Protein AF-0000000085160816 (afdb_homodimer)

Organism: Gracilinema caldarium (strain ATCC 51460 / DSM 7334 / H1) (NCBI:txid744872)

Nearest PDB structures (foldseek):
  4o9k-assembly1_B  TM=8.574E-01  e=1.311E-08  Methylococcus capsulatus str. Bath
  2p9m-assembly2_C  TM=8.321E-01  e=3.358E-07  Methanocaldococcus jannaschii DSM 2661
  7l7g-assembly1_I  TM=6.497E-01  e=2.839E-09  Homo sapiens
  2p9m-assembly1_A  TM=8.189E-01  e=1.074E-06  Methanocaldococcus jannaschii DSM 2661
  4eal-assembly1_C  TM=8.443E-01  e=8.278E-05  Rattus norvegicus

Solvent-accessible surface area (backbone atoms only — not comparable to full-atom values): 38459 Å² total; per-residue (Å²): 115,42,76,64,55,59,86,51,38,51,42,54,43,79,38,33,39,48,56,50,50,53,39,32,58,73,32,94,73,48,47,31,39,24,20,48,98,85,52,28,66,52,24,32,36,39,58,66,38,52,38,51,40,42,27,66,50,50,54,57,81,35,57,39,68,84,50,47,43,68,74,54,73,68,41,46,60,94,68,67,42,71,69,58,50,46,51,50,26,63,75,68,65,44,57,64,36,44,25,19,47,98,81,34,34,72,61,28,33,39,41,43,77,72,71,44,67,80,74,71,69,63,69,69,53,66,75,40,95,42,46,36,37,32,44,49,36,60,69,42,74,80,47,58,67,60,28,76,78,41,47,54,44,63,42,70,49,87,93,37,28,44,40,54,54,40,49,50,57,45,41,60,37,48,38,42,43,35,36,36,28,23,38,54,66,30,64,57,56,50,54,52,62,72,69,49,91,71,94,57,47,78,44,80,40,78,45,93,64,89,24,47,72,38,33,56,59,62,71,50,66,84,81,58,67,55,60,32,34,39,30,43,39,44,42,37,69,71,67,63,59,68,59,51,50,49,50,35,58,75,66,61,39,50,29,31,37,40,20,26,41,39,78,45,68,42,93,37,30,36,49,42,58,45,61,73,13,36,53,76,46,74,41,71,46,45,72,47,75,46,35,27,50,59,55,38,34,39,32,32,43,78,61,47,73,73,56,64,82,97,36,76,32,37,57,69,52,52,52,51,53,38,49,75,69,71,43,46,40,28,47,46,65,38,54,47,79,32,51,45,53,50,64,36,66,72,46,34,48,51,49,40,52,55,47,51,65,72,92,115,43,76,64,54,59,85,52,38,50,43,53,42,80,38,32,39,48,58,52,51,52,38,33,57,72,32,93,73,48,47,31,39,25,20,49,98,87,53,28,66,51,25,32,37,40,59,67,38,52,38,52,39,42,28,64,50,50,54,57,81,34,58,37,68,85,51,48,43,68,74,55,75,68,42,43,60,93,68,67,42,71,68,58,50,45,51,49,26,64,76,70,67,44,58,65,39,44,25,19,47,99,81,34,36,74,59,29,32,40,44,42,77,72,71,45,68,81,73,73,69,62,69,69,54,67,75,40,94,41,44,35,36,32,44,48,37,61,69,42,76,81,47,58,66,62,29,75,76,42,46,54,45,62,43,71,49,87,93,38,29,45,40,55,55,39,48,51,58,44,41,61,38,46,38,42,43,36,35,37,28,22,38,53,66,29,64,56,55,50,53,51,61,70,69,49,92,72,94,57,47,77,43,81,41,79,43,94,63,89,24,47,71,38,32,56,57,61,71,52,66,82,81,58,70,55,58,32,34,38,31,44,41,44,42,38,67,70,66,63,60,69,58,51,51,48,50,34,59,74,67,62,40,48,30,30,36,40,21,27,43,40,79,47,68,42,94,36,32,36,49,42,58,45,62,72,12,36,52,76,46,71,41,72,45,45,72,48,75,48,34,26,51,58,54,36,33,39,32,33,43,78,60,50,72,72,55,63,81,97,37,75,31,37,56,70,53,52,51,50,53,39,51,75,70,70,42,46,41,29,47,47,67,39,54,48,78,32,52,43,54,49,64,38,66,72,46,34,50,50,51,40,52,55,47,50,65,73,92

Sequence (718 aa):
MHSLNEKVIIIKESARIKDALKLIDSNSEGLLFVVDNKNKLIGALSDGDIRRALISGKSLVDTIDDIYNKNPFYIFNDEYNEEYVKEVMVKNRYEVVPIINSSFFIEAYVTWDDLLSTDEYKKQWKKLNIPVVIMAGGKGTRMAPFTNVLPKPLIPIGNKTILELIIQEFLKHNILLYYFTINYKGEMIRAYFEGIEKNYEIKYLKEDDFYGTAGSLKLLPSELKGPIIVSNCDIMVKADYADVIKFHTETNASLTILSSIQHHTIPYGVIKYKEGGIVTEIEEKPEYSMCVNTGVYVVNAECLSLIPDKKVFHMTDLIEVLMKNGKKVVAYPINENEFIDIGQWDEYRKVVQKISVDFMHSLNEKVIIIKESARIKDALKLIDSNSEGLLFVVDNKNKLIGALSDGDIRRALISGKSLVDTIDDIYNKNPFYIFNDEYNEEYVKEVMVKNRYEVVPIINSSFFIEAYVTWDDLLSTDEYKKQWKKLNIPVVIMAGGKGTRMAPFTNVLPKPLIPIGNKTILELIIQEFLKHNILLYYFTINYKGEMIRAYFEGIEKNYEIKYLKEDDFYGTAGSLKLLPSELKGPIIVSNCDIMVKADYADVIKFHTETNASLTILSSIQHHTIPYGVIKYKEGGIVTEIEEKPEYSMCVNTGVYVVNAECLSLIPDKKVFHMTDLIEVLMKNGKKVVAYPINENEFIDIGQWDEYRKVVQKISVDF

Foldseek 3Di:
DDFDPCQQAEDEQFAFLLVVLVSLLPHPQQKHFYAYPVQATQFMAGQVLSLVCVQVPDDRRHTCNPRTGRDDAEAEPVRDDLVVVLVVCLVVVPQKHFYAHPVRHTGGMDGNVNRPDPPPRLPPADADAAEEEEEQADQLVLPPPVSVVDRQQQPDQVHGGLQVVQVVLVCSNPHAHYEYEHEVVRVVVVVVVVPDDDRHDYHYQYDPDQQEQLQSLLSDDPPDFFKHKYAYSQKHFNDDVVVVSVVCVVVVAQKEFAKEKDKDWDQAWDFDADPPRHTDDTDGGDMDIDIGGQRMMIHGSVLSVVRDHPHRDYPVNSVVVCVVVVGHYYYRYDYPSRMARCSDPVSVVVSSVVVVVVD/DDFDPCQQAEDEQFAFLLVVLVSLLPHPQQKHFYAYPVQATQFMAGQVLSLVCVQVPDDRRHTCNPRTGRDDAEAEPVRDDLVVVLVVCLVVVPQKHFYAHPVRHTGGMDGNVNRPDPPPRLPPQDADAAEEEEEQADQLVLPPPVSVVDRQQQPDQVHGGLQVVQVVLVCSNPHAHYEYEHEVVVVVVVVVVVPDDDRHDYDYQYDPDQQEQLQSLLSDDPPDFFKHKYAYSQKHFNDDVVVVSVVCVVVVAQKEFAKEKDKDWDQAWDFDADPPRHTDDTDGGDMDIDIGGQRMMIHGSV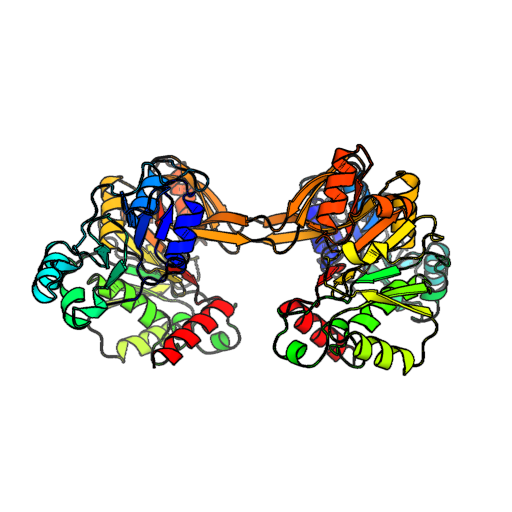LSVVRDHPHRDYPVNSVVVCVVVVGHYYYRYDYPSRMARCSDPVSVVVSSVVVVVVD

InterPro domains:
  IPR000644 CBS domain [PF00571] (5-55)
  IPR000644 CBS domain [PS51371] (1-60)
  IPR000644 CBS domain [SM00116] (7-55)
  IPR005835 Nucleotidyl transferase domain [PF00483] (133-355)
  IPR029044 Nucleotide-diphospho-sugar transferases [G3DSA:3.90.550.10] (131-357)
  IPR029044 Nucleotide-diphospho-sugar transferases [SSF53448] (49-352)
  IPR046342 CBS domain superfamily [G3DSA:3.10.580.10] (2-123)
  IPR046342 CBS domain superfamily [SSF54631] (6-57)
  IPR050486 Mannose-1-phosphate guanyltransferase [PTHR22572] (132-353)

pLDDT: mean 87.22, std 11.18, range [35.91, 98.62]

Secondary structure (DSSP, 8-state):
-EE--HHHHEEETT-BHHHHHHHHHHSSSSEEEEE-TT-BEEEEEEHHHHHHHHHTT--TTSBSTTTSBSS---EEGGG--HHHHHHHHHHHT-SEEEEE-TT-BEEEEEEHHHHS-HHHHGGG-------EEEEE----GGGTTHHHHS-GGG-EETTEEHHHHHHHHHHTTT--EEEEEE-TTHHHHHHHHHHS--SSEEEEEE-SS---TTGGGGGS-TT--SEEEEEETTEEE---HHHHHHHHHHTT-SEEEEEEEEEEE-SS-EEEEEGGGEEEEEESS-EEEEEEEEEEEEEEGGGGGGSPTTS---HHHHHHHHHHTT--EEEEEE-GGGEEETTSHHHHHHHHHHHHHH-/-EE--HHHHEEETT-BHHHHHHHHHHSSSSEEEEE-TT-BEEEEEEHHHHHHHHHTT--TTSBSTTTSBSS---EEGGG--HHHHHHHHHHHT-SEEEEE-TT-BEEEEEEHHHHS-HHHHGGGS------EEEEE----GGGTTHHHHS-GGG-EETTEEHHHHHHHHHHTTT--EEEEEE-TTHHHHHHHHHHS--SSEEEEEE-SS---TTGGGGGS-TT--SEEEEEETTEEE---HHHHHHHHHHTT-SEEEEEEEEEEE-SS-EEEEEGGGEEEEEESS-EEEEEEEEEEEEEEGGGGGGSPTTS---HHHHHHHHHHTT--EEEEEE-GGGEEETTSHHHHHHHHHHHHHH-

Structure (mmCIF, N/CA/C/O backbone):
data_AF-0000000085160816-model_v1
#
loop_
_entity.id
_entity.type
_entity.pdbx_description
1 polymer 'CBS domain containing protein'
#
loop_
_atom_site.group_PDB
_atom_site.id
_atom_site.type_symbol
_atom_site.label_atom_id
_atom_site.label_alt_id
_atom_site.label_comp_id
_atom_site.label_asym_id
_atom_site.label_entity_id
_atom_site.label_seq_id
_atom_site.pdbx_PDB_ins_code
_atom_site.Cartn_x
_atom_site.Cartn_y
_atom_site.Cartn_z
_atom_site.occupancy
_atom_site.B_iso_or_equiv
_atom_site.auth_seq_id
_atom_site.auth_comp_id
_atom_site.auth_asym_id
_atom_site.auth_atom_id
_atom_site.pdbx_PDB_model_num
ATOM 1 N N . MET A 1 1 ? 21.281 -16.719 -28 1 64.38 1 MET A N 1
ATOM 2 C CA . MET A 1 1 ? 22.25 -16.5 -26.922 1 64.38 1 MET A CA 1
ATOM 3 C C . MET A 1 1 ? 22.156 -15.07 -26.391 1 64.38 1 MET A C 1
ATOM 5 O O . MET A 1 1 ? 22.047 -14.117 -27.172 1 64.38 1 MET A O 1
ATOM 9 N N . HIS A 1 2 ? 21.875 -14.984 -25.094 1 71.81 2 HIS A N 1
ATOM 10 C CA . HIS A 1 2 ? 21.688 -13.656 -24.516 1 71.81 2 HIS A CA 1
ATOM 11 C C . HIS A 1 2 ? 22.938 -13.188 -23.797 1 71.81 2 HIS A C 1
ATOM 13 O O . HIS A 1 2 ? 23.609 -13.984 -23.141 1 71.81 2 HIS A O 1
ATOM 19 N N . SER A 1 3 ? 23.234 -11.883 -24.172 1 70.88 3 SER A N 1
ATOM 20 C CA . SER A 1 3 ? 24.297 -11.273 -23.375 1 70.88 3 SER A CA 1
ATOM 21 C C . SER A 1 3 ? 23.891 -11.141 -21.906 1 70.88 3 SER A C 1
ATOM 23 O O . SER A 1 3 ? 22.703 -11 -21.609 1 70.88 3 SER A O 1
ATOM 25 N N . LEU A 1 4 ? 24.938 -11.438 -21.125 1 64.94 4 LEU A N 1
ATOM 26 C CA . LEU A 1 4 ? 24.688 -11.461 -19.688 1 64.94 4 LEU A CA 1
ATOM 27 C C . LEU A 1 4 ? 24.328 -10.07 -19.172 1 64.94 4 LEU A C 1
ATOM 29 O O . LEU A 1 4 ? 25.109 -9.125 -19.344 1 64.94 4 LEU A O 1
ATOM 33 N N . ASN A 1 5 ? 23.062 -9.844 -19.094 1 61.03 5 ASN A N 1
ATOM 34 C CA . ASN A 1 5 ? 22.734 -8.695 -18.25 1 61.03 5 ASN A CA 1
ATOM 35 C C . ASN A 1 5 ? 22.781 -9.047 -16.766 1 61.03 5 ASN A C 1
ATOM 37 O O . ASN A 1 5 ? 21.812 -9.586 -16.234 1 61.03 5 ASN A O 1
ATOM 41 N N . GLU A 1 6 ? 23.969 -8.883 -16.156 1 61.81 6 GLU A N 1
ATOM 42 C CA . GLU A 1 6 ? 24.312 -9.328 -14.812 1 61.81 6 GLU A CA 1
ATOM 43 C C . GLU A 1 6 ? 23.25 -8.922 -13.805 1 61.81 6 GLU A C 1
ATOM 45 O O . GLU A 1 6 ? 22.953 -9.672 -12.867 1 61.81 6 GLU A O 1
ATOM 50 N N . LYS A 1 7 ? 22.594 -7.938 -14.07 1 62.25 7 LYS A N 1
ATOM 51 C CA . LYS A 1 7 ? 21.734 -7.359 -13.039 1 62.25 7 LYS A CA 1
ATOM 52 C C . LYS A 1 7 ? 20.375 -8.055 -13.016 1 62.25 7 LYS A C 1
ATOM 54 O O . LYS A 1 7 ? 19.609 -7.895 -12.055 1 62.25 7 LYS A O 1
ATOM 59 N N . VAL A 1 8 ? 20.297 -8.891 -13.922 1 72.62 8 VAL A N 1
ATOM 60 C CA . VAL A 1 8 ? 18.922 -9.383 -14.031 1 72.62 8 VAL A CA 1
ATOM 61 C C . VAL A 1 8 ? 18.891 -10.883 -13.75 1 72.62 8 VAL A C 1
ATOM 63 O O . VAL A 1 8 ? 17.875 -11.406 -13.289 1 72.62 8 VAL A O 1
ATOM 66 N N . ILE A 1 9 ? 20.016 -11.562 -13.852 1 86.81 9 ILE A N 1
ATOM 67 C CA . ILE A 1 9 ? 19.859 -13.016 -13.781 1 86.81 9 ILE A CA 1
ATOM 68 C C . ILE A 1 9 ? 20.922 -13.602 -12.859 1 86.81 9 ILE A C 1
ATOM 70 O O . ILE A 1 9 ? 21 -14.82 -12.68 1 86.81 9 ILE A O 1
ATOM 74 N N . ILE A 1 10 ? 21.75 -12.75 -12.227 1 92.69 10 ILE A N 1
ATOM 75 C CA . ILE A 1 10 ? 22.812 -13.203 -11.328 1 92.69 10 ILE A CA 1
ATOM 76 C C . ILE A 1 10 ? 22.531 -12.719 -9.906 1 92.69 10 ILE A C 1
ATOM 78 O O . ILE A 1 10 ? 22.031 -11.602 -9.711 1 92.69 10 ILE A O 1
ATOM 82 N N . ILE A 1 11 ? 22.859 -13.578 -8.914 1 94.31 11 ILE A N 1
ATOM 83 C CA . ILE A 1 11 ? 22.672 -13.203 -7.52 1 94.31 11 ILE A CA 1
ATOM 84 C C . ILE A 1 11 ? 23.797 -13.789 -6.668 1 94.31 11 ILE A C 1
ATOM 86 O O . ILE A 1 11 ? 24.281 -14.891 -6.949 1 94.31 11 ILE A O 1
ATOM 90 N N . LYS A 1 12 ? 24.203 -13.047 -5.664 1 95.69 12 LYS A N 1
ATOM 91 C CA . LYS A 1 12 ? 25.234 -13.523 -4.746 1 95.69 12 LYS A CA 1
ATOM 92 C C . LYS A 1 12 ? 24.672 -14.523 -3.744 1 95.69 12 LYS A C 1
ATOM 94 O O . LYS A 1 12 ? 23.5 -14.406 -3.342 1 95.69 12 LYS A O 1
ATOM 99 N N . GLU A 1 13 ? 25.453 -15.438 -3.289 1 94.06 13 GLU A N 1
ATOM 100 C CA . GLU A 1 13 ? 25 -16.484 -2.373 1 94.06 13 GLU A CA 1
ATOM 101 C C . GLU A 1 13 ? 24.578 -15.898 -1.029 1 94.06 13 GLU A C 1
ATOM 103 O O . GLU A 1 13 ? 23.781 -16.5 -0.301 1 94.06 13 GLU A O 1
ATOM 108 N N . SER A 1 14 ? 25.047 -14.719 -0.735 1 94 14 SER A N 1
ATOM 109 C CA . SER A 1 14 ? 24.766 -14.102 0.554 1 94 14 SER A CA 1
ATOM 110 C C . SER A 1 14 ? 23.469 -13.289 0.505 1 94 14 SER A C 1
ATOM 112 O O . SER A 1 14 ? 23.047 -12.742 1.521 1 94 14 SER A O 1
ATOM 114 N N . ALA A 1 15 ? 22.859 -13.258 -0.661 1 94.62 15 ALA A N 1
ATOM 115 C CA . ALA A 1 15 ? 21.656 -12.445 -0.808 1 94.62 15 ALA A CA 1
ATOM 116 C C . ALA A 1 15 ? 20.5 -13.023 0.009 1 94.62 15 ALA A C 1
ATOM 118 O O . ALA A 1 15 ? 20.5 -14.219 0.324 1 94.62 15 ALA A O 1
ATOM 119 N N . ARG A 1 16 ? 19.547 -12.227 0.376 1 93.12 16 ARG A N 1
ATOM 120 C CA . ARG A 1 16 ? 18.344 -12.656 1.089 1 93.12 16 ARG A CA 1
ATOM 121 C C . ARG A 1 16 ? 17.312 -13.242 0.128 1 93.12 16 ARG A C 1
ATOM 123 O O . ARG A 1 16 ? 17.312 -12.914 -1.061 1 93.12 16 ARG A O 1
ATOM 130 N N . ILE A 1 17 ? 16.438 -14.086 0.66 1 93.44 17 ILE A N 1
ATOM 131 C CA . ILE A 1 17 ? 15.391 -14.742 -0.115 1 93.44 17 ILE A CA 1
ATOM 132 C C . ILE A 1 17 ? 14.484 -13.688 -0.762 1 93.44 17 ILE A C 1
ATOM 134 O O . ILE A 1 17 ? 14.141 -13.797 -1.941 1 93.44 17 ILE A O 1
ATOM 138 N N . LYS A 1 18 ? 14.164 -12.664 -0.023 1 90.81 18 LYS A N 1
ATOM 139 C CA . LYS A 1 18 ? 13.305 -11.602 -0.546 1 90.81 18 LYS A CA 1
ATOM 140 C C . LYS A 1 18 ? 13.922 -10.953 -1.777 1 90.81 18 LYS A C 1
ATOM 142 O O . LYS A 1 18 ? 13.219 -10.648 -2.746 1 90.81 18 LYS A O 1
ATOM 147 N N . ASP A 1 19 ? 15.188 -10.734 -1.782 1 91.5 19 ASP A N 1
ATOM 148 C CA . ASP A 1 19 ? 15.875 -10.109 -2.906 1 91.5 19 ASP A CA 1
ATOM 149 C C . ASP A 1 19 ? 15.875 -11.031 -4.125 1 91.5 19 ASP A C 1
ATOM 151 O O . ASP A 1 19 ? 15.711 -10.57 -5.258 1 91.5 19 ASP A O 1
ATOM 155 N N . ALA A 1 20 ? 16.047 -12.266 -3.838 1 92.12 20 ALA A N 1
ATOM 156 C CA . ALA A 1 20 ? 16 -13.25 -4.914 1 92.12 20 ALA A CA 1
ATOM 157 C C . ALA A 1 20 ? 14.625 -13.281 -5.57 1 92.12 20 ALA A C 1
ATOM 159 O O . ALA A 1 20 ? 14.508 -13.328 -6.797 1 92.12 20 ALA A O 1
ATOM 160 N N . LEU A 1 21 ? 13.625 -13.258 -4.734 1 89.5 21 LEU A N 1
ATOM 161 C CA . LEU A 1 21 ? 12.25 -13.266 -5.223 1 89.5 21 LEU A CA 1
ATOM 162 C C . LEU A 1 21 ? 11.992 -12.07 -6.125 1 89.5 21 LEU A C 1
ATOM 164 O O . LEU A 1 21 ? 11.406 -12.211 -7.199 1 89.5 21 LEU A O 1
ATOM 168 N N . LYS A 1 22 ? 12.43 -10.938 -5.707 1 88.06 22 LYS A N 1
ATOM 169 C CA . LYS A 1 22 ? 12.227 -9.719 -6.477 1 88.06 22 LYS A CA 1
ATOM 170 C C . LYS A 1 22 ? 12.945 -9.789 -7.82 1 88.06 22 LYS 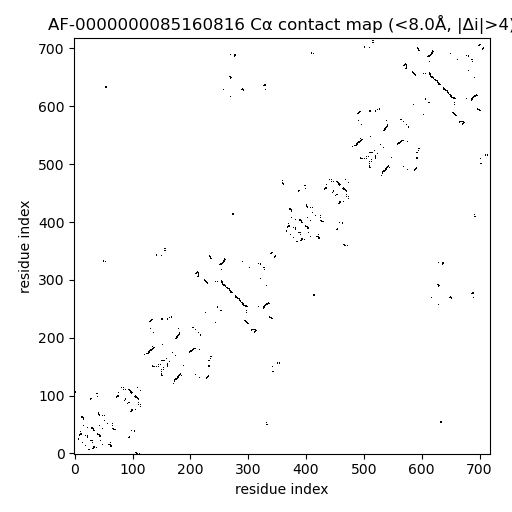A C 1
ATOM 172 O O . LYS A 1 22 ? 12.406 -9.359 -8.844 1 88.06 22 LYS A O 1
ATOM 177 N N . LEU A 1 23 ? 14.102 -10.32 -7.758 1 87.88 23 LEU A N 1
ATOM 178 C CA . LEU A 1 23 ? 14.891 -10.445 -8.984 1 87.88 23 LEU A CA 1
ATOM 179 C C . LEU A 1 23 ? 14.227 -11.43 -9.953 1 87.88 23 LEU A C 1
ATOM 181 O O . LEU A 1 23 ? 14.172 -11.172 -11.156 1 87.88 23 LEU A O 1
ATOM 185 N N . ILE A 1 24 ? 13.742 -12.508 -9.438 1 87 24 ILE A N 1
ATOM 186 C CA . ILE A 1 24 ? 13.062 -13.5 -10.258 1 87 24 ILE A CA 1
ATOM 187 C C . ILE A 1 24 ? 11.805 -12.883 -10.867 1 87 24 ILE A C 1
ATOM 189 O O . ILE A 1 24 ? 11.492 -13.125 -12.039 1 87 24 ILE A O 1
ATOM 193 N N . ASP A 1 25 ? 11.156 -12.117 -10.094 1 82.06 25 ASP A N 1
ATOM 194 C CA . ASP A 1 25 ? 9.938 -11.453 -10.562 1 82.06 25 ASP A CA 1
ATOM 195 C C . ASP A 1 25 ? 10.242 -10.492 -11.703 1 82.06 25 ASP A C 1
ATOM 197 O O . ASP A 1 25 ? 9.414 -10.289 -12.594 1 82.06 25 ASP A O 1
ATOM 201 N N . SER A 1 26 ? 11.359 -9.93 -11.609 1 78.31 26 SER A N 1
ATOM 202 C CA . SER A 1 26 ? 11.711 -8.898 -12.578 1 78.31 26 SER A CA 1
ATOM 203 C C . SER A 1 26 ? 12.25 -9.516 -13.867 1 78.31 26 SER A C 1
ATOM 205 O O . SER A 1 26 ? 12.242 -8.875 -14.922 1 78.31 26 SER A O 1
ATOM 207 N N . ASN A 1 27 ? 12.633 -10.734 -13.688 1 74.5 27 ASN A N 1
ATOM 208 C CA . ASN A 1 27 ? 13.18 -11.344 -14.891 1 74.5 27 ASN A CA 1
ATOM 209 C C . ASN A 1 27 ? 12.188 -12.297 -15.547 1 74.5 27 ASN A C 1
ATOM 211 O O . ASN A 1 27 ? 11.172 -12.656 -14.938 1 74.5 27 ASN A O 1
ATOM 215 N N . SER A 1 28 ? 12.227 -12.57 -16.766 1 65.81 28 SER A N 1
ATOM 216 C CA . SER A 1 28 ? 11.289 -13.406 -17.5 1 65.81 28 SER A CA 1
ATOM 217 C C . SER A 1 28 ? 11.695 -14.875 -17.453 1 65.81 28 SER A C 1
ATOM 219 O O . SER A 1 28 ? 10.945 -15.75 -17.891 1 65.81 28 SER A O 1
ATOM 221 N N . GLU A 1 29 ? 12.758 -15.234 -16.734 1 70 29 GLU A N 1
ATOM 222 C CA . GLU A 1 29 ? 13.312 -16.578 -16.875 1 70 29 GLU A CA 1
ATOM 223 C C . GLU A 1 29 ? 12.961 -17.453 -15.68 1 70 29 GLU A C 1
ATOM 225 O O . GLU A 1 29 ? 13.094 -18.672 -15.742 1 70 29 GLU A O 1
ATOM 230 N N . GLY A 1 30 ? 12.555 -16.875 -14.562 1 77.44 30 GLY A N 1
ATOM 231 C CA . GLY A 1 30 ? 12.148 -17.625 -13.383 1 77.44 30 GLY A CA 1
ATOM 232 C C . GLY A 1 30 ? 13.305 -18.297 -12.664 1 77.44 30 GLY A C 1
ATOM 233 O O . GLY A 1 30 ? 13.102 -19.188 -11.852 1 77.44 30 GLY A O 1
ATOM 234 N N . LEU A 1 31 ? 14.531 -17.969 -13.133 1 88.12 31 LEU A N 1
ATOM 235 C CA . LEU A 1 31 ? 15.711 -18.594 -12.555 1 88.12 31 LEU A CA 1
ATOM 236 C C . LEU A 1 31 ? 16.844 -17.578 -12.391 1 88.12 31 LEU A C 1
ATOM 238 O O . LEU A 1 31 ? 16.922 -16.609 -13.156 1 88.12 31 LEU A O 1
ATOM 242 N N . LEU A 1 32 ? 17.688 -17.781 -11.32 1 92.5 32 LEU A N 1
ATOM 243 C CA . LEU A 1 32 ? 18.859 -16.969 -11.094 1 92.5 32 LEU A CA 1
ATOM 244 C C . LEU A 1 32 ? 20.125 -17.828 -11.023 1 92.5 32 LEU A C 1
ATOM 246 O O . LEU A 1 32 ? 20.094 -18.922 -10.461 1 92.5 32 LEU A O 1
ATOM 250 N N . PHE A 1 33 ? 21.203 -17.281 -11.625 1 94.62 33 PHE A N 1
ATOM 251 C CA . PHE A 1 33 ? 22.516 -17.906 -11.43 1 94.62 33 PHE A CA 1
ATOM 252 C C . PHE A 1 33 ? 23.172 -17.375 -10.156 1 94.62 33 PHE A C 1
ATOM 254 O O . PHE A 1 33 ? 23.266 -16.172 -9.953 1 94.62 33 PHE A O 1
ATOM 261 N N . VAL A 1 34 ? 23.562 -18.297 -9.312 1 96.12 34 VAL A N 1
ATOM 262 C CA . VAL A 1 34 ? 24.203 -17.922 -8.055 1 96.12 34 VAL A CA 1
ATOM 263 C C . VAL A 1 34 ? 25.719 -17.875 -8.227 1 96.12 34 VAL A C 1
ATOM 265 O O . VAL A 1 34 ? 26.312 -18.812 -8.75 1 96.12 34 VAL A O 1
ATOM 268 N N . VAL A 1 35 ? 26.344 -16.766 -7.816 1 95.81 35 VAL A N 1
ATOM 269 C CA . VAL A 1 35 ? 27.797 -16.609 -7.93 1 95.81 35 VAL A CA 1
ATOM 270 C C . VAL A 1 35 ? 28.391 -16.359 -6.551 1 95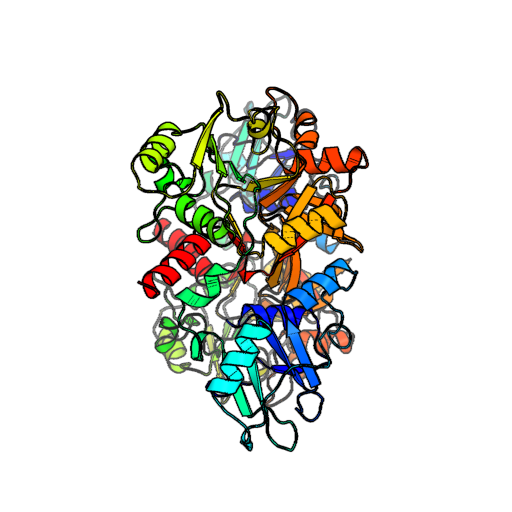.81 35 VAL A C 1
ATOM 272 O O . VAL A 1 35 ? 27.703 -15.898 -5.637 1 95.81 35 VAL A O 1
ATOM 275 N N . ASP A 1 36 ? 29.656 -16.703 -6.414 1 94.75 36 ASP A N 1
ATOM 276 C CA . ASP A 1 36 ? 30.359 -16.453 -5.156 1 94.75 36 ASP A CA 1
ATOM 277 C C . ASP A 1 36 ? 30.938 -15.047 -5.121 1 94.75 36 ASP A C 1
ATOM 279 O O . ASP A 1 36 ? 30.594 -14.195 -5.945 1 94.75 36 ASP A O 1
ATOM 283 N N . ASN A 1 37 ? 31.734 -14.773 -4.117 1 93.38 37 ASN A N 1
ATOM 284 C CA . ASN A 1 37 ? 32.312 -13.445 -3.924 1 93.38 37 ASN A CA 1
ATOM 285 C C . ASN A 1 37 ? 33.25 -13.062 -5.062 1 93.38 37 ASN A C 1
ATOM 287 O O . ASN A 1 37 ? 33.5 -11.883 -5.297 1 93.38 37 ASN A O 1
ATOM 291 N N . LYS A 1 38 ? 33.75 -14.062 -5.789 1 94.44 38 LYS A N 1
ATOM 292 C CA . LYS A 1 38 ? 34.656 -13.82 -6.918 1 94.44 38 LYS A CA 1
ATOM 293 C C . LYS A 1 38 ? 33.875 -13.797 -8.234 1 94.44 38 LYS A C 1
ATOM 295 O O . LYS A 1 38 ? 34.5 -13.812 -9.312 1 94.44 38 LYS A O 1
ATOM 300 N N . ASN A 1 39 ? 32.531 -13.961 -8.203 1 93.44 39 ASN A N 1
ATOM 301 C CA . ASN A 1 39 ? 31.641 -13.898 -9.352 1 93.44 39 ASN A CA 1
ATOM 302 C C . ASN A 1 39 ? 31.719 -15.172 -10.195 1 93.44 39 ASN A C 1
ATOM 304 O O . ASN A 1 39 ? 31.453 -15.141 -11.398 1 93.44 39 ASN A O 1
ATOM 308 N N . LYS A 1 40 ? 32.125 -16.219 -9.562 1 95.38 40 LYS A N 1
ATOM 309 C CA . LYS A 1 40 ? 32.125 -17.516 -10.227 1 95.38 40 LYS A CA 1
ATOM 310 C C . LYS A 1 40 ? 30.781 -18.234 -10.023 1 95.38 40 LYS A C 1
ATOM 312 O O . LYS A 1 40 ? 30.188 -18.156 -8.945 1 95.38 40 LYS A O 1
ATOM 317 N N . LEU A 1 41 ? 30.391 -18.969 -11.062 1 96.12 41 LEU A N 1
ATOM 318 C CA . LEU A 1 41 ? 29.141 -19.719 -10.969 1 96.12 41 LEU A CA 1
ATOM 319 C C . LEU A 1 41 ? 29.234 -20.828 -9.93 1 96.12 41 LEU A C 1
ATOM 321 O O . LEU A 1 41 ? 30.141 -21.672 -10 1 96.12 41 LEU A O 1
ATOM 325 N N . ILE A 1 42 ? 28.266 -20.844 -8.938 1 95.88 42 ILE A N 1
ATOM 326 C CA . ILE A 1 42 ? 28.312 -21.875 -7.914 1 95.88 42 ILE A CA 1
ATOM 327 C C . ILE A 1 42 ? 26.953 -22.547 -7.797 1 95.88 42 ILE A C 1
ATOM 329 O O . ILE A 1 42 ? 26.797 -23.531 -7.07 1 95.88 42 ILE A O 1
ATOM 333 N N . GLY A 1 43 ? 25.953 -22.031 -8.484 1 95.25 43 GLY A N 1
ATOM 334 C CA . GLY A 1 43 ? 24.641 -22.672 -8.367 1 95.25 43 GLY A CA 1
ATOM 335 C C . GLY A 1 43 ? 23.562 -21.984 -9.195 1 95.25 43 GLY A C 1
ATOM 336 O O . GLY A 1 43 ? 23.875 -21.109 -10.008 1 95.25 43 GLY A O 1
ATOM 337 N N . ALA A 1 44 ? 22.359 -22.469 -9.078 1 94.38 44 ALA A N 1
ATOM 338 C CA . ALA A 1 44 ? 21.156 -21.906 -9.688 1 94.38 44 ALA A CA 1
ATOM 339 C C . ALA A 1 44 ? 19.969 -21.938 -8.727 1 94.38 44 ALA A C 1
ATOM 341 O O . ALA A 1 44 ? 19.812 -22.891 -7.957 1 94.38 44 ALA A O 1
ATOM 342 N N . LEU A 1 45 ? 19.234 -20.906 -8.711 1 94 45 LEU A N 1
ATOM 343 C CA . LEU A 1 45 ? 18.109 -20.75 -7.801 1 94 45 LEU A CA 1
ATOM 344 C C . LEU A 1 45 ? 16.812 -20.484 -8.578 1 94 45 LEU A C 1
ATOM 346 O O . LEU A 1 45 ? 16.734 -19.531 -9.359 1 94 45 LEU A O 1
ATOM 350 N N . SER A 1 46 ? 15.828 -21.375 -8.438 1 89.94 46 SER A N 1
ATOM 351 C CA . SER A 1 46 ? 14.547 -21.234 -9.125 1 89.94 46 SER A CA 1
ATOM 352 C C . SER A 1 46 ? 13.453 -20.797 -8.156 1 89.94 46 SER A C 1
ATOM 354 O O . SER A 1 46 ? 13.672 -20.75 -6.941 1 89.94 46 SER A O 1
ATOM 356 N N . ASP A 1 47 ? 12.344 -20.484 -8.734 1 88.44 47 ASP A N 1
ATOM 357 C CA . ASP A 1 47 ? 11.164 -20.172 -7.934 1 88.44 47 ASP A CA 1
ATOM 358 C C . ASP A 1 47 ? 10.766 -21.344 -7.047 1 88.44 47 ASP A C 1
ATOM 360 O O . ASP A 1 47 ? 10.352 -21.156 -5.902 1 88.44 47 ASP A O 1
ATOM 364 N N . GLY A 1 48 ? 10.875 -22.484 -7.609 1 88.56 48 GLY A N 1
ATOM 365 C CA . GLY A 1 48 ? 10.562 -23.688 -6.852 1 88.56 48 GLY A CA 1
ATOM 366 C C . GLY A 1 48 ? 11.422 -23.859 -5.617 1 88.56 48 GLY A C 1
ATOM 367 O O . GLY A 1 48 ? 10.938 -24.266 -4.562 1 88.56 48 GLY A O 1
ATOM 368 N N . ASP A 1 49 ? 12.703 -23.516 -5.758 1 92.5 49 ASP A N 1
ATOM 369 C CA . ASP A 1 49 ? 13.617 -23.578 -4.621 1 92.5 49 ASP A CA 1
ATOM 370 C C . ASP A 1 49 ? 13.172 -22.641 -3.5 1 92.5 49 ASP A C 1
ATOM 372 O O . ASP A 1 49 ? 13.148 -23.031 -2.332 1 92.5 49 ASP A O 1
ATOM 376 N N . ILE A 1 50 ? 12.836 -21.484 -3.883 1 92.88 50 ILE A N 1
ATOM 377 C CA . ILE A 1 50 ? 12.43 -20.484 -2.91 1 92.88 50 ILE A CA 1
ATOM 378 C C . ILE A 1 50 ? 11.133 -20.906 -2.23 1 92.88 50 ILE A C 1
ATOM 380 O O . ILE A 1 50 ? 11.016 -20.844 -1.004 1 92.88 50 ILE A O 1
ATOM 384 N N . ARG A 1 51 ? 10.203 -21.328 -3.021 1 92.06 51 ARG A N 1
ATOM 385 C CA . ARG A 1 51 ? 8.922 -21.766 -2.482 1 92.06 51 ARG A CA 1
ATOM 386 C C . ARG A 1 51 ? 9.109 -22.891 -1.469 1 92.06 51 ARG A C 1
ATOM 388 O O . ARG A 1 51 ? 8.547 -22.844 -0.373 1 92.06 51 ARG A O 1
ATOM 395 N N . ARG A 1 52 ? 9.891 -23.828 -1.821 1 92.5 52 ARG A N 1
ATOM 396 C CA . ARG A 1 52 ? 10.141 -24.969 -0.929 1 92.5 52 ARG A CA 1
ATOM 397 C C . ARG A 1 52 ? 10.812 -24.5 0.362 1 92.5 52 ARG A C 1
ATOM 399 O O . ARG A 1 52 ? 10.5 -25.016 1.441 1 92.5 52 ARG A O 1
ATOM 406 N N . ALA A 1 53 ? 11.695 -23.578 0.219 1 93.88 53 ALA A N 1
ATOM 407 C CA . ALA A 1 53 ? 12.367 -23.031 1.396 1 93.88 53 ALA A CA 1
ATOM 408 C C . ALA A 1 53 ? 11.375 -22.344 2.328 1 93.88 53 ALA A C 1
ATOM 410 O O . ALA A 1 53 ? 11.422 -22.547 3.545 1 93.88 53 ALA A O 1
ATOM 411 N N . LEU A 1 54 ? 10.492 -21.625 1.765 1 92.56 54 LEU A N 1
ATOM 412 C CA . LEU A 1 54 ? 9.492 -20.906 2.559 1 92.56 54 LEU A CA 1
ATOM 413 C C . LEU A 1 54 ? 8.555 -21.891 3.26 1 92.56 54 LEU A C 1
ATOM 415 O O . LEU A 1 54 ? 8.242 -21.719 4.441 1 92.56 54 LEU A O 1
ATOM 419 N N . ILE A 1 55 ? 8.148 -22.859 2.543 1 92.31 55 ILE A N 1
ATOM 420 C CA . ILE A 1 55 ? 7.266 -23.875 3.092 1 92.31 55 ILE A CA 1
ATOM 421 C C . ILE A 1 55 ? 7.977 -24.609 4.23 1 92.31 55 ILE A C 1
ATOM 423 O O . ILE A 1 55 ? 7.348 -24.984 5.223 1 92.31 55 ILE A O 1
ATOM 427 N N . SER A 1 56 ? 9.297 -24.719 4.066 1 92.12 56 SER A N 1
ATOM 428 C CA . SER A 1 56 ? 10.078 -25.438 5.066 1 92.12 56 SER A CA 1
ATOM 429 C C . SER A 1 56 ? 10.375 -24.562 6.277 1 92.12 56 SER A C 1
ATOM 431 O O . SER A 1 56 ? 11.039 -25 7.219 1 92.12 56 SER A O 1
ATOM 433 N N . GLY A 1 57 ? 9.977 -23.344 6.238 1 88.25 57 GLY A N 1
ATOM 434 C CA . GLY A 1 57 ? 10.047 -22.547 7.453 1 88.25 57 GLY A CA 1
ATOM 435 C C . GLY A 1 57 ? 11.016 -21.391 7.348 1 88.25 57 GLY A C 1
ATOM 436 O O . GLY A 1 57 ? 11.172 -20.625 8.297 1 88.25 57 GLY A O 1
ATOM 437 N N . LYS A 1 58 ? 11.672 -21.281 6.254 1 91 58 LYS A N 1
ATOM 438 C CA . LYS A 1 58 ? 12.562 -20.141 6.078 1 91 58 LYS A CA 1
ATOM 439 C C . LYS A 1 58 ? 11.773 -18.844 5.934 1 91 58 LYS A C 1
ATOM 441 O O . LYS A 1 58 ? 10.609 -18.859 5.512 1 91 58 LYS A O 1
ATOM 446 N N . SER A 1 59 ? 12.453 -17.781 6.398 1 89.06 59 SER A N 1
ATOM 447 C CA . SER A 1 59 ? 11.844 -16.469 6.281 1 89.06 59 SER A CA 1
ATOM 448 C C . SER A 1 59 ? 12.406 -15.695 5.086 1 89.06 59 SER A C 1
ATOM 450 O O . SER A 1 59 ? 13.445 -16.062 4.539 1 89.06 59 SER A O 1
ATOM 452 N N . LEU A 1 60 ? 11.695 -14.641 4.723 1 89.69 60 LEU A N 1
ATOM 453 C CA . LEU A 1 60 ? 12.094 -13.812 3.592 1 89.69 60 LEU A CA 1
ATOM 454 C C . LEU A 1 60 ? 13.406 -13.086 3.889 1 89.69 60 LEU A C 1
ATOM 456 O O . LEU A 1 60 ? 14.086 -12.633 2.969 1 89.69 60 LEU A O 1
ATOM 460 N N . VAL A 1 61 ? 13.742 -12.961 5.195 1 89.06 61 VAL A N 1
ATOM 461 C CA . VAL A 1 61 ? 14.945 -12.227 5.574 1 89.06 61 VAL A CA 1
ATOM 462 C C . VAL A 1 61 ? 16.141 -13.188 5.652 1 89.06 61 VAL A C 1
ATOM 464 O O . VAL A 1 61 ? 17.281 -12.75 5.797 1 89.06 61 VAL A O 1
ATOM 467 N N . ASP A 1 62 ? 15.867 -14.484 5.52 1 92.94 62 ASP A N 1
ATOM 468 C CA . ASP A 1 62 ? 16.953 -15.461 5.496 1 92.94 62 ASP A CA 1
ATOM 469 C C . ASP A 1 62 ? 17.734 -15.375 4.188 1 92.94 62 ASP A C 1
ATOM 471 O O . ASP A 1 62 ? 17.266 -14.805 3.207 1 92.94 62 ASP A O 1
ATOM 475 N N . THR A 1 63 ? 18.922 -15.906 4.172 1 95.12 63 THR A N 1
ATOM 476 C CA . THR A 1 63 ? 19.781 -15.891 2.99 1 95.12 63 THR A CA 1
ATOM 477 C C . THR A 1 63 ? 19.516 -17.109 2.113 1 95.12 63 THR A C 1
ATOM 479 O O . THR A 1 63 ? 18.859 -18.062 2.543 1 95.12 63 THR A O 1
ATOM 482 N N . ILE A 1 64 ? 20.047 -17.125 0.854 1 96.19 64 ILE A N 1
ATOM 483 C CA . ILE A 1 64 ? 19.766 -18.188 -0.102 1 96.19 64 ILE A CA 1
ATOM 484 C C . ILE A 1 64 ? 20.875 -19.234 -0.063 1 96.19 64 ILE A C 1
ATOM 486 O O . ILE A 1 64 ? 20.859 -20.203 -0.836 1 96.19 64 ILE A O 1
ATOM 490 N N . ASP A 1 65 ? 21.797 -19.141 0.831 1 94.12 65 ASP A N 1
ATOM 491 C CA . ASP A 1 65 ? 23.031 -19.906 0.847 1 94.12 65 ASP A CA 1
ATOM 492 C C . ASP A 1 65 ? 22.75 -21.406 0.926 1 94.12 65 ASP A C 1
ATOM 494 O O . ASP A 1 65 ? 23.547 -22.219 0.455 1 94.12 65 ASP A O 1
ATOM 498 N N . ASP A 1 66 ? 21.656 -21.844 1.417 1 94.19 66 ASP A N 1
ATOM 499 C CA . ASP A 1 66 ? 21.406 -23.266 1.587 1 94.19 66 ASP A CA 1
ATOM 500 C C . ASP A 1 66 ? 20.156 -23.703 0.831 1 94.19 66 ASP A C 1
ATOM 502 O O . ASP A 1 66 ? 19.609 -24.781 1.1 1 94.19 66 ASP A O 1
ATOM 506 N N . ILE A 1 67 ? 19.734 -22.906 -0.091 1 94.88 67 ILE A N 1
ATOM 507 C CA . ILE A 1 67 ? 18.469 -23.297 -0.692 1 94.88 67 ILE A CA 1
ATOM 508 C C . ILE A 1 67 ? 18.641 -23.438 -2.205 1 94.88 67 ILE A C 1
ATOM 510 O O . ILE A 1 67 ? 17.766 -24 -2.883 1 94.88 67 ILE A O 1
ATOM 514 N N . TYR A 1 68 ? 19.734 -22.922 -2.779 1 95.5 68 TYR A N 1
ATOM 515 C CA . TYR A 1 68 ? 19.922 -23 -4.223 1 95.5 68 TYR A CA 1
ATOM 516 C C . TYR A 1 68 ? 20.531 -24.344 -4.617 1 95.5 68 TYR A C 1
ATOM 518 O O . TYR A 1 68 ? 21.078 -25.047 -3.771 1 95.5 68 TYR A O 1
ATOM 526 N N . ASN A 1 69 ? 20.359 -24.734 -5.898 1 93.88 69 ASN A N 1
ATOM 527 C CA . ASN A 1 69 ? 20.984 -25.938 -6.445 1 93.88 69 ASN A CA 1
ATOM 528 C C . ASN A 1 69 ? 22.484 -25.734 -6.629 1 93.88 69 ASN A C 1
ATOM 530 O O . ASN A 1 69 ? 22.922 -24.922 -7.449 1 93.88 69 ASN A O 1
ATOM 534 N N . LYS A 1 70 ? 23.312 -26.469 -6.031 1 94.88 70 LYS A N 1
ATOM 535 C CA . LYS A 1 70 ? 24.75 -26.281 -6.016 1 94.88 70 LYS A CA 1
ATOM 536 C C . LYS A 1 70 ? 25.422 -27.016 -7.184 1 94.88 70 LYS A C 1
ATOM 538 O O . LYS A 1 70 ? 26.625 -26.906 -7.383 1 94.88 70 LYS A O 1
ATOM 543 N N . ASN A 1 71 ? 24.641 -27.719 -7.938 1 91.56 71 ASN A N 1
ATOM 544 C CA . ASN A 1 71 ? 25.141 -28.422 -9.109 1 91.56 71 ASN A CA 1
ATOM 545 C C . ASN A 1 71 ? 24.359 -28.062 -10.367 1 91.56 71 ASN A C 1
ATOM 547 O O . ASN A 1 71 ? 23.766 -28.938 -11.008 1 91.56 71 ASN A O 1
ATOM 551 N N . PRO A 1 72 ? 24.469 -26.812 -10.711 1 92.06 72 PRO A N 1
ATOM 552 C CA . PRO A 1 72 ? 23.734 -26.422 -11.914 1 92.06 72 PRO A CA 1
ATOM 553 C C . PRO A 1 72 ? 24.344 -26.984 -13.195 1 92.06 72 PRO A C 1
ATOM 555 O O . PRO A 1 72 ? 25.547 -27.281 -13.234 1 92.06 72 PRO A O 1
ATOM 558 N N . PHE A 1 73 ? 23.516 -27.219 -14.133 1 92.06 73 PHE A N 1
ATOM 559 C CA . PHE A 1 73 ? 24.031 -27.562 -15.453 1 92.06 73 PHE A CA 1
ATOM 560 C C . PHE A 1 73 ? 24.578 -26.328 -16.156 1 92.06 73 PHE A C 1
ATOM 562 O O . PHE A 1 73 ? 24 -25.25 -16.078 1 92.06 73 PHE A O 1
ATOM 569 N N . TYR A 1 74 ? 25.703 -26.438 -16.734 1 93.75 74 TYR A N 1
ATOM 570 C CA . TYR A 1 74 ? 26.312 -25.344 -17.516 1 93.75 74 TYR A CA 1
ATOM 571 C C . TYR A 1 74 ? 27.094 -25.891 -18.703 1 93.75 74 TYR A C 1
ATOM 573 O O . TYR A 1 74 ? 27.328 -27.109 -18.797 1 93.75 74 TYR A O 1
ATOM 581 N N . ILE A 1 75 ? 27.375 -25.016 -19.641 1 93.5 75 ILE A N 1
ATOM 582 C CA . ILE A 1 75 ? 28.172 -25.391 -20.797 1 93.5 75 ILE A CA 1
ATOM 583 C C . ILE A 1 75 ? 29.359 -24.438 -20.938 1 93.5 75 ILE A C 1
ATOM 585 O O . ILE A 1 75 ? 29.203 -23.219 -20.75 1 93.5 75 ILE A O 1
ATOM 589 N N . PHE A 1 76 ? 30.516 -25.016 -21.219 1 94.25 76 PHE A N 1
ATOM 590 C CA . PHE A 1 76 ? 31.672 -24.172 -21.484 1 94.25 76 PHE A CA 1
ATOM 591 C C . PHE A 1 76 ? 31.578 -23.516 -22.859 1 94.25 76 PHE A C 1
ATOM 593 O O . PHE A 1 76 ? 31.125 -24.156 -23.812 1 94.25 76 PHE A O 1
ATOM 600 N N . ASN A 1 77 ? 31.969 -22.328 -22.828 1 92.5 77 ASN A N 1
ATOM 601 C CA . ASN A 1 77 ? 31.875 -21.547 -24.062 1 92.5 77 ASN A CA 1
ATOM 602 C C . ASN A 1 77 ? 32.594 -22.25 -25.219 1 92.5 77 ASN A C 1
ATOM 604 O O . ASN A 1 77 ? 32.062 -22.25 -26.344 1 92.5 77 ASN A O 1
ATOM 608 N N . ASP A 1 78 ? 33.688 -22.891 -24.984 1 92.19 78 ASP A N 1
ATOM 609 C CA . ASP A 1 78 ? 34.5 -23.547 -26.016 1 92.19 78 ASP A CA 1
ATOM 610 C C . ASP A 1 78 ? 33.875 -24.859 -26.453 1 92.19 78 ASP A C 1
ATOM 612 O O . ASP A 1 78 ? 34.25 -25.422 -27.484 1 92.19 78 ASP A O 1
ATOM 616 N N . GLU A 1 79 ? 32.938 -25.312 -25.734 1 91.94 79 GLU A N 1
ATOM 617 C CA . GLU A 1 79 ? 32.25 -26.578 -26.031 1 91.94 79 GLU A CA 1
ATOM 618 C C . GLU A 1 79 ? 30.812 -26.359 -26.484 1 91.94 79 GLU A C 1
ATOM 620 O O . GLU A 1 79 ? 30.047 -27.312 -26.641 1 91.94 79 GLU A O 1
ATOM 625 N N . TYR A 1 80 ? 30.516 -25.141 -26.656 1 89.94 80 TYR A N 1
ATOM 626 C CA . TYR A 1 80 ? 29.125 -24.828 -26.953 1 89.94 80 TYR A CA 1
ATOM 627 C C . TYR A 1 80 ? 28.688 -25.438 -28.266 1 89.94 80 TYR A C 1
ATOM 629 O O . TYR A 1 80 ? 29.328 -25.234 -29.297 1 89.94 80 TYR A O 1
ATOM 637 N N . ASN A 1 81 ? 27.719 -26.25 -28.234 1 90.62 81 ASN A N 1
ATOM 638 C CA . ASN A 1 81 ? 27.016 -26.844 -29.359 1 90.62 81 ASN A CA 1
ATOM 639 C C . ASN A 1 81 ? 25.5 -26.703 -29.219 1 90.62 81 ASN A C 1
ATOM 641 O O . ASN A 1 81 ? 24.891 -27.297 -28.328 1 90.62 81 ASN A O 1
ATOM 645 N N . GLU A 1 82 ? 24.953 -25.984 -30.094 1 88.5 82 GLU A N 1
ATOM 646 C CA . GLU A 1 82 ? 23.531 -25.625 -29.984 1 88.5 82 GLU A CA 1
ATOM 647 C C . GLU A 1 82 ? 22.656 -26.875 -29.938 1 88.5 82 GLU A C 1
ATOM 649 O O . GLU A 1 82 ? 21.719 -26.953 -29.141 1 88.5 82 GLU A O 1
ATOM 654 N N . GLU A 1 83 ? 22.969 -27.781 -30.812 1 88.25 83 GLU A N 1
ATOM 655 C CA . GLU A 1 83 ? 22.172 -29 -30.875 1 88.25 83 GLU A CA 1
ATOM 656 C C . GLU A 1 83 ? 22.281 -29.812 -29.578 1 88.25 83 GLU A C 1
ATOM 658 O O . GLU A 1 83 ? 21.281 -30.328 -29.078 1 88.25 83 GLU A O 1
ATOM 663 N N . TYR A 1 84 ? 23.453 -29.859 -29.125 1 89.25 84 TYR A N 1
ATOM 664 C CA . TYR A 1 84 ? 23.672 -30.562 -27.875 1 89.25 84 TYR A CA 1
ATOM 665 C C . TYR A 1 84 ? 22.922 -29.875 -26.734 1 89.25 84 TYR A C 1
ATOM 667 O O . TYR A 1 84 ? 22.25 -30.547 -25.938 1 89.25 84 TYR A O 1
ATOM 675 N N . VAL A 1 85 ? 23.062 -28.625 -26.656 1 88.75 85 VAL A N 1
ATOM 676 C CA . VAL A 1 85 ? 22.406 -27.859 -25.594 1 88.75 85 VAL A CA 1
ATOM 677 C C . VAL A 1 85 ? 20.891 -28.047 -25.688 1 88.75 85 VAL A C 1
ATOM 679 O O . VAL A 1 85 ? 20.219 -28.234 -24.672 1 88.75 85 VAL A O 1
ATOM 682 N N . LYS A 1 86 ? 20.359 -28 -26.797 1 86.38 86 LYS A N 1
ATOM 683 C CA . LYS A 1 86 ? 18.938 -28.219 -27.016 1 86.38 86 LYS A CA 1
ATOM 684 C C . LYS A 1 86 ? 18.5 -29.578 -26.484 1 86.38 86 LYS A C 1
ATOM 686 O O . LYS A 1 86 ? 17.484 -29.672 -25.781 1 86.38 86 LYS A O 1
ATOM 691 N N . GLU A 1 87 ? 19.266 -30.531 -26.828 1 85.94 87 GLU A N 1
ATOM 692 C CA . GLU A 1 87 ? 18.953 -31.891 -26.391 1 85.94 87 GLU A CA 1
ATOM 693 C C . GLU A 1 87 ? 18.953 -31.984 -24.875 1 85.94 87 GLU A C 1
ATOM 695 O O . GLU A 1 87 ? 18.047 -32.594 -24.281 1 85.94 87 GLU A O 1
ATOM 700 N N . VAL A 1 88 ? 19.906 -31.406 -24.297 1 85.38 88 VAL A N 1
ATOM 701 C CA . VAL A 1 88 ? 20.031 -31.469 -22.844 1 85.38 88 VAL A CA 1
ATOM 702 C C . VAL A 1 88 ? 18.891 -30.703 -22.188 1 85.38 88 VAL A C 1
ATOM 704 O O . VAL A 1 88 ? 18.328 -31.156 -21.188 1 85.38 88 VAL A O 1
ATOM 707 N N . MET A 1 89 ? 18.562 -29.547 -22.672 1 83.81 89 MET A N 1
ATOM 708 C CA . MET A 1 89 ? 17.484 -28.734 -22.125 1 83.81 89 MET A CA 1
ATOM 709 C C . MET A 1 89 ? 16.156 -29.469 -22.203 1 83.81 89 MET A C 1
ATOM 711 O O . MET A 1 89 ? 15.359 -29.422 -21.266 1 83.81 89 MET A O 1
ATOM 715 N N . VAL A 1 90 ? 15.93 -30.094 -23.297 1 78 90 VAL A N 1
ATOM 716 C CA . VAL A 1 90 ? 14.68 -30.828 -23.484 1 78 90 VAL A CA 1
ATOM 717 C C . VAL A 1 90 ? 14.633 -32.031 -22.562 1 78 90 VAL A C 1
ATOM 719 O O . VAL A 1 90 ? 13.633 -32.25 -21.875 1 78 90 VAL A O 1
ATOM 722 N N . LYS A 1 91 ? 15.742 -32.781 -22.562 1 79.94 91 LYS A N 1
ATOM 723 C CA . LYS A 1 91 ? 15.812 -34 -21.781 1 79.94 91 LYS A CA 1
ATOM 724 C C . LYS A 1 91 ? 15.625 -33.719 -20.281 1 79.94 91 LYS A C 1
ATOM 726 O O . LYS A 1 91 ? 14.93 -34.469 -19.594 1 79.94 91 LYS A O 1
ATOM 731 N N . ASN A 1 92 ? 16.234 -32.656 -19.859 1 77.81 92 ASN A N 1
ATOM 732 C CA . ASN A 1 92 ? 16.25 -32.375 -18.422 1 77.81 92 ASN A CA 1
ATOM 733 C C . ASN A 1 92 ? 15.281 -31.266 -18.062 1 77.81 92 ASN A C 1
ATOM 735 O O . ASN A 1 92 ? 15.211 -30.859 -16.891 1 77.81 92 ASN A O 1
ATOM 739 N N . ARG A 1 93 ? 14.641 -30.625 -19.031 1 73.62 93 ARG A N 1
ATOM 740 C CA . ARG A 1 93 ? 13.633 -29.578 -18.859 1 73.62 93 ARG A CA 1
ATOM 741 C C . ARG A 1 93 ? 14.242 -28.328 -18.234 1 73.62 93 ARG A C 1
ATOM 743 O O . ARG A 1 93 ? 13.68 -27.766 -17.297 1 73.62 93 ARG A O 1
ATOM 750 N N . TYR A 1 94 ? 15.477 -28.094 -18.75 1 78.75 94 TYR A N 1
ATOM 751 C CA . TYR A 1 94 ? 16.094 -26.844 -18.312 1 78.75 94 TYR A CA 1
ATOM 752 C C . TYR A 1 94 ? 15.547 -25.656 -19.094 1 78.75 94 TYR A C 1
ATOM 754 O O . TYR A 1 94 ? 15.453 -25.703 -20.328 1 78.75 94 TYR A O 1
ATOM 762 N N . GLU A 1 95 ? 15.18 -24.609 -18.391 1 76.69 95 GLU A N 1
ATOM 763 C CA . GLU A 1 95 ? 14.664 -23.438 -19.078 1 76.69 95 GLU A CA 1
ATOM 764 C C . GLU A 1 95 ? 15.789 -22.469 -19.438 1 76.69 95 GLU A C 1
ATOM 766 O O . GLU A 1 95 ? 15.664 -21.703 -20.391 1 76.69 95 GLU A O 1
ATOM 771 N N . VAL A 1 96 ? 16.812 -22.469 -18.703 1 86 96 VAL A N 1
ATOM 772 C CA . VAL A 1 96 ? 17.953 -21.578 -18.906 1 86 96 VAL A CA 1
ATOM 773 C C . VAL A 1 96 ? 19.25 -22.312 -18.609 1 86 96 VAL A C 1
ATOM 775 O O . VAL A 1 96 ? 19.328 -23.078 -17.656 1 86 96 VAL A O 1
ATOM 778 N N . VAL A 1 97 ? 20.25 -22.094 -19.531 1 89.75 97 VAL A N 1
ATOM 779 C CA . VAL A 1 97 ? 21.547 -22.719 -19.344 1 89.75 97 VAL A CA 1
ATOM 780 C C . VAL A 1 97 ? 22.641 -21.672 -19.438 1 89.75 97 VAL A C 1
ATOM 782 O O . VAL A 1 97 ? 22.734 -20.938 -20.422 1 89.75 97 VAL A O 1
ATOM 785 N N . PRO A 1 98 ? 23.438 -21.562 -18.375 1 92.62 98 PRO A N 1
ATOM 786 C CA . PRO A 1 98 ? 24.547 -20.609 -18.438 1 92.62 98 PRO A CA 1
ATOM 787 C C . PRO A 1 98 ? 25.719 -21.125 -19.266 1 92.62 98 PRO A C 1
ATOM 789 O O . PRO A 1 98 ? 26 -22.328 -19.266 1 92.62 98 PRO A O 1
ATOM 792 N N . ILE A 1 99 ? 26.328 -20.203 -20 1 93.44 99 ILE A N 1
ATOM 793 C CA . ILE A 1 99 ? 27.578 -20.438 -20.719 1 93.44 99 ILE A CA 1
ATOM 794 C C . ILE A 1 99 ? 28.734 -19.797 -19.969 1 93.44 99 ILE A C 1
ATOM 796 O O . ILE A 1 99 ? 28.75 -18.594 -19.75 1 93.44 99 ILE A O 1
ATOM 800 N N . ILE A 1 100 ? 29.703 -20.672 -19.578 1 94.56 100 ILE A N 1
ATOM 801 C CA . ILE A 1 100 ? 30.75 -20.172 -18.688 1 94.56 100 ILE A CA 1
ATOM 802 C C . ILE A 1 100 ? 32.125 -20.359 -19.359 1 94.56 100 ILE A C 1
ATOM 804 O O . ILE A 1 100 ? 32.25 -21.109 -20.312 1 94.56 100 ILE A O 1
ATOM 808 N N . ASN A 1 101 ? 33.094 -19.625 -18.906 1 94.38 101 ASN A N 1
ATOM 809 C CA . ASN A 1 101 ? 34.469 -19.828 -19.375 1 94.38 101 ASN A CA 1
ATOM 810 C C . ASN A 1 101 ? 35.219 -20.797 -18.469 1 94.38 101 ASN A C 1
ATOM 812 O O . ASN A 1 101 ? 34.656 -21.375 -17.547 1 94.38 101 ASN A O 1
ATOM 816 N N . SER A 1 102 ? 36.531 -20.953 -18.75 1 93.62 102 SER A N 1
ATOM 817 C CA . SER A 1 102 ? 37.344 -21.953 -18.047 1 93.62 102 SER A CA 1
ATOM 818 C C . SER A 1 102 ? 37.531 -21.562 -16.594 1 93.62 102 SER A C 1
ATOM 820 O O . SER A 1 102 ? 37.844 -22.422 -15.758 1 93.62 102 SER A O 1
ATOM 822 N N . SER A 1 103 ? 37.281 -20.328 -16.281 1 94.69 103 SER A N 1
ATOM 823 C CA . SER A 1 103 ? 37.438 -19.859 -14.906 1 94.69 103 SER A CA 1
ATOM 824 C C . SER A 1 103 ? 36.125 -19.844 -14.172 1 94.69 103 SER A C 1
ATOM 826 O O . SER A 1 103 ? 36 -19.312 -13.07 1 94.69 103 SER A O 1
ATOM 828 N N . PHE A 1 104 ? 35.031 -20.25 -14.859 1 93.94 104 PHE A N 1
ATOM 829 C CA . PHE A 1 104 ? 33.688 -20.438 -14.312 1 93.94 104 PHE A CA 1
ATOM 830 C C . PHE A 1 104 ? 32.969 -19.109 -14.18 1 93.94 104 PHE A C 1
ATOM 832 O O . PHE A 1 104 ? 32.062 -18.969 -13.352 1 93.94 104 PHE A O 1
ATOM 839 N N . PHE A 1 105 ? 33.438 -18.141 -14.977 1 94.12 105 PHE A N 1
ATOM 840 C CA . PHE A 1 105 ? 32.656 -16.906 -15.109 1 94.12 105 PHE A CA 1
ATOM 841 C C . PHE A 1 105 ? 31.562 -17.047 -16.156 1 94.12 105 PHE A C 1
ATOM 843 O O . PHE A 1 105 ? 31.781 -17.641 -17.203 1 94.12 105 PHE A O 1
ATOM 850 N N . ILE A 1 106 ? 30.391 -16.516 -15.781 1 93.56 106 ILE A N 1
ATOM 851 C CA . ILE A 1 106 ? 29.281 -16.578 -16.719 1 93.56 106 ILE A CA 1
ATOM 852 C C . ILE A 1 106 ? 29.484 -15.555 -17.828 1 93.56 106 ILE A C 1
ATOM 854 O O . ILE A 1 106 ? 29.656 -14.367 -17.578 1 93.56 106 ILE A O 1
ATOM 858 N N . GLU A 1 107 ? 29.391 -16.016 -19.016 1 91.5 107 GLU A N 1
ATOM 859 C CA . GLU A 1 107 ? 29.609 -15.133 -20.156 1 91.5 107 GLU A CA 1
ATOM 860 C C . GLU A 1 107 ? 28.297 -14.867 -20.906 1 91.5 107 GLU A C 1
ATOM 862 O O . GLU A 1 107 ? 28.125 -13.797 -21.484 1 91.5 107 GLU A O 1
ATOM 867 N N . ALA A 1 108 ? 27.516 -15.875 -20.859 1 90.81 108 ALA A N 1
ATOM 868 C CA . ALA A 1 108 ? 26.234 -15.812 -21.562 1 90.81 108 ALA A CA 1
ATOM 869 C C . ALA A 1 108 ? 25.281 -16.891 -21.047 1 90.81 108 ALA A C 1
ATOM 871 O O . ALA A 1 108 ? 25.594 -17.594 -20.094 1 90.81 108 ALA A O 1
ATOM 872 N N . TYR A 1 109 ? 24.109 -16.859 -21.516 1 90.31 109 TYR A N 1
ATOM 873 C CA . TYR A 1 109 ? 23.156 -17.922 -21.219 1 90.31 109 TYR A CA 1
ATOM 874 C C . TYR A 1 109 ? 22.203 -18.141 -22.375 1 90.31 109 TYR A C 1
ATOM 876 O O . TYR A 1 109 ? 22.094 -17.297 -23.266 1 90.31 109 TYR A O 1
ATOM 884 N N . VAL A 1 110 ? 21.688 -19.297 -22.469 1 87.94 110 VAL A N 1
ATOM 885 C CA . VAL A 1 110 ? 20.719 -19.656 -23.5 1 87.94 110 VAL A CA 1
ATOM 886 C C . VAL A 1 110 ? 19.391 -20.031 -22.859 1 87.94 110 VAL A C 1
ATOM 888 O O . VAL A 1 110 ? 19.375 -20.656 -21.797 1 87.94 110 VAL A O 1
ATOM 891 N N . THR A 1 111 ? 18.297 -19.594 -23.438 1 85.38 111 THR A N 1
ATOM 892 C CA . THR A 1 111 ? 16.969 -19.922 -22.953 1 85.38 111 THR A CA 1
ATOM 893 C C . THR A 1 111 ? 16.266 -20.891 -23.906 1 85.38 111 THR A C 1
ATOM 895 O O . THR A 1 111 ? 16.703 -21.078 -25.031 1 85.38 111 THR A O 1
ATOM 898 N N . TRP A 1 112 ? 15.266 -21.5 -23.328 1 76.06 112 TRP A N 1
ATOM 899 C CA . TRP A 1 112 ? 14.461 -22.422 -24.125 1 76.06 112 TRP A CA 1
ATOM 900 C C . TRP A 1 112 ? 13.906 -21.734 -25.375 1 76.06 112 TRP A C 1
ATOM 902 O O . TRP A 1 112 ? 13.859 -22.328 -26.453 1 76.06 112 TRP A O 1
ATOM 912 N N . ASP A 1 113 ? 13.5 -20.516 -25.234 1 73.12 113 ASP A N 1
ATOM 913 C CA . ASP A 1 113 ? 12.922 -19.734 -26.328 1 73.12 113 ASP A CA 1
ATOM 914 C C . ASP A 1 113 ? 13.938 -19.516 -27.438 1 73.12 113 ASP A C 1
ATOM 916 O O . ASP A 1 113 ? 13.562 -19.344 -28.609 1 73.12 113 ASP A O 1
ATOM 920 N N . ASP A 1 114 ? 15.148 -19.547 -27.062 1 72.5 114 ASP A N 1
ATOM 921 C CA . ASP A 1 114 ? 16.219 -19.359 -28.047 1 72.5 114 ASP A CA 1
ATOM 922 C C . ASP A 1 114 ? 16.344 -20.578 -28.953 1 72.5 114 ASP A C 1
ATOM 924 O O . ASP A 1 114 ? 16.781 -20.469 -30.094 1 72.5 114 ASP A O 1
ATOM 928 N N . LEU A 1 115 ? 15.969 -21.719 -28.375 1 71.38 115 LEU A N 1
ATOM 929 C CA . LEU A 1 115 ? 16.359 -22.953 -29.047 1 71.38 115 LEU A CA 1
ATOM 930 C C . LEU A 1 115 ? 15.133 -23.688 -29.562 1 71.38 115 LEU A C 1
ATOM 932 O O . LEU A 1 115 ? 15.227 -24.469 -30.516 1 71.38 115 LEU A O 1
ATOM 936 N N . LEU A 1 116 ? 14.062 -23.703 -28.688 1 65.25 116 LEU A N 1
ATOM 937 C CA . LEU A 1 116 ? 12.914 -24.531 -29.047 1 65.25 116 LEU A CA 1
ATOM 938 C C . LEU A 1 116 ? 11.766 -23.688 -29.578 1 65.25 116 LEU A C 1
ATOM 940 O O . LEU A 1 116 ? 11.602 -22.531 -29.172 1 65.25 116 LEU A O 1
ATOM 944 N N . SER A 1 117 ? 11.195 -24.031 -30.672 1 56.41 117 SER A N 1
ATOM 945 C CA . SER A 1 117 ? 9.961 -23.406 -31.125 1 56.41 117 SER A CA 1
ATOM 946 C C . SER A 1 117 ? 8.836 -23.594 -30.109 1 56.41 117 SER A C 1
ATOM 948 O O . SER A 1 117 ? 8.844 -24.562 -29.344 1 56.41 117 SER A O 1
ATOM 950 N N . THR A 1 118 ? 8 -22.562 -29.703 1 52.25 118 THR A N 1
ATOM 951 C CA . THR A 1 118 ? 6.949 -22.391 -28.703 1 52.25 118 THR A CA 1
ATOM 952 C C . THR A 1 118 ? 6.113 -23.656 -28.578 1 52.25 118 THR A C 1
ATOM 954 O O . THR A 1 118 ? 5.707 -24.031 -27.469 1 52.25 118 THR A O 1
ATOM 957 N N . ASP A 1 119 ? 5.758 -24.281 -29.641 1 50.62 119 ASP A N 1
ATOM 958 C CA . ASP A 1 119 ? 4.719 -25.312 -29.703 1 50.62 119 ASP A CA 1
ATOM 959 C C . ASP A 1 119 ? 5.211 -26.625 -29.109 1 50.62 119 ASP A C 1
ATOM 961 O O . ASP A 1 119 ? 4.422 -27.391 -28.547 1 50.62 119 ASP A O 1
ATOM 965 N N . GLU A 1 120 ? 6.422 -26.984 -29.156 1 49.81 120 GLU A N 1
ATOM 966 C CA . GLU A 1 120 ? 6.91 -28.328 -28.828 1 49.81 120 GLU A CA 1
ATOM 967 C C . GLU A 1 120 ? 6.93 -28.547 -27.312 1 49.81 120 GLU A C 1
ATOM 969 O O . GLU A 1 120 ? 6.758 -29.672 -26.844 1 49.81 120 GLU A O 1
ATOM 974 N N . TYR A 1 121 ? 7.164 -27.547 -26.531 1 49.44 121 TYR A N 1
ATOM 975 C CA . TYR A 1 121 ? 7.43 -27.734 -25.109 1 49.44 121 TYR A CA 1
ATOM 976 C C . TYR A 1 121 ? 6.129 -27.891 -24.328 1 49.44 121 TYR A C 1
ATOM 978 O O . TYR A 1 121 ? 6.094 -28.562 -23.297 1 49.44 121 TYR A O 1
ATOM 986 N N . LYS A 1 122 ? 5.09 -27.234 -24.625 1 50.84 122 LYS A N 1
ATOM 987 C CA . LYS A 1 122 ? 3.873 -27.141 -23.828 1 50.84 122 LYS A CA 1
ATOM 988 C C . LYS A 1 122 ? 3.162 -28.484 -23.734 1 50.84 122 LYS A C 1
ATOM 990 O O . LYS A 1 122 ? 2.213 -28.641 -22.969 1 50.84 122 LYS A O 1
ATOM 995 N N . LYS A 1 123 ? 3.504 -29.422 -24.672 1 48.72 123 LYS A N 1
ATOM 996 C CA . LYS A 1 123 ? 2.701 -30.625 -24.906 1 48.72 123 LYS A CA 1
ATOM 997 C C . LYS A 1 123 ? 2.859 -31.625 -23.766 1 48.72 123 LYS A C 1
ATOM 999 O O . LYS A 1 123 ? 2.104 -32.594 -23.688 1 48.72 123 LYS A O 1
ATOM 1004 N N . GLN A 1 124 ? 3.83 -31.344 -22.922 1 50.66 124 GLN A N 1
ATOM 1005 C CA . GLN A 1 124 ? 4.051 -32.594 -22.188 1 50.66 124 GLN A CA 1
ATOM 1006 C C . GLN A 1 124 ? 3.432 -32.531 -20.797 1 50.66 124 GLN A C 1
ATOM 1008 O O . GLN A 1 124 ? 3.705 -33.375 -19.938 1 50.66 124 GLN A O 1
ATOM 1013 N N . TRP A 1 125 ? 2.584 -31.516 -20.594 1 54.22 125 TRP A N 1
ATOM 1014 C CA . TRP A 1 125 ? 2.178 -31.578 -19.188 1 54.22 125 TRP A CA 1
ATOM 1015 C C . TRP A 1 125 ? 1.114 -32.656 -18.984 1 54.22 125 TRP A C 1
ATOM 1017 O O . TRP A 1 125 ? 0.333 -32.938 -19.891 1 54.22 125 TRP A O 1
ATOM 1027 N N . LYS A 1 126 ? 1.272 -33.656 -17.969 1 59.97 126 LYS A N 1
ATOM 1028 C CA . LYS A 1 126 ? 0.359 -34.719 -17.562 1 59.97 126 LYS A CA 1
ATOM 1029 C C . LYS A 1 126 ? -1.073 -34.188 -17.453 1 59.97 126 LYS A C 1
ATOM 1031 O O . LYS A 1 126 ? -1.298 -33.062 -17.047 1 59.97 126 LYS A O 1
ATOM 1036 N N . LYS A 1 127 ? -1.991 -34.844 -18.031 1 70.25 127 LYS A N 1
ATOM 1037 C CA . LYS A 1 127 ? -3.424 -34.594 -17.906 1 70.25 127 LYS A CA 1
ATOM 1038 C C . LYS A 1 127 ? -3.865 -34.688 -16.453 1 70.25 127 LYS A C 1
ATOM 1040 O O . LYS A 1 127 ? -3.572 -35.656 -15.75 1 70.25 127 LYS A O 1
ATOM 1045 N N . LEU A 1 128 ? -4.258 -33.438 -15.922 1 82.38 128 LEU A N 1
ATOM 1046 C CA . LEU A 1 128 ? -4.855 -33.438 -14.594 1 82.38 128 LEU A CA 1
ATOM 1047 C C . LEU A 1 128 ? -6.371 -33.594 -14.68 1 82.38 128 LEU A C 1
ATOM 1049 O O . LEU A 1 128 ? -7.047 -32.781 -15.32 1 82.38 128 LEU A O 1
ATOM 1053 N N . ASN A 1 129 ? -6.875 -34.656 -14.273 1 85.25 129 ASN A N 1
ATOM 1054 C CA . ASN A 1 129 ? -8.312 -34.906 -14.266 1 85.25 129 ASN A CA 1
ATOM 1055 C C . ASN A 1 129 ? -8.977 -34.312 -13.031 1 85.25 129 ASN A C 1
ATOM 1057 O O . ASN A 1 129 ? -9.547 -35.031 -12.219 1 85.25 129 ASN A O 1
ATOM 1061 N N . ILE A 1 130 ? -8.867 -33.031 -12.852 1 92.94 130 ILE A N 1
ATOM 1062 C CA . ILE A 1 130 ? -9.453 -32.344 -11.719 1 92.94 130 ILE A CA 1
ATOM 1063 C C . ILE A 1 130 ? -10.359 -31.203 -12.219 1 92.94 130 ILE A C 1
ATOM 1065 O O . ILE A 1 130 ? -10.016 -30.516 -13.18 1 92.94 130 ILE A O 1
ATOM 1069 N N . PRO A 1 131 ? -11.555 -31.125 -11.695 1 95.56 131 PRO A N 1
ATOM 1070 C CA . PRO A 1 131 ? -12.43 -30.031 -12.125 1 95.56 131 PRO A CA 1
ATOM 1071 C C . PRO A 1 131 ? -12.047 -28.688 -11.516 1 95.56 131 PRO A C 1
ATOM 1073 O O . PRO A 1 131 ? -11.422 -28.641 -10.453 1 95.56 131 PRO A O 1
ATOM 1076 N N . VAL A 1 132 ? -12.367 -27.641 -12.242 1 97.19 132 VAL A N 1
ATOM 1077 C CA . VAL A 1 132 ? -12.195 -26.266 -11.758 1 97.19 132 VAL A CA 1
ATOM 1078 C C . VAL A 1 132 ? -13.555 -25.594 -11.594 1 97.19 132 VAL A C 1
ATOM 1080 O O . VAL A 1 132 ? -14.383 -25.625 -12.508 1 97.19 132 VAL A O 1
ATOM 1083 N N . VAL A 1 133 ? -13.82 -25.141 -10.461 1 96.25 133 VAL A N 1
ATOM 1084 C CA . VAL A 1 133 ? -15.023 -24.375 -10.203 1 96.25 133 VAL A CA 1
ATOM 1085 C C . VAL A 1 133 ? -14.695 -22.875 -10.227 1 96.25 133 VAL A C 1
ATOM 1087 O O . VAL A 1 133 ? -13.852 -22.406 -9.453 1 96.25 133 VAL A O 1
ATOM 1090 N N . ILE A 1 134 ? -15.312 -22.125 -11.078 1 95.19 134 ILE A N 1
ATOM 1091 C CA . ILE A 1 134 ? -15.125 -20.688 -11.18 1 95.19 134 ILE A CA 1
ATOM 1092 C C . ILE A 1 134 ? -16.344 -19.969 -10.609 1 95.19 134 ILE A C 1
ATOM 1094 O O . ILE A 1 134 ? -17.469 -20.188 -11.07 1 95.19 134 ILE A O 1
ATOM 1098 N N . MET A 1 135 ? -16.109 -19.125 -9.664 1 90.31 135 MET A N 1
ATOM 1099 C CA . MET A 1 135 ? -17.203 -18.391 -9.016 1 90.31 135 MET A CA 1
ATOM 1100 C C . MET A 1 135 ? -17.531 -17.109 -9.766 1 90.31 135 MET A C 1
ATOM 1102 O O . MET A 1 135 ? -16.938 -16.062 -9.508 1 90.31 135 MET A O 1
ATOM 1106 N N . ALA A 1 136 ? -18.5 -17.125 -10.602 1 80.5 136 ALA A N 1
ATOM 1107 C CA . ALA A 1 136 ? -18.797 -16.031 -11.523 1 80.5 136 ALA A CA 1
ATOM 1108 C C . ALA A 1 136 ? -20.141 -15.398 -11.203 1 80.5 136 ALA A C 1
ATOM 1110 O O . ALA A 1 136 ? -20.797 -14.82 -12.078 1 80.5 136 ALA A O 1
ATOM 1111 N N . GLY A 1 137 ? -20.578 -15.523 -9.969 1 75.12 137 GLY A N 1
ATOM 1112 C CA . GLY A 1 137 ? -21.922 -15.047 -9.641 1 75.12 137 GLY A CA 1
ATOM 1113 C C . GLY A 1 137 ? -21.922 -13.633 -9.078 1 75.12 137 GLY A C 1
ATOM 1114 O O . GLY A 1 137 ? -23 -13.062 -8.852 1 75.12 137 GLY A O 1
ATOM 1115 N N . GLY A 1 138 ? -20.734 -12.977 -8.961 1 73.19 138 GLY A N 1
ATOM 1116 C CA . GLY A 1 138 ? -20.672 -11.68 -8.305 1 73.19 138 GLY A CA 1
ATOM 1117 C C . GLY A 1 138 ? -21.094 -10.531 -9.211 1 73.19 138 GLY A C 1
ATOM 1118 O O . GLY A 1 138 ? -21 -10.641 -10.43 1 73.19 138 GLY A O 1
ATOM 1119 N N . LYS A 1 139 ? -21.562 -9.383 -8.602 1 69.25 139 LYS A N 1
ATOM 1120 C CA . LYS A 1 139 ? -22.062 -8.219 -9.328 1 69.25 139 LYS A CA 1
ATOM 1121 C C . LYS A 1 139 ? -20.922 -7.406 -9.922 1 69.25 139 LYS A C 1
ATOM 1123 O O . LYS A 1 139 ? -21.109 -6.664 -10.891 1 69.25 139 LYS A O 1
ATOM 1128 N N . GLY A 1 140 ? -19.75 -7.523 -9.414 1 69.62 140 GLY A N 1
ATOM 1129 C CA . GLY A 1 140 ? -18.578 -6.844 -9.938 1 69.62 140 GLY A CA 1
ATOM 1130 C C . GLY A 1 140 ? -18.656 -5.336 -9.828 1 69.62 140 GLY A C 1
ATOM 1131 O O . GLY A 1 140 ? -18.328 -4.617 -10.766 1 69.62 140 GLY A O 1
ATOM 1132 N N . THR A 1 141 ? -19.047 -4.699 -8.75 1 69.31 141 THR A N 1
ATOM 1133 C CA . THR A 1 141 ? -19.375 -3.287 -8.578 1 69.31 141 THR A CA 1
ATOM 1134 C C . THR A 1 141 ? -18.109 -2.432 -8.703 1 69.31 141 THR A C 1
ATOM 1136 O O . THR A 1 141 ? -18.188 -1.272 -9.117 1 69.31 141 THR A O 1
ATOM 1139 N N . ARG A 1 142 ? -16.906 -2.924 -8.617 1 68 142 ARG A N 1
ATOM 1140 C CA . ARG A 1 142 ? -15.656 -2.182 -8.641 1 68 142 ARG A CA 1
ATOM 1141 C C . ARG A 1 142 ? -15.305 -1.746 -10.062 1 68 142 ARG A C 1
ATOM 1143 O O . ARG A 1 142 ? -14.508 -0.829 -10.258 1 68 142 ARG A O 1
ATOM 1150 N N . MET A 1 143 ? -15.812 -2.398 -10.977 1 69.75 143 MET A N 1
ATOM 1151 C CA . MET A 1 143 ? -15.484 -2.094 -12.367 1 69.75 143 MET A CA 1
ATOM 1152 C C . MET A 1 143 ? -16.625 -1.355 -13.055 1 69.75 143 MET A C 1
ATOM 1154 O O . MET A 1 143 ? -16.734 -1.362 -14.281 1 69.75 143 MET A O 1
ATOM 1158 N N . ALA A 1 144 ? -17.469 -0.771 -12.219 1 69.44 144 ALA A N 1
ATOM 1159 C CA . ALA A 1 144 ? -18.453 0.124 -12.82 1 69.44 144 ALA A CA 1
ATOM 1160 C C . ALA A 1 144 ? -17.781 1.268 -13.57 1 69.44 144 ALA A C 1
ATOM 1162 O O . ALA A 1 144 ? -16.688 1.715 -13.172 1 69.44 144 ALA A O 1
ATOM 1163 N N . PRO A 1 145 ? -18.281 1.544 -14.672 1 70.81 145 PRO A N 1
ATOM 1164 C CA . PRO A 1 145 ? -19.625 1.292 -15.219 1 70.81 145 PRO A CA 1
ATOM 1165 C C . PRO A 1 145 ? -19.672 0.08 -16.141 1 70.81 145 PRO A C 1
ATOM 1167 O O . PRO A 1 145 ? -20.75 -0.343 -16.562 1 70.81 145 PRO A O 1
ATOM 1170 N N . PHE A 1 146 ? -18.562 -0.448 -16.516 1 69.94 146 PHE A N 1
ATOM 1171 C CA . PHE A 1 146 ? -18.547 -1.56 -17.453 1 69.94 146 PHE A CA 1
ATOM 1172 C C . PHE A 1 146 ? -19.453 -2.684 -16.984 1 69.94 146 PHE A C 1
ATOM 1174 O O . PHE A 1 146 ? -20.172 -3.299 -17.781 1 69.94 146 PHE A O 1
ATOM 1181 N N . THR A 1 147 ? -19.469 -2.816 -15.703 1 71.31 147 THR A N 1
ATOM 1182 C CA . THR A 1 147 ? -20.188 -3.959 -15.141 1 71.31 147 THR A CA 1
ATOM 1183 C C . THR A 1 147 ? -21.688 -3.654 -15.016 1 71.31 147 THR A C 1
ATOM 1185 O O . THR A 1 147 ? -22.469 -4.523 -14.641 1 71.31 147 THR A O 1
ATOM 1188 N N . ASN A 1 148 ? -21.984 -2.4 -15.367 1 72.5 148 ASN A N 1
ATOM 1189 C CA . ASN A 1 148 ? -23.406 -2.084 -15.43 1 72.5 148 ASN A CA 1
ATOM 1190 C C . ASN A 1 148 ? -24.094 -2.818 -16.578 1 72.5 148 ASN A C 1
ATOM 1192 O O . ASN A 1 148 ? -25.297 -3.078 -16.516 1 72.5 148 ASN A O 1
ATOM 1196 N N . VAL A 1 149 ? -23.359 -3.205 -17.531 1 73.5 149 VAL A N 1
ATOM 1197 C CA . VAL A 1 149 ? -23.922 -3.846 -18.719 1 73.5 149 VAL A CA 1
ATOM 1198 C C . VAL A 1 149 ? -23.422 -5.285 -18.812 1 73.5 149 VAL A C 1
ATOM 1200 O O . VAL A 1 149 ? -24.203 -6.219 -18.938 1 73.5 149 VAL A O 1
ATOM 1203 N N . LEU A 1 150 ? -22.125 -5.484 -18.781 1 81.38 150 LEU A N 1
ATOM 1204 C CA . LEU A 1 150 ? -21.484 -6.789 -18.953 1 81.38 150 LEU A CA 1
ATOM 1205 C C . LEU A 1 150 ? -21.094 -7.375 -17.594 1 81.38 150 LEU A C 1
ATOM 1207 O O . LEU A 1 150 ? -20.594 -6.656 -16.734 1 81.38 150 LEU A O 1
ATOM 1211 N N . PRO A 1 151 ? -21.406 -8.656 -17.438 1 86.38 151 PRO A N 1
ATOM 1212 C CA . PRO A 1 151 ? -20.828 -9.258 -16.234 1 86.38 151 PRO A CA 1
ATOM 1213 C C . PRO A 1 151 ? -19.297 -9.227 -16.234 1 86.38 151 PRO A C 1
ATOM 1215 O O . PRO A 1 151 ? -18.672 -9.289 -17.297 1 86.38 151 PRO A O 1
ATOM 1218 N N . LYS A 1 152 ? -18.719 -9.117 -15.086 1 85.75 152 LYS A N 1
ATOM 1219 C CA . LYS A 1 152 ? -17.281 -8.961 -14.891 1 85.75 152 LYS A CA 1
ATOM 1220 C C . LYS A 1 152 ? -16.516 -10.031 -15.656 1 85.75 152 LYS A C 1
ATOM 1222 O O . LYS A 1 152 ? -15.523 -9.727 -16.328 1 85.75 152 LYS A O 1
ATOM 1227 N N . PRO A 1 153 ? -16.984 -11.32 -15.672 1 87.44 153 PRO A N 1
ATOM 1228 C CA . PRO A 1 153 ? -16.234 -12.383 -16.344 1 87.44 153 PRO A CA 1
ATOM 1229 C C . PRO A 1 153 ? -16.172 -12.18 -17.859 1 87.44 153 PRO A C 1
ATOM 1231 O O . PRO A 1 153 ? -15.297 -12.758 -18.516 1 87.44 153 PRO A O 1
ATOM 1234 N N . LEU A 1 154 ? -17.016 -11.391 -18.422 1 88.81 154 LEU A N 1
ATOM 1235 C CA . LEU A 1 154 ? -17.094 -11.25 -19.875 1 88.81 154 LEU A CA 1
ATOM 1236 C C . LEU A 1 154 ? -16.391 -9.969 -20.328 1 88.81 154 LEU A C 1
ATOM 1238 O O . LEU A 1 154 ? -16.375 -9.656 -21.516 1 88.81 154 LEU A O 1
ATOM 1242 N N . ILE A 1 155 ? -15.867 -9.227 -19.391 1 85.38 155 ILE A N 1
ATOM 1243 C CA . ILE A 1 155 ? -15.133 -8.031 -19.781 1 85.38 155 ILE A CA 1
ATOM 1244 C C . ILE A 1 155 ? -13.984 -8.406 -20.703 1 85.38 155 ILE A C 1
ATOM 1246 O O . ILE A 1 155 ? -13.219 -9.328 -20.406 1 85.38 155 ILE A O 1
ATOM 1250 N N . PRO A 1 156 ? -13.82 -7.703 -21.766 1 86 156 PRO A N 1
ATOM 1251 C CA . PRO A 1 156 ? -12.836 -8.094 -22.781 1 86 156 PRO A CA 1
ATOM 1252 C C . PRO A 1 156 ? -11.422 -7.652 -22.422 1 86 156 PRO A C 1
ATOM 1254 O O . PRO A 1 156 ? -11.234 -6.566 -21.859 1 86 156 PRO A O 1
ATOM 1257 N N . ILE A 1 157 ? -10.531 -8.391 -22.75 1 84.69 157 ILE A N 1
ATOM 1258 C CA . ILE A 1 157 ? -9.102 -8.109 -22.766 1 84.69 157 ILE A CA 1
ATOM 1259 C C . ILE A 1 157 ? -8.5 -8.578 -24.094 1 84.69 157 ILE A C 1
ATOM 1261 O O . ILE A 1 157 ? -8.32 -9.781 -24.312 1 84.69 157 ILE A O 1
ATOM 1265 N N . GLY A 1 158 ? -8.148 -7.57 -24.938 1 81.75 158 GLY A N 1
ATOM 1266 C CA . GLY A 1 158 ? -7.824 -7.961 -26.297 1 81.75 158 GLY A CA 1
ATOM 1267 C C . GLY A 1 158 ? -8.984 -8.617 -27.031 1 81.75 158 GLY A C 1
ATOM 1268 O O . GLY A 1 158 ? -10.062 -8.023 -27.141 1 81.75 158 GLY A O 1
ATOM 1269 N N . ASN A 1 159 ? -8.781 -9.836 -27.422 1 85.25 159 ASN A N 1
ATOM 1270 C CA . ASN A 1 159 ? -9.812 -10.547 -28.172 1 85.25 159 ASN A CA 1
ATOM 1271 C C . ASN A 1 159 ? -10.484 -11.617 -27.312 1 85.25 159 ASN A C 1
ATOM 1273 O O . ASN A 1 159 ? -11.305 -12.391 -27.812 1 85.25 159 ASN A O 1
ATOM 1277 N N . LYS A 1 160 ? -10.18 -11.648 -26.156 1 89.44 160 LYS A N 1
ATOM 1278 C CA . LYS A 1 160 ? -10.727 -12.656 -25.25 1 89.44 160 LYS A CA 1
ATOM 1279 C C . LYS A 1 160 ? -11.359 -12.008 -24.016 1 89.44 160 LYS A C 1
ATOM 1281 O O . LYS A 1 160 ? -11.109 -10.836 -23.734 1 89.44 160 LYS A O 1
ATOM 1286 N N . THR A 1 161 ? -12.18 -12.766 -23.391 1 89.75 161 THR A N 1
ATOM 1287 C CA . THR A 1 161 ? -12.758 -12.297 -22.125 1 89.75 161 THR A CA 1
ATOM 1288 C C . THR A 1 161 ? -11.852 -12.641 -20.953 1 89.75 161 THR A C 1
ATOM 1290 O O . THR A 1 161 ? -10.961 -13.484 -21.078 1 89.75 161 THR A O 1
ATOM 1293 N N . ILE A 1 162 ? -12.055 -12 -19.812 1 89.25 162 ILE A N 1
ATOM 1294 C CA . ILE A 1 162 ? -11.32 -12.281 -18.578 1 89.25 162 ILE A CA 1
ATOM 1295 C C . ILE A 1 162 ? -11.391 -13.781 -18.266 1 89.25 162 ILE A C 1
ATOM 1297 O O . ILE A 1 162 ? -10.367 -14.414 -18 1 89.25 162 ILE A O 1
ATOM 1301 N N . LEU A 1 163 ? -12.562 -14.352 -18.375 1 92.88 163 LEU A N 1
ATOM 1302 C CA . LEU A 1 163 ? -12.773 -15.75 -18 1 92.88 163 LEU A CA 1
ATOM 1303 C C . LEU A 1 163 ? -12.047 -16.672 -18.969 1 92.88 163 LEU A C 1
ATOM 1305 O O . LEU A 1 163 ? -11.5 -17.703 -18.562 1 92.88 163 LEU A O 1
ATOM 1309 N N . GLU A 1 164 ? -12.039 -16.328 -20.219 1 92.69 164 GLU A N 1
ATOM 1310 C CA . GLU A 1 164 ? -11.297 -17.125 -21.188 1 92.69 164 GLU A CA 1
ATOM 1311 C C . GLU A 1 164 ? -9.812 -17.156 -20.859 1 92.69 164 GLU A C 1
ATOM 1313 O O . GLU A 1 164 ? -9.164 -18.203 -20.984 1 92.69 164 GLU A O 1
ATOM 1318 N N . LEU A 1 165 ? -9.336 -16.047 -20.469 1 90.56 165 LEU A N 1
ATOM 1319 C CA . LEU A 1 165 ? -7.922 -15.953 -20.125 1 90.56 165 LEU A CA 1
ATOM 1320 C C . LEU A 1 165 ? -7.609 -16.812 -18.906 1 90.56 165 LEU A C 1
ATOM 1322 O O . LEU A 1 165 ? -6.57 -17.469 -18.859 1 90.56 165 LEU A O 1
ATOM 1326 N N . ILE A 1 166 ? -8.477 -16.766 -17.984 1 93.81 166 ILE A N 1
ATOM 1327 C CA . ILE A 1 166 ? -8.305 -17.562 -16.781 1 93.81 166 ILE A CA 1
ATOM 1328 C C . ILE A 1 166 ? -8.32 -19.047 -17.141 1 93.81 166 ILE A C 1
ATOM 1330 O O . ILE A 1 166 ? -7.457 -19.812 -16.703 1 93.81 166 ILE A O 1
ATOM 1334 N N . ILE A 1 167 ? -9.227 -19.484 -17.969 1 94.88 167 ILE A N 1
ATOM 1335 C CA . ILE A 1 167 ? -9.359 -20.875 -18.391 1 94.88 167 ILE A CA 1
ATOM 1336 C C . ILE A 1 167 ? -8.109 -21.312 -19.156 1 94.88 167 ILE A C 1
ATOM 1338 O O . ILE A 1 167 ? -7.641 -22.438 -18.984 1 94.88 167 ILE A O 1
ATOM 1342 N N . GLN A 1 168 ? -7.594 -20.406 -19.922 1 90.56 168 GLN A N 1
ATOM 1343 C CA . GLN A 1 168 ? -6.398 -20.703 -20.703 1 90.56 168 GLN A CA 1
ATOM 1344 C C . GLN A 1 168 ? -5.246 -21.125 -19.797 1 90.56 168 GLN A C 1
ATOM 1346 O O . GLN A 1 168 ? -4.445 -21.984 -20.156 1 90.56 168 GLN A O 1
ATOM 1351 N N . GLU A 1 169 ? -5.117 -20.484 -18.719 1 89.62 169 GLU A N 1
ATOM 1352 C CA . GLU A 1 169 ? -4.059 -20.844 -17.781 1 89.62 169 GLU A CA 1
ATOM 1353 C C . GLU A 1 169 ? -4.223 -22.266 -17.281 1 89.62 169 GLU A C 1
ATOM 1355 O O . GLU A 1 169 ? -3.242 -23.016 -17.172 1 89.62 169 GLU A O 1
ATOM 1360 N N . PHE A 1 170 ? -5.441 -22.734 -17 1 93.62 170 PHE A N 1
ATOM 1361 C CA . PHE A 1 170 ? -5.715 -24.078 -16.531 1 93.62 170 PHE A CA 1
ATOM 1362 C C . PHE A 1 170 ? -5.547 -25.094 -17.656 1 93.62 170 PHE A C 1
ATOM 1364 O O . PHE A 1 170 ? -5.141 -26.234 -17.422 1 93.62 170 PHE A O 1
ATOM 1371 N N . LEU A 1 171 ? -5.836 -24.656 -18.875 1 91.5 171 LEU A N 1
ATOM 1372 C CA . LEU A 1 171 ? -5.742 -25.547 -20.031 1 91.5 171 LEU A CA 1
ATOM 1373 C C . LEU A 1 171 ? -4.297 -25.953 -20.281 1 91.5 171 LEU A C 1
ATOM 1375 O O . LEU A 1 171 ? -4.043 -27.047 -20.812 1 91.5 171 LEU A O 1
ATOM 1379 N N . LYS A 1 172 ? -3.412 -25.078 -19.891 1 84.5 172 LYS A N 1
ATOM 1380 C CA . LYS A 1 172 ? -1.997 -25.422 -20.016 1 84.5 172 LYS A CA 1
ATOM 1381 C C . LYS A 1 172 ? -1.678 -26.719 -19.281 1 84.5 172 LYS A C 1
ATOM 1383 O O . LYS A 1 172 ? -0.702 -27.391 -19.594 1 84.5 172 LYS A O 1
ATOM 1388 N N . HIS A 1 173 ? -2.486 -27.062 -18.344 1 87.94 173 HIS A N 1
ATOM 1389 C CA . HIS A 1 173 ? -2.287 -28.281 -17.562 1 87.94 173 HIS A CA 1
ATOM 1390 C C . HIS A 1 173 ? -3.338 -29.344 -17.906 1 87.94 173 HIS A C 1
ATOM 1392 O O . HIS A 1 173 ? -3.59 -30.25 -17.109 1 87.94 173 HIS A O 1
ATOM 1398 N N . ASN A 1 174 ? -4.008 -29.141 -19 1 89.31 174 ASN A N 1
ATOM 1399 C CA . ASN A 1 174 ? -4.988 -30.062 -19.562 1 89.31 174 ASN A CA 1
ATOM 1400 C C . ASN A 1 174 ? -6.168 -30.266 -18.609 1 89.31 174 ASN A C 1
ATOM 1402 O O . ASN A 1 174 ? -6.637 -31.391 -18.422 1 89.31 174 ASN A O 1
ATOM 1406 N N . ILE A 1 175 ? -6.504 -29.297 -17.938 1 93.12 175 ILE A N 1
ATOM 1407 C CA . ILE A 1 175 ? -7.742 -29.312 -17.172 1 93.12 175 ILE A CA 1
ATOM 1408 C C . ILE A 1 175 ? -8.922 -28.969 -18.078 1 93.12 175 ILE A C 1
ATOM 1410 O O . ILE A 1 175 ? -9 -27.859 -18.609 1 93.12 175 ILE A O 1
ATOM 1414 N N . LEU A 1 176 ? -9.867 -29.922 -18.109 1 94.12 176 LEU A N 1
ATOM 1415 C CA . LEU A 1 176 ? -10.82 -29.797 -19.203 1 94.12 176 LEU A CA 1
ATOM 1416 C C . LEU A 1 176 ? -12.25 -29.703 -18.672 1 94.12 176 LEU A C 1
ATOM 1418 O O . LEU A 1 176 ? -13.188 -29.5 -19.438 1 94.12 176 LEU A O 1
ATOM 1422 N N . LEU A 1 177 ? -12.469 -29.828 -17.406 1 95.19 177 LEU A N 1
ATOM 1423 C CA . LEU A 1 177 ? -13.805 -29.766 -16.828 1 95.19 177 LEU A CA 1
ATOM 1424 C C . LEU A 1 177 ? -13.961 -28.531 -15.945 1 95.19 177 LEU A C 1
ATOM 1426 O O . LEU A 1 177 ? -13.219 -28.359 -14.969 1 95.19 177 LEU A O 1
ATOM 1430 N N . TYR A 1 178 ? -14.961 -27.734 -16.297 1 96.56 178 TYR A N 1
ATOM 1431 C CA . TYR A 1 178 ? -15.195 -26.484 -15.57 1 96.56 178 TYR A CA 1
ATOM 1432 C C . TYR A 1 178 ? -16.641 -26.406 -15.078 1 96.56 178 TYR A C 1
ATOM 1434 O O . TYR A 1 178 ? -17.562 -26.828 -15.773 1 96.56 178 TYR A O 1
ATOM 1442 N N . TYR A 1 179 ? -16.812 -25.938 -13.898 1 95.69 179 TYR A N 1
ATOM 1443 C CA . TYR A 1 179 ? -18.109 -25.547 -13.344 1 95.69 179 TYR A CA 1
ATOM 1444 C C . TYR A 1 179 ? -18.188 -24.031 -13.141 1 95.69 179 TYR A C 1
ATOM 1446 O O . TYR A 1 179 ? -17.328 -23.453 -12.461 1 95.69 179 TYR A O 1
ATOM 1454 N N . PHE A 1 180 ? -19.188 -23.406 -13.742 1 94.56 180 PHE A N 1
ATOM 1455 C CA . PHE A 1 180 ? -19.422 -21.984 -13.523 1 94.56 180 PHE A CA 1
ATOM 1456 C C . PHE A 1 180 ? -20.594 -21.766 -12.578 1 94.56 180 PHE A C 1
ATOM 1458 O O . PHE A 1 180 ? -21.719 -22.234 -12.852 1 94.56 180 PHE A O 1
ATOM 1465 N N . THR A 1 181 ? -20.312 -21.156 -11.461 1 91.75 181 THR A N 1
ATOM 1466 C CA . THR A 1 181 ? -21.438 -20.719 -10.641 1 91.75 181 THR A CA 1
ATOM 1467 C C . THR A 1 181 ? -21.922 -19.344 -11.086 1 91.75 181 THR A C 1
ATOM 1469 O O . THR A 1 181 ? -21.172 -18.359 -11.023 1 91.75 181 THR A O 1
ATOM 1472 N N . ILE A 1 182 ? -23.156 -19.219 -11.484 1 88.5 182 ILE A N 1
ATOM 1473 C CA . ILE A 1 182 ? -23.625 -17.969 -12.07 1 88.5 182 ILE A CA 1
ATOM 1474 C C . ILE A 1 182 ? -24.891 -17.5 -11.336 1 88.5 182 ILE A C 1
ATOM 1476 O O . ILE A 1 182 ? -25.609 -18.312 -10.75 1 88.5 182 ILE A O 1
ATOM 1480 N N . ASN A 1 183 ? -25.031 -16.234 -11.25 1 83.81 183 ASN A N 1
ATOM 1481 C CA . ASN A 1 183 ? -26.203 -15.57 -10.695 1 83.81 183 ASN A CA 1
ATOM 1482 C C . ASN A 1 183 ? -26.609 -14.367 -11.531 1 83.81 183 ASN A C 1
ATOM 1484 O O . ASN A 1 183 ? -27.172 -14.516 -12.625 1 83.81 183 ASN A O 1
ATOM 1488 N N . TYR A 1 184 ? -25.969 -13.234 -11.148 1 73.69 184 TYR A N 1
ATOM 1489 C CA . TYR A 1 184 ? -26.234 -11.984 -11.844 1 73.69 184 TYR A CA 1
ATOM 1490 C C . TYR A 1 184 ? -25.766 -12.055 -13.289 1 73.69 184 TYR A C 1
ATOM 1492 O O . TYR A 1 184 ? -24.609 -12.352 -13.555 1 73.69 184 TYR A O 1
ATOM 1500 N N . LYS A 1 185 ? -26.734 -11.898 -14.289 1 81.81 185 LYS A N 1
ATOM 1501 C CA . LYS A 1 185 ? -26.422 -11.867 -15.719 1 81.81 185 LYS A CA 1
ATOM 1502 C C . LYS A 1 185 ? -25.766 -13.172 -16.172 1 81.81 185 LYS A C 1
ATOM 1504 O O . LYS A 1 185 ? -24.953 -13.18 -17.094 1 81.81 185 LYS A O 1
ATOM 1509 N N . GLY A 1 186 ? -26.031 -14.227 -15.469 1 87.25 186 GLY A N 1
ATOM 1510 C CA . GLY A 1 186 ? -25.453 -15.539 -15.742 1 87.25 186 GLY A CA 1
ATOM 1511 C C . GLY A 1 186 ? -25.781 -16.062 -17.125 1 87.25 186 GLY A C 1
ATOM 1512 O O . GLY A 1 186 ? -24.969 -16.75 -17.75 1 87.25 186 GLY A O 1
ATOM 1513 N N . GLU A 1 187 ? -26.906 -15.664 -17.625 1 89.06 187 GLU A N 1
ATOM 1514 C CA . GLU A 1 187 ? -27.344 -16.125 -18.938 1 89.06 187 GLU A CA 1
ATOM 1515 C C . GLU A 1 187 ? -26.438 -15.57 -20.031 1 89.06 187 GLU A C 1
ATOM 1517 O O . GLU A 1 187 ? -26.203 -16.219 -21.047 1 89.06 187 GLU A O 1
ATOM 1522 N N . MET A 1 188 ? -25.984 -14.484 -19.781 1 90.69 188 MET A N 1
ATOM 1523 C CA . MET A 1 188 ? -25.047 -13.906 -20.734 1 90.69 188 MET A CA 1
ATOM 1524 C C . MET A 1 188 ? -23.75 -14.711 -20.797 1 90.69 188 MET A C 1
ATOM 1526 O O . MET A 1 188 ? -23.203 -14.938 -21.875 1 90.69 188 MET A O 1
ATOM 1530 N N . ILE A 1 189 ? -23.281 -15.133 -19.672 1 92.69 189 ILE A N 1
ATOM 1531 C CA . ILE A 1 189 ? -22.062 -15.93 -19.594 1 92.69 189 ILE A CA 1
ATOM 1532 C C . ILE A 1 189 ? -22.266 -17.25 -20.328 1 92.69 189 ILE A C 1
ATOM 1534 O O . ILE A 1 189 ? -21.438 -17.641 -21.156 1 92.69 189 ILE A O 1
ATOM 1538 N N . ARG A 1 190 ? -23.406 -17.844 -20.047 1 93.44 190 ARG A N 1
ATOM 1539 C CA . ARG A 1 190 ? -23.734 -19.109 -20.688 1 93.44 190 ARG A CA 1
ATOM 1540 C C . ARG A 1 190 ? -23.812 -18.953 -22.203 1 93.44 190 ARG A C 1
ATOM 1542 O O . ARG A 1 190 ? -23.234 -19.75 -22.938 1 93.44 190 ARG A O 1
ATOM 1549 N N . ALA A 1 191 ? -24.516 -17.938 -22.625 1 93.44 191 ALA A N 1
ATOM 1550 C CA . ALA A 1 191 ? -24.703 -17.703 -24.047 1 93.44 191 ALA A CA 1
ATOM 1551 C C . ALA A 1 191 ? -23.359 -17.516 -24.75 1 93.44 191 ALA A C 1
ATOM 1553 O O . ALA A 1 191 ? -23.141 -18.062 -25.844 1 93.44 191 ALA A O 1
ATOM 1554 N N . TYR A 1 192 ? -22.547 -16.781 -24.125 1 92.94 192 TYR A N 1
ATOM 1555 C CA . TYR A 1 192 ? -21.234 -16.516 -24.719 1 92.94 192 TYR A CA 1
ATOM 1556 C C . TYR A 1 192 ? -20.438 -17.797 -24.891 1 92.94 192 TYR A C 1
ATOM 1558 O O . TYR A 1 192 ? -19.969 -18.109 -26 1 92.94 192 TYR A O 1
ATOM 1566 N N . PHE A 1 193 ? -20.344 -18.578 -23.891 1 94.62 193 PHE A N 1
ATOM 1567 C CA . PHE A 1 193 ? -19.469 -19.734 -23.906 1 94.62 193 PHE A CA 1
ATOM 1568 C C . PHE A 1 193 ? -20.094 -20.891 -24.688 1 94.62 193 PHE A C 1
ATOM 1570 O O . PHE A 1 193 ? -19.375 -21.781 -25.172 1 94.62 193 PHE A O 1
ATOM 1577 N N . GLU A 1 194 ? -21.344 -20.906 -24.812 1 94.25 194 GLU A N 1
ATOM 1578 C CA . GLU A 1 194 ? -22 -21.891 -25.672 1 94.25 194 GLU A CA 1
ATOM 1579 C C . GLU A 1 194 ? -21.812 -21.547 -27.141 1 94.25 194 GLU A C 1
ATOM 1581 O O . GLU A 1 194 ? -21.938 -22.406 -28 1 94.25 194 GLU A O 1
ATOM 1586 N N . GLY A 1 195 ? -21.516 -20.281 -27.359 1 93.5 195 GLY A N 1
ATOM 1587 C CA . GLY A 1 195 ? -21.406 -19.797 -28.734 1 93.5 195 GLY A CA 1
ATOM 1588 C C . GLY A 1 195 ? -20 -19.891 -29.297 1 93.5 195 GLY A C 1
ATOM 1589 O O . GLY A 1 195 ? -19.797 -19.75 -30.5 1 93.5 195 GLY A O 1
ATOM 1590 N N . ILE A 1 196 ? -19.094 -20.141 -28.484 1 92.19 196 ILE A N 1
ATOM 1591 C CA . ILE A 1 196 ? -17.719 -20.156 -28.969 1 92.19 196 ILE A CA 1
ATOM 1592 C C . ILE A 1 196 ? -17.234 -21.594 -29.094 1 92.19 196 ILE A C 1
ATOM 1594 O O . ILE A 1 196 ? -17.766 -22.484 -28.438 1 92.19 196 ILE A O 1
ATOM 1598 N N . GLU A 1 197 ? -16.234 -21.812 -29.969 1 91.94 197 GLU A N 1
ATOM 1599 C CA . GLU A 1 197 ? -15.586 -23.109 -30.078 1 91.94 197 GLU A CA 1
ATOM 1600 C C . GLU A 1 197 ? -14.594 -23.328 -28.938 1 91.94 197 GLU A C 1
ATOM 1602 O O . GLU A 1 197 ? -13.789 -22.438 -28.641 1 91.94 197 GLU A O 1
ATOM 1607 N N . LYS A 1 198 ? -14.781 -24.438 -28.281 1 91.25 198 LYS A N 1
ATOM 1608 C CA . LYS A 1 198 ? -13.883 -24.734 -27.172 1 91.25 198 LYS A CA 1
ATOM 1609 C C . LYS A 1 198 ? -13.633 -26.234 -27.047 1 91.25 198 LYS A C 1
ATOM 1611 O O . LYS A 1 198 ? -14.422 -27.047 -27.531 1 91.25 198 LYS A O 1
ATOM 1616 N N . ASN A 1 199 ? -12.508 -26.641 -26.469 1 91.56 199 ASN A N 1
ATOM 1617 C CA . ASN A 1 199 ? -12.109 -28.047 -26.297 1 91.56 199 ASN A CA 1
ATOM 1618 C C . ASN A 1 199 ? -12.219 -28.484 -24.844 1 91.56 199 ASN A C 1
ATOM 1620 O O . ASN A 1 199 ? -11.516 -29.391 -24.406 1 91.56 199 ASN A O 1
ATOM 1624 N N . TYR A 1 200 ? -12.992 -27.781 -24.125 1 94.19 200 TYR A N 1
ATOM 1625 C CA . TYR A 1 200 ? -13.258 -28.109 -22.734 1 94.19 200 TYR A CA 1
ATOM 1626 C C . TYR A 1 200 ? -14.75 -28.062 -22.438 1 94.19 200 TYR A C 1
ATOM 1628 O O . TYR A 1 200 ? -15.539 -27.562 -23.25 1 94.19 200 TYR A O 1
ATOM 1636 N N . GLU A 1 201 ? -15.094 -28.656 -21.328 1 95.81 201 GLU A N 1
ATOM 1637 C CA . GLU A 1 201 ? -16.5 -28.75 -20.953 1 95.81 201 GLU A CA 1
ATOM 1638 C C . GLU A 1 201 ? -16.844 -27.781 -19.828 1 95.81 201 GLU A C 1
ATOM 1640 O O . GLU A 1 201 ? -16.062 -27.625 -18.875 1 95.81 201 GLU A O 1
ATOM 1645 N N . ILE A 1 202 ? -17.984 -27.109 -20.016 1 96.25 202 ILE A N 1
ATOM 1646 C CA . ILE A 1 202 ? -18.469 -26.203 -18.984 1 96.25 202 ILE A CA 1
ATOM 1647 C C . ILE A 1 202 ? -19.844 -26.641 -18.5 1 96.25 202 ILE A C 1
ATOM 1649 O O . ILE A 1 202 ? -20.734 -26.906 -19.312 1 96.25 202 ILE A O 1
ATOM 1653 N N . LYS A 1 203 ? -19.953 -26.812 -17.234 1 95.56 203 LYS A N 1
ATOM 1654 C CA . LYS A 1 203 ? -21.25 -27 -16.578 1 95.56 203 LYS A CA 1
ATOM 1655 C C . LYS A 1 203 ? -21.641 -25.766 -15.781 1 95.56 203 LYS A C 1
ATOM 1657 O O . LYS A 1 203 ? -20.797 -25.141 -15.141 1 95.56 203 LYS A O 1
ATOM 1662 N N . TYR A 1 204 ? -22.906 -25.406 -15.852 1 94.12 204 TYR A N 1
ATOM 1663 C CA . TYR A 1 204 ? -23.375 -24.188 -15.211 1 94.12 204 TYR A CA 1
ATOM 1664 C C . TYR A 1 204 ? -24.203 -24.5 -13.969 1 94.12 204 TYR A C 1
ATOM 1666 O O . TYR A 1 204 ? -25.094 -25.359 -14.016 1 94.12 204 TYR A O 1
ATOM 1674 N N . LEU A 1 205 ? -23.766 -23.906 -12.938 1 90.81 205 LEU A N 1
ATOM 1675 C CA . LEU A 1 205 ? -24.5 -24 -11.688 1 90.81 205 LEU A CA 1
ATOM 1676 C C . LEU A 1 205 ? -25.203 -22.688 -11.367 1 90.81 205 LEU A C 1
ATOM 1678 O O . LEU A 1 205 ? -24.547 -21.703 -11.016 1 90.81 205 LEU A O 1
ATOM 1682 N N . LYS A 1 206 ? -26.484 -22.625 -11.422 1 86.94 206 LYS A N 1
ATOM 1683 C CA . LYS A 1 206 ? -27.25 -21.391 -11.227 1 86.94 206 LYS A CA 1
ATOM 1684 C C . LYS A 1 206 ? -27.656 -21.219 -9.766 1 86.94 206 LYS A C 1
ATOM 1686 O O . LYS A 1 206 ? -28.25 -22.125 -9.172 1 86.94 206 LYS A O 1
ATOM 1691 N N . GLU A 1 207 ? -27.203 -20.125 -9.219 1 81.75 207 GLU A N 1
ATOM 1692 C CA . GLU A 1 207 ? -27.625 -19.766 -7.871 1 81.75 207 GLU A CA 1
ATOM 1693 C C . GLU A 1 207 ? -28.875 -18.906 -7.891 1 81.75 207 GLU A C 1
ATOM 1695 O O . GLU A 1 207 ? -29.031 -18.031 -8.75 1 81.75 207 GLU A O 1
ATOM 1700 N N . ASP A 1 208 ? -29.828 -19.156 -6.961 1 75.56 208 ASP A N 1
ATOM 1701 C CA . ASP A 1 208 ? -31.031 -18.328 -6.875 1 75.56 208 ASP A CA 1
ATOM 1702 C C . ASP A 1 208 ? -30.719 -16.984 -6.215 1 75.56 208 ASP A C 1
ATOM 1704 O O . ASP A 1 208 ? -31.25 -15.953 -6.613 1 75.56 208 ASP A O 1
ATOM 1708 N N . ASP A 1 209 ? -29.922 -17.016 -5.207 1 78.81 209 ASP A N 1
ATOM 1709 C CA . ASP A 1 209 ? -29.484 -15.805 -4.512 1 78.81 209 ASP A CA 1
ATOM 1710 C C . ASP A 1 209 ? -27.969 -15.844 -4.27 1 78.81 209 ASP A C 1
ATOM 1712 O O . ASP A 1 209 ? -27.344 -16.891 -4.422 1 78.81 209 ASP A O 1
ATOM 1716 N N . PHE A 1 210 ? -27.438 -14.656 -4.098 1 72.69 210 PHE A N 1
ATOM 1717 C CA . PHE A 1 210 ? -26 -14.594 -3.852 1 72.69 210 PHE A CA 1
ATOM 1718 C C . PHE A 1 210 ? -25.672 -15 -2.42 1 72.69 210 PHE A C 1
ATOM 1720 O O . PHE A 1 210 ? -25.953 -14.25 -1.478 1 72.69 210 PHE A O 1
ATOM 1727 N N . TYR A 1 211 ? -25.203 -16.203 -2.254 1 72.56 211 TYR A N 1
ATOM 1728 C CA . TYR A 1 211 ? -24.891 -16.719 -0.927 1 72.56 211 TYR A CA 1
ATOM 1729 C C . TYR A 1 211 ? -23.391 -16.672 -0.658 1 72.56 211 TYR A C 1
ATOM 1731 O O . TYR A 1 211 ? -22.859 -17.531 0.041 1 72.56 211 TYR A O 1
ATOM 1739 N N . GLY A 1 212 ? -22.656 -15.75 -1.319 1 77.56 212 GLY A N 1
ATOM 1740 C CA . GLY A 1 212 ? -21.219 -15.641 -1.072 1 77.56 212 GLY A CA 1
ATOM 1741 C C . GLY A 1 212 ? -20.391 -16.484 -2.01 1 77.56 212 GLY A C 1
ATOM 1742 O O . GLY A 1 212 ? -20.922 -17.297 -2.771 1 77.56 212 GLY A O 1
ATOM 1743 N N . THR A 1 213 ? -19.062 -16.422 -1.903 1 75.75 213 THR A N 1
ATOM 1744 C CA . THR A 1 213 ? -18.141 -17.094 -2.82 1 75.75 213 THR A CA 1
ATOM 1745 C C . THR A 1 213 ? -18.188 -18.609 -2.619 1 75.75 213 THR A C 1
ATOM 1747 O O . THR A 1 213 ? -18.141 -19.375 -3.588 1 75.75 213 THR A O 1
ATOM 1750 N N . ALA A 1 214 ? -18.344 -19.031 -1.385 1 85.62 214 ALA A N 1
ATOM 1751 C CA . ALA A 1 214 ? -18.297 -20.469 -1.124 1 85.62 214 ALA A CA 1
ATOM 1752 C C . ALA A 1 214 ? -19.703 -21.062 -1.14 1 85.62 214 ALA A C 1
ATOM 1754 O O . ALA A 1 214 ? -19.875 -22.281 -1.239 1 85.62 214 ALA A O 1
ATOM 1755 N N . GLY A 1 215 ? -20.719 -20.234 -0.955 1 83.19 215 GLY A N 1
ATOM 1756 C CA . GLY A 1 215 ? -22.078 -20.719 -0.907 1 83.19 215 GLY A CA 1
ATOM 1757 C C . GLY A 1 215 ? -22.484 -21.484 -2.15 1 83.19 215 GLY A C 1
ATOM 1758 O O . GLY A 1 215 ? -23.188 -22.5 -2.062 1 83.19 215 GLY A O 1
ATOM 1759 N N . SER A 1 216 ? -22 -21.094 -3.303 1 84.12 216 SER A N 1
ATOM 1760 C CA . SER A 1 216 ? -22.375 -21.672 -4.582 1 84.12 216 SER A CA 1
ATOM 1761 C C . SER A 1 216 ? -21.75 -23.062 -4.758 1 84.12 216 SER A C 1
ATOM 1763 O O . SER A 1 216 ? -22.188 -23.844 -5.598 1 84.12 216 SER A O 1
ATOM 1765 N N . LEU A 1 217 ? -20.734 -23.375 -3.998 1 89.81 217 LEU A N 1
ATOM 1766 C CA . LEU A 1 217 ? -20.031 -24.641 -4.133 1 89.81 217 LEU A CA 1
ATOM 1767 C C . LEU A 1 217 ? -20.922 -25.812 -3.715 1 89.81 217 LEU A C 1
ATOM 1769 O O . LEU A 1 217 ? -20.672 -26.953 -4.098 1 89.81 217 LEU A O 1
ATOM 1773 N N . LYS A 1 218 ? -21.891 -25.5 -2.941 1 86.69 218 LYS A N 1
ATOM 1774 C CA . LYS A 1 218 ? -22.828 -26.547 -2.492 1 86.69 218 LYS A CA 1
ATOM 1775 C C . LYS A 1 218 ? -23.641 -27.094 -3.66 1 86.69 218 LYS A C 1
ATOM 1777 O O . LYS A 1 218 ? -24.219 -28.188 -3.562 1 86.69 218 LYS A O 1
ATOM 1782 N N . LEU A 1 219 ? -23.75 -26.359 -4.676 1 86.31 219 LEU A N 1
ATOM 1783 C CA . LEU A 1 219 ? -24.547 -26.766 -5.84 1 86.31 219 LEU A CA 1
ATOM 1784 C C . LEU A 1 219 ? -23.797 -27.812 -6.66 1 86.31 219 LEU A C 1
ATOM 1786 O O . LEU A 1 219 ? -24.375 -28.406 -7.574 1 86.31 219 LEU A O 1
ATOM 1790 N N . LEU A 1 220 ? -22.547 -28.031 -6.363 1 90.88 220 LEU A N 1
ATOM 1791 C CA . LEU A 1 220 ? -21.766 -29.016 -7.094 1 90.88 220 LEU A CA 1
ATOM 1792 C C . LEU A 1 220 ? -22.359 -30.422 -6.91 1 90.88 220 LEU A C 1
ATOM 1794 O O . LEU A 1 220 ? -22.938 -30.719 -5.863 1 90.88 220 LEU A O 1
ATOM 1798 N N . PRO A 1 221 ? -22.172 -31.25 -7.918 1 88.44 221 PRO A N 1
ATOM 1799 C CA . PRO A 1 221 ? -22.688 -32.625 -7.789 1 88.44 221 PRO A CA 1
ATOM 1800 C C . PRO A 1 221 ? -22.094 -33.375 -6.594 1 88.44 221 PRO A C 1
ATOM 1802 O O . PRO A 1 221 ? -20.891 -33.281 -6.348 1 88.44 221 PRO A O 1
ATOM 1805 N N . SER A 1 222 ? -22.875 -34.062 -5.945 1 84.06 222 SER A N 1
ATOM 1806 C CA . SER A 1 222 ? -22.469 -34.781 -4.758 1 84.06 222 SER A CA 1
ATOM 1807 C C . SER A 1 222 ? -21.516 -35.938 -5.121 1 84.06 222 SER A C 1
ATOM 1809 O O . SER A 1 222 ? -20.781 -36.438 -4.266 1 84.06 222 SER A O 1
ATOM 1811 N N . GLU A 1 223 ? -21.516 -36.281 -6.34 1 85.38 223 GLU A N 1
ATOM 1812 C CA . GLU A 1 223 ? -20.688 -37.406 -6.789 1 85.38 223 GLU A CA 1
ATOM 1813 C C . GLU A 1 223 ? -19.234 -37 -6.945 1 85.38 223 GLU A C 1
ATOM 1815 O O . GLU A 1 223 ? -18.344 -37.875 -7.062 1 85.38 223 GLU A O 1
ATOM 1820 N N . LEU A 1 224 ? -19.078 -35.688 -6.965 1 88.44 224 LEU A N 1
ATOM 1821 C CA . LEU A 1 224 ? -17.703 -35.219 -7.102 1 88.44 224 LEU A CA 1
ATOM 1822 C C . LEU A 1 224 ? -16.859 -35.688 -5.91 1 88.44 224 LEU A C 1
ATOM 1824 O O . LEU A 1 224 ? -17.266 -35.5 -4.762 1 88.44 224 LEU A O 1
ATOM 1828 N N . LYS A 1 225 ? -15.758 -36.406 -6.258 1 89.69 225 LYS A N 1
ATOM 1829 C CA . LYS A 1 225 ? -14.836 -36.875 -5.23 1 89.69 225 LYS A CA 1
ATOM 1830 C C . LYS A 1 225 ? -13.43 -36.344 -5.477 1 89.69 225 LYS A C 1
ATOM 1832 O O . LYS A 1 225 ? -13.094 -35.969 -6.598 1 89.69 225 LYS A O 1
ATOM 1837 N N . GLY A 1 226 ? -12.664 -36.25 -4.395 1 92.62 226 GLY A N 1
ATOM 1838 C CA . GLY A 1 226 ? -11.281 -35.812 -4.531 1 92.62 226 GLY A CA 1
ATOM 1839 C C . GLY A 1 226 ? -11.141 -34.281 -4.527 1 92.62 226 GLY A C 1
ATOM 1840 O O . GLY A 1 226 ? -12.047 -33.562 -4.102 1 92.62 226 GLY A O 1
ATOM 1841 N N . PRO A 1 227 ? -9.977 -33.844 -4.895 1 96.19 227 PRO A N 1
ATOM 1842 C CA . PRO A 1 227 ? -9.703 -32.406 -4.883 1 96.19 227 PRO A CA 1
ATOM 1843 C C . PRO A 1 227 ? -10.344 -31.672 -6.059 1 96.19 227 PRO A C 1
ATOM 1845 O O . PRO A 1 227 ? -10.422 -32.219 -7.16 1 96.19 227 PRO A O 1
ATOM 1848 N N . ILE A 1 228 ? -10.812 -30.531 -5.852 1 96.62 228 ILE A N 1
ATOM 1849 C CA . ILE A 1 228 ? -11.305 -29.609 -6.875 1 96.62 228 ILE A CA 1
ATOM 1850 C C . ILE A 1 228 ? -10.586 -28.281 -6.758 1 96.62 228 ILE A C 1
ATOM 1852 O O . ILE A 1 228 ? -10.172 -27.875 -5.668 1 96.62 228 ILE A O 1
ATOM 1856 N N . ILE A 1 229 ? -10.383 -27.609 -7.859 1 97.75 229 ILE A N 1
ATOM 1857 C CA . ILE A 1 229 ? -9.836 -26.266 -7.855 1 97.75 229 ILE A CA 1
ATOM 1858 C C . ILE A 1 229 ? -10.969 -25.25 -7.824 1 97.75 229 ILE A C 1
ATOM 1860 O O . ILE A 1 229 ? -11.953 -25.375 -8.555 1 97.75 229 ILE A O 1
ATOM 1864 N N . VAL A 1 230 ? -10.922 -24.359 -6.938 1 97.31 230 VAL A N 1
ATOM 1865 C CA . VAL A 1 230 ? -11.883 -23.266 -6.84 1 97.31 230 VAL A CA 1
ATOM 1866 C C . VAL A 1 230 ? -11.195 -21.953 -7.145 1 97.31 230 VAL A C 1
ATOM 1868 O O . VAL A 1 230 ? -10.141 -21.641 -6.582 1 97.31 230 VAL A O 1
ATOM 1871 N N . SER A 1 231 ? -11.75 -21.172 -7.992 1 96.44 231 SER A N 1
ATOM 1872 C CA . SER A 1 231 ? -11.133 -19.922 -8.406 1 96.44 231 SER A CA 1
ATOM 1873 C C . SER A 1 231 ? -12.156 -18.797 -8.5 1 96.44 231 SER A C 1
ATOM 1875 O O . SER A 1 231 ? -13.273 -19 -8.969 1 96.44 231 SER A O 1
ATOM 1877 N N . ASN A 1 232 ? -11.766 -17.594 -7.957 1 93.25 232 ASN A N 1
ATOM 1878 C CA . ASN A 1 232 ? -12.539 -16.406 -8.289 1 93.25 232 ASN A CA 1
ATOM 1879 C C . ASN A 1 232 ? -12.523 -16.125 -9.789 1 93.25 232 ASN A C 1
ATOM 1881 O O . ASN A 1 232 ? -11.625 -16.578 -10.5 1 93.25 232 ASN A O 1
ATOM 1885 N N . CYS A 1 233 ? -13.445 -15.383 -10.297 1 90.81 233 CYS A N 1
ATOM 1886 C CA . CYS A 1 233 ? -13.609 -15.211 -11.734 1 90.81 233 CYS A CA 1
ATOM 1887 C C . CYS A 1 233 ? -12.797 -14.031 -12.242 1 90.81 233 CYS A C 1
ATOM 1889 O O . CYS A 1 233 ? -12.828 -13.711 -13.43 1 90.81 233 CYS A O 1
ATOM 1891 N N . ASP A 1 234 ? -12.133 -13.352 -11.383 1 89.62 234 ASP A N 1
ATOM 1892 C CA . ASP A 1 234 ? -11.344 -12.195 -11.797 1 89.62 234 ASP A CA 1
ATOM 1893 C C . ASP A 1 234 ? -9.875 -12.367 -11.398 1 89.62 234 ASP A C 1
ATOM 1895 O O . ASP A 1 234 ? -9.109 -11.406 -11.406 1 89.62 234 ASP A O 1
ATOM 1899 N N . ILE A 1 235 ? -9.492 -13.562 -11.055 1 93.62 235 ILE A N 1
ATOM 1900 C CA . ILE A 1 235 ? -8.141 -13.836 -10.586 1 93.62 235 ILE A CA 1
ATOM 1901 C C . ILE A 1 235 ? -7.453 -14.805 -11.555 1 93.62 235 ILE A C 1
ATOM 1903 O O . ILE A 1 235 ? -8.016 -15.836 -11.914 1 93.62 235 ILE A O 1
ATOM 1907 N N . MET A 1 236 ? -6.332 -14.438 -11.969 1 93.19 236 MET A N 1
ATOM 1908 C CA . MET A 1 236 ? -5.484 -15.305 -12.781 1 93.19 236 MET A CA 1
ATOM 1909 C C . MET A 1 236 ? -4.203 -15.672 -12.039 1 93.19 236 MET A C 1
ATOM 1911 O O . MET A 1 236 ? -3.438 -14.789 -11.648 1 93.19 236 MET A O 1
ATOM 1915 N N . VAL A 1 237 ? -4.004 -16.953 -11.805 1 94.69 237 VAL A N 1
ATOM 1916 C CA . VAL A 1 237 ? -2.795 -17.438 -11.141 1 94.69 237 VAL A CA 1
ATOM 1917 C C . VAL A 1 237 ? -2.018 -18.359 -12.078 1 94.69 237 VAL A C 1
ATOM 1919 O O . VAL A 1 237 ? -2.555 -19.359 -12.555 1 94.69 237 VAL A O 1
ATOM 1922 N N . LYS A 1 238 ? -0.784 -17.922 -12.383 1 89.81 238 LYS A N 1
ATOM 1923 C CA . LYS A 1 238 ? 0.115 -18.719 -13.211 1 89.81 238 LYS A CA 1
ATOM 1924 C C . LYS A 1 238 ? 0.955 -19.672 -12.352 1 89.81 238 LYS A C 1
ATOM 1926 O O . LYS A 1 238 ? 2.068 -19.328 -11.953 1 89.81 238 LYS A O 1
ATOM 1931 N N . ALA A 1 239 ? 0.427 -20.797 -12.086 1 90.12 239 ALA A N 1
ATOM 1932 C CA . ALA A 1 239 ? 1.123 -21.766 -11.25 1 90.12 239 ALA A CA 1
ATOM 1933 C C . ALA A 1 239 ? 1.256 -23.109 -11.969 1 90.12 239 ALA A C 1
ATOM 1935 O O . ALA A 1 239 ? 0.586 -23.359 -12.977 1 90.12 239 ALA A O 1
ATOM 1936 N N . ASP A 1 240 ? 2.211 -23.875 -11.547 1 87.81 240 ASP A N 1
ATOM 1937 C CA . ASP A 1 240 ? 2.248 -25.281 -11.922 1 87.81 240 ASP A CA 1
ATOM 1938 C C . ASP A 1 240 ? 1.211 -26.078 -11.141 1 87.81 240 ASP A C 1
ATOM 1940 O O . ASP A 1 240 ? 1.505 -26.609 -10.07 1 87.81 240 ASP A O 1
ATOM 1944 N N . TYR A 1 241 ? 0.084 -26.25 -11.727 1 93.62 241 TYR A N 1
ATOM 1945 C CA . TYR A 1 241 ? -1.033 -26.844 -11.008 1 93.62 241 TYR A CA 1
ATOM 1946 C C . TYR A 1 241 ? -0.779 -28.328 -10.742 1 93.62 241 TYR A C 1
ATOM 1948 O O . TYR A 1 241 ? -1.348 -28.891 -9.812 1 93.62 241 TYR A O 1
ATOM 1956 N N . ALA A 1 242 ? 0.055 -28.953 -11.562 1 90.62 242 ALA A N 1
ATOM 1957 C CA . ALA A 1 242 ? 0.454 -30.312 -11.234 1 90.62 242 ALA A CA 1
ATOM 1958 C C . ALA A 1 242 ? 1.19 -30.375 -9.898 1 90.62 242 ALA A C 1
ATOM 1960 O O . ALA A 1 242 ? 0.919 -31.234 -9.062 1 90.62 242 ALA A O 1
ATOM 1961 N N . ASP A 1 243 ? 2.078 -29.391 -9.773 1 91.31 243 ASP A N 1
ATOM 1962 C CA . ASP A 1 243 ? 2.832 -29.312 -8.523 1 91.31 243 ASP A CA 1
ATOM 1963 C C . ASP A 1 243 ? 1.926 -28.922 -7.359 1 91.31 243 ASP A C 1
ATOM 1965 O O . ASP A 1 243 ? 2.1 -29.406 -6.242 1 91.31 243 ASP A O 1
ATOM 1969 N N . VAL A 1 244 ? 0.979 -28.078 -7.59 1 95.56 244 VAL A N 1
ATOM 1970 C CA . VAL A 1 244 ? 0.031 -27.641 -6.57 1 95.56 244 VAL A CA 1
ATOM 1971 C C . VAL A 1 244 ? -0.761 -28.828 -6.055 1 95.56 244 VAL A C 1
ATOM 1973 O O . VAL A 1 244 ? -0.887 -29.031 -4.84 1 95.56 244 VAL A O 1
ATOM 1976 N N . ILE A 1 245 ? -1.244 -29.641 -6.973 1 95.44 245 ILE A N 1
ATOM 1977 C CA . ILE A 1 245 ? -2.07 -30.781 -6.613 1 95.44 245 ILE A CA 1
ATOM 1978 C C . ILE A 1 245 ? -1.224 -31.812 -5.867 1 95.44 245 ILE A C 1
ATOM 1980 O O . ILE A 1 245 ? -1.675 -32.406 -4.883 1 95.44 245 ILE A O 1
ATOM 1984 N N . LYS A 1 246 ? -0.047 -32.031 -6.371 1 94.19 246 LYS A N 1
ATOM 1985 C CA . LYS A 1 246 ? 0.877 -32.906 -5.688 1 94.19 246 LYS A CA 1
ATOM 1986 C C . LYS A 1 246 ? 1.117 -32.469 -4.25 1 94.19 246 LYS A C 1
ATOM 1988 O O . LYS A 1 246 ? 1.053 -33.281 -3.324 1 94.19 246 LYS A O 1
ATOM 1993 N N . PHE A 1 247 ? 1.384 -31.25 -4.07 1 95.31 247 PHE A N 1
ATOM 1994 C CA . PHE A 1 247 ? 1.603 -30.688 -2.746 1 95.31 247 PHE A CA 1
ATOM 1995 C C . PHE A 1 247 ? 0.382 -30.891 -1.857 1 95.31 247 PHE A C 1
ATOM 1997 O O . PHE A 1 247 ? 0.51 -31.312 -0.706 1 95.31 247 PHE A O 1
ATOM 2004 N N . HIS A 1 248 ? -0.786 -30.594 -2.365 1 97.5 248 HIS A N 1
ATOM 2005 C CA . HIS A 1 248 ? -2.049 -30.781 -1.659 1 97.5 248 HIS A CA 1
ATOM 2006 C C . HIS A 1 248 ? -2.207 -32.219 -1.186 1 97.5 248 HIS A C 1
ATOM 2008 O O . HIS A 1 248 ? -2.539 -32.469 -0.022 1 97.5 248 HIS A O 1
ATOM 2014 N N . THR A 1 249 ? -1.929 -33.156 -2.049 1 95.94 249 THR A N 1
ATOM 2015 C CA . THR A 1 249 ? -2.111 -34.562 -1.77 1 95.94 249 THR A CA 1
ATOM 2016 C C . THR A 1 249 ? -1.056 -35.062 -0.786 1 95.94 249 THR A C 1
ATOM 2018 O O . THR A 1 249 ? -1.382 -35.75 0.192 1 95.94 249 THR A O 1
ATOM 2021 N N . GLU A 1 250 ? 0.171 -34.656 -1.006 1 95.5 250 GLU A N 1
ATOM 2022 C CA . GLU A 1 250 ? 1.277 -35.156 -0.184 1 95.5 250 GLU A CA 1
ATOM 2023 C C . GLU A 1 250 ? 1.179 -34.625 1.242 1 95.5 250 GLU A C 1
ATOM 2025 O O . GLU A 1 250 ? 1.589 -35.281 2.191 1 95.5 250 GLU A O 1
ATOM 2030 N N . THR A 1 251 ? 0.651 -33.469 1.383 1 95.56 251 THR A N 1
ATOM 2031 C CA . THR A 1 251 ? 0.516 -32.875 2.713 1 95.56 251 THR A CA 1
ATOM 2032 C C . THR A 1 251 ? -0.777 -33.344 3.377 1 95.56 251 THR A C 1
ATOM 2034 O O . THR A 1 251 ? -1.027 -33.031 4.543 1 95.56 251 THR A O 1
ATOM 2037 N N . ASN A 1 252 ? -1.622 -34.062 2.625 1 96.56 252 ASN A N 1
ATOM 2038 C CA . ASN A 1 252 ? -2.928 -34.5 3.113 1 96.56 252 ASN A CA 1
ATOM 2039 C C . ASN A 1 252 ? -3.77 -33.312 3.582 1 96.56 252 ASN A C 1
ATOM 2041 O O . ASN A 1 252 ? -4.34 -33.344 4.672 1 96.56 252 ASN A O 1
ATOM 2045 N N . ALA A 1 253 ? -3.695 -32.281 2.826 1 98 253 ALA A N 1
ATOM 2046 C CA . ALA A 1 253 ? -4.449 -31.062 3.162 1 98 253 ALA A CA 1
ATOM 2047 C C . ALA A 1 253 ? -5.926 -31.219 2.797 1 98 253 ALA A C 1
ATOM 2049 O O . ALA A 1 253 ? -6.262 -31.938 1.846 1 98 253 ALA A O 1
ATOM 2050 N N . SER A 1 254 ? -6.77 -30.594 3.629 1 98.25 254 SER A N 1
ATOM 2051 C CA . SER A 1 254 ? -8.18 -30.484 3.262 1 98.25 254 SER A CA 1
ATOM 2052 C C . SER A 1 254 ? -8.391 -29.344 2.27 1 98.25 254 SER A C 1
ATOM 2054 O O . SER A 1 254 ? -9.297 -29.406 1.433 1 98.25 254 SER A O 1
ATOM 2056 N N . LEU A 1 255 ? -7.598 -28.359 2.453 1 98.44 255 LEU A N 1
ATOM 2057 C CA . LEU A 1 255 ? -7.656 -27.172 1.609 1 98.44 255 LEU A CA 1
ATOM 2058 C C . LEU A 1 255 ? -6.273 -26.547 1.449 1 98.44 255 LEU A C 1
ATOM 2060 O O . LEU A 1 255 ? -5.523 -26.438 2.422 1 98.44 255 LEU A O 1
ATOM 2064 N N . THR A 1 256 ? -5.891 -26.266 0.23 1 98.62 256 THR A N 1
ATOM 2065 C CA . THR A 1 256 ? -4.66 -25.562 -0.096 1 98.62 256 THR A CA 1
ATOM 2066 C C . THR A 1 256 ? -4.977 -24.172 -0.665 1 98.62 256 THR A C 1
ATOM 2068 O O . THR A 1 256 ? -5.707 -24.062 -1.648 1 98.62 256 THR A O 1
ATOM 2071 N N . ILE A 1 257 ? -4.473 -23.172 -0.024 1 98.44 257 ILE A N 1
ATOM 2072 C CA . ILE A 1 257 ? -4.609 -21.812 -0.511 1 98.44 257 ILE A CA 1
ATOM 2073 C C . ILE A 1 257 ? -3.43 -21.469 -1.42 1 98.44 257 ILE A C 1
ATOM 2075 O O . ILE A 1 257 ? -2.271 -21.547 -1.004 1 98.44 257 ILE A O 1
ATOM 2079 N N . LEU A 1 258 ? -3.697 -21.172 -2.648 1 98.19 258 LEU A N 1
ATOM 2080 C CA . LEU A 1 258 ? -2.637 -20.531 -3.42 1 98.19 258 LEU A CA 1
ATOM 2081 C C . LEU A 1 258 ? -2.422 -19.094 -2.955 1 98.19 258 LEU A C 1
ATOM 2083 O O . LEU A 1 258 ? -3.279 -18.234 -3.166 1 98.19 258 LEU A O 1
ATOM 2087 N N . SER A 1 259 ? -1.3 -18.875 -2.336 1 97.38 259 SER A N 1
ATOM 2088 C CA . SER A 1 259 ? -0.989 -17.562 -1.797 1 97.38 259 SER A CA 1
ATOM 2089 C C . SER A 1 259 ? 0.07 -16.859 -2.637 1 97.38 259 SER A C 1
ATOM 2091 O O . SER A 1 259 ? 0.892 -17.516 -3.285 1 97.38 259 SER A O 1
ATOM 2093 N N . SER A 1 260 ? -0 -15.57 -2.648 1 96.25 260 SER A N 1
ATOM 2094 C CA . SER A 1 260 ? 0.983 -14.781 -3.381 1 96.25 260 SER A CA 1
ATOM 2095 C C . SER A 1 260 ? 1.844 -13.953 -2.432 1 96.25 260 SER A C 1
ATOM 2097 O O . SER A 1 260 ? 1.322 -13.273 -1.544 1 96.25 260 SER A O 1
ATOM 2099 N N . ILE A 1 261 ? 3.125 -14.086 -2.604 1 93.5 261 ILE A N 1
ATOM 2100 C CA . ILE A 1 261 ? 4.035 -13.234 -1.836 1 93.5 261 ILE A CA 1
ATOM 2101 C C . ILE A 1 261 ? 4.039 -11.828 -2.418 1 93.5 261 ILE A C 1
ATOM 2103 O O . ILE A 1 261 ? 4.465 -11.617 -3.557 1 93.5 261 ILE A O 1
ATOM 2107 N N . GLN A 1 262 ? 3.568 -10.891 -1.677 1 92.5 262 GLN A N 1
ATOM 2108 C CA . GLN A 1 262 ? 3.48 -9.5 -2.115 1 92.5 262 GLN A CA 1
ATOM 2109 C C . GLN A 1 262 ? 4.461 -8.617 -1.348 1 92.5 262 GLN A C 1
ATOM 2111 O O . GLN A 1 262 ? 4.672 -8.812 -0.149 1 92.5 262 GLN A O 1
ATOM 2116 N N . HIS A 1 263 ? 5.051 -7.73 -2.141 1 88.69 263 HIS A N 1
ATOM 2117 C CA . HIS A 1 263 ? 5.977 -6.762 -1.563 1 88.69 263 HIS A CA 1
ATOM 2118 C C . HIS A 1 263 ? 5.395 -5.355 -1.597 1 88.69 263 HIS A C 1
ATOM 2120 O O . HIS A 1 263 ? 5.004 -4.863 -2.658 1 88.69 263 HIS A O 1
ATOM 2126 N N . HIS A 1 264 ? 5.312 -4.785 -0.438 1 87.88 264 HIS A N 1
ATOM 2127 C CA . HIS A 1 264 ? 4.777 -3.43 -0.339 1 87.88 264 HIS A CA 1
ATOM 2128 C C . HIS A 1 264 ? 5.816 -2.467 0.226 1 87.88 264 HIS A C 1
ATOM 2130 O O . HIS A 1 264 ? 6.316 -2.668 1.336 1 87.88 264 HIS A O 1
ATOM 2136 N N . THR A 1 265 ? 6.117 -1.481 -0.554 1 88.62 265 THR A N 1
ATOM 2137 C CA . THR A 1 265 ? 7.066 -0.461 -0.121 1 88.62 265 THR A CA 1
ATOM 2138 C C . THR A 1 265 ? 6.34 0.822 0.271 1 88.62 265 THR A C 1
ATOM 2140 O O . THR A 1 265 ? 5.449 1.28 -0.447 1 88.62 265 THR A O 1
ATOM 2143 N N . ILE A 1 266 ? 6.594 1.347 1.442 1 89.62 266 ILE A N 1
ATOM 2144 C CA . ILE A 1 266 ? 6.137 2.678 1.821 1 89.62 266 ILE A CA 1
ATOM 2145 C C . ILE A 1 266 ? 7.078 3.732 1.247 1 89.62 266 ILE A C 1
ATOM 2147 O O . ILE A 1 266 ? 8.281 3.719 1.528 1 89.62 266 ILE A O 1
ATOM 2151 N N . PRO A 1 267 ? 6.535 4.598 0.406 1 89.06 267 PRO A N 1
ATOM 2152 C CA . PRO A 1 267 ? 7.434 5.5 -0.321 1 89.06 267 PRO A CA 1
ATOM 2153 C C . PRO A 1 267 ? 8 6.605 0.564 1 89.06 267 PRO A C 1
ATOM 2155 O O . PRO A 1 267 ? 8.75 7.461 0.084 1 89.06 267 PRO A O 1
ATOM 2158 N N . TYR A 1 268 ? 7.746 6.574 1.831 1 92.56 268 TYR A N 1
ATOM 2159 C CA . TYR A 1 268 ? 8.188 7.586 2.781 1 92.56 268 TYR A CA 1
ATOM 2160 C C . TYR A 1 268 ? 8.961 6.953 3.934 1 92.56 268 TYR A C 1
ATOM 2162 O O . TYR A 1 268 ? 8.922 5.734 4.121 1 92.56 268 TYR A O 1
ATOM 2170 N N . GLY A 1 269 ? 9.68 7.84 4.582 1 94.19 269 GLY A N 1
ATOM 2171 C CA . GLY A 1 269 ? 10.234 7.371 5.84 1 94.19 269 GLY A CA 1
ATOM 2172 C C . GLY A 1 269 ? 9.18 7.133 6.906 1 94.19 269 GLY A C 1
ATOM 2173 O O . GLY A 1 269 ? 8.305 7.977 7.117 1 94.19 269 GLY A O 1
ATOM 2174 N N . VAL A 1 270 ? 9.25 5.941 7.5 1 95.94 270 VAL A N 1
ATOM 2175 C CA . VAL A 1 270 ? 8.328 5.633 8.586 1 95.94 270 VAL A CA 1
ATOM 2176 C C . VAL A 1 270 ? 8.961 6.004 9.93 1 95.94 270 VAL A C 1
ATOM 2178 O O . VAL A 1 270 ? 10.109 5.645 10.195 1 95.94 270 VAL A O 1
ATOM 2181 N N . ILE A 1 271 ? 8.203 6.715 10.766 1 96.19 271 ILE A N 1
ATOM 2182 C CA . ILE A 1 271 ? 8.711 7.254 12.023 1 96.19 271 ILE A CA 1
ATOM 2183 C C . ILE A 1 271 ? 8.094 6.492 13.195 1 96.19 271 ILE A C 1
ATOM 2185 O O . ILE A 1 271 ? 6.883 6.262 13.234 1 96.19 271 ILE A O 1
ATOM 2189 N N . LYS A 1 272 ? 8.891 6.043 14.055 1 93.81 272 LYS A N 1
ATOM 2190 C CA . LYS A 1 272 ? 8.469 5.566 15.367 1 93.81 272 LYS A CA 1
ATOM 2191 C C . LYS A 1 272 ? 8.844 6.559 16.453 1 93.81 272 LYS A C 1
ATOM 2193 O O . LYS A 1 272 ? 9.938 7.137 16.438 1 93.81 272 LYS A O 1
ATOM 2198 N N . TYR A 1 273 ? 7.953 6.812 17.312 1 93.25 273 TYR A N 1
ATOM 2199 C CA . TYR A 1 273 ? 8.227 7.738 18.406 1 93.25 273 TYR A CA 1
ATOM 2200 C C . TYR A 1 273 ? 7.605 7.246 19.703 1 93.25 273 TYR A C 1
ATOM 2202 O O . TYR A 1 273 ? 6.695 6.41 19.688 1 93.25 273 TYR A O 1
ATOM 2210 N N . LYS A 1 274 ? 8.102 7.582 20.797 1 92.69 274 LYS A N 1
ATOM 2211 C CA . LYS A 1 274 ? 7.586 7.246 22.109 1 92.69 274 LYS A CA 1
ATOM 2212 C C . LYS A 1 274 ? 6.887 8.445 22.75 1 92.69 274 LYS A C 1
ATOM 2214 O O . LYS A 1 274 ? 6.672 9.461 22.094 1 92.69 274 LYS A O 1
ATOM 2219 N N . GLU A 1 275 ? 6.461 8.266 23.984 1 92.31 275 GLU A N 1
ATOM 2220 C CA . GLU A 1 275 ? 5.742 9.32 24.703 1 92.31 275 GLU A CA 1
ATOM 2221 C C . GLU A 1 275 ? 6.461 10.664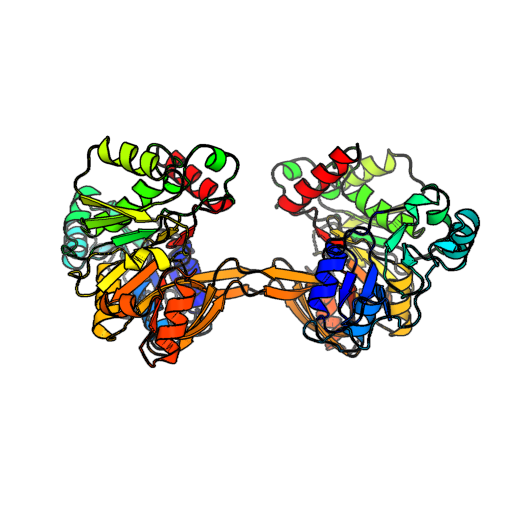 24.578 1 92.31 275 GLU A C 1
ATOM 2223 O O . GLU A 1 275 ? 7.688 10.727 24.672 1 92.31 275 GLU A O 1
ATOM 2228 N N . GLY A 1 276 ? 5.652 11.711 24.344 1 91.69 276 GLY A N 1
ATOM 2229 C CA . GLY A 1 276 ? 6.207 13.047 24.141 1 91.69 276 GLY A CA 1
ATOM 2230 C C . GLY A 1 276 ? 6.527 13.344 22.688 1 91.69 276 GLY A C 1
ATOM 2231 O O . GLY A 1 276 ? 6.973 14.445 22.359 1 91.69 276 GLY A O 1
ATOM 2232 N N . GLY A 1 277 ? 6.344 12.312 21.875 1 93.56 277 GLY A N 1
ATOM 2233 C CA . GLY A 1 277 ? 6.629 12.477 20.469 1 93.56 277 GLY A CA 1
ATOM 2234 C C . GLY A 1 277 ? 8.102 12.312 20.125 1 93.56 277 GLY A C 1
ATOM 2235 O O . GLY A 1 277 ? 8.539 12.688 19.047 1 93.56 277 GLY A O 1
ATOM 2236 N N . ILE A 1 278 ? 8.828 11.836 21.016 1 96.25 278 ILE A N 1
ATOM 2237 C CA . ILE A 1 278 ? 10.273 11.703 20.844 1 96.25 278 ILE A CA 1
ATOM 2238 C C . ILE A 1 278 ? 10.562 10.594 19.844 1 96.25 278 ILE A C 1
ATOM 2240 O O . ILE A 1 278 ? 10.258 9.422 20.078 1 96.25 278 ILE A O 1
ATOM 2244 N N . VAL A 1 279 ? 11.188 10.977 18.734 1 97.12 279 VAL A N 1
ATOM 2245 C CA . VAL A 1 279 ? 11.469 10.039 17.656 1 97.12 279 VAL A CA 1
ATOM 2246 C C . VAL A 1 279 ? 12.539 9.047 18.109 1 97.12 279 VAL A C 1
ATOM 2248 O O . VAL A 1 279 ? 13.578 9.445 18.641 1 97.12 279 VAL A O 1
ATOM 2251 N N . THR A 1 280 ? 12.266 7.762 17.938 1 95.5 280 THR A N 1
ATOM 2252 C CA . THR A 1 280 ? 13.203 6.719 18.328 1 95.5 280 THR A CA 1
ATOM 2253 C C . THR A 1 280 ? 13.836 6.07 17.094 1 95.5 280 THR A C 1
ATOM 2255 O O . THR A 1 280 ? 14.961 5.562 17.156 1 95.5 280 THR A O 1
ATOM 2258 N N . GLU A 1 281 ? 13.102 6.031 16.062 1 94.75 281 GLU A N 1
ATOM 2259 C CA . GLU A 1 281 ? 13.57 5.363 14.844 1 94.75 281 GLU A CA 1
ATOM 2260 C C . GLU A 1 281 ? 12.938 5.977 13.602 1 94.75 281 GLU A C 1
ATOM 2262 O O . GLU A 1 281 ? 11.797 6.445 13.641 1 94.75 281 GLU A O 1
ATOM 2267 N N . ILE A 1 282 ? 13.703 6.035 12.578 1 94.31 282 ILE A N 1
ATOM 2268 C CA . ILE A 1 282 ? 13.203 6.363 11.25 1 94.31 282 ILE A CA 1
ATOM 2269 C C . ILE A 1 282 ? 13.633 5.293 10.25 1 94.31 282 ILE A C 1
ATOM 2271 O O . ILE A 1 282 ? 14.828 4.996 10.133 1 94.31 282 ILE A O 1
ATOM 2275 N N . GLU A 1 283 ? 12.727 4.672 9.664 1 93.44 283 GLU A N 1
ATOM 2276 C CA . GLU A 1 283 ? 13 3.684 8.625 1 93.44 283 GLU A CA 1
ATOM 2277 C C . GLU A 1 283 ? 12.664 4.234 7.238 1 93.44 283 GLU A C 1
ATOM 2279 O O . GLU A 1 283 ? 11.492 4.383 6.887 1 93.44 283 GLU A O 1
ATOM 2284 N N . GLU A 1 284 ? 13.695 4.531 6.484 1 91.5 284 GLU A N 1
ATOM 2285 C CA . GLU A 1 284 ? 13.477 5.141 5.176 1 91.5 284 GLU A CA 1
ATOM 2286 C C . GLU A 1 284 ? 12.938 4.129 4.172 1 91.5 284 GLU A C 1
ATOM 2288 O O . GLU A 1 284 ? 13.547 3.08 3.951 1 91.5 284 GLU A O 1
ATOM 2293 N N . LYS A 1 285 ? 11.789 4.395 3.627 1 89.94 285 LYS A N 1
ATOM 2294 C CA . LYS A 1 285 ? 11.148 3.631 2.562 1 89.94 285 LYS A CA 1
ATOM 2295 C C . LYS A 1 285 ? 11.172 2.137 2.865 1 89.94 285 LYS A C 1
ATOM 2297 O O . LYS A 1 285 ? 11.664 1.341 2.062 1 89.94 285 LYS A O 1
ATOM 2302 N N . PRO A 1 286 ? 10.617 1.808 4.078 1 91.62 286 PRO A N 1
ATOM 2303 C CA . PRO A 1 286 ? 10.602 0.39 4.445 1 91.62 286 PRO A CA 1
ATOM 2304 C C . PRO A 1 286 ? 9.773 -0.46 3.486 1 91.62 286 PRO A C 1
ATOM 2306 O O . PRO A 1 286 ? 8.828 0.042 2.871 1 91.62 286 PRO A O 1
ATOM 2309 N N . GLU A 1 287 ? 10.18 -1.67 3.297 1 88.94 287 GLU A N 1
ATOM 2310 C CA . GLU A 1 287 ? 9.477 -2.662 2.49 1 88.94 287 GLU A CA 1
ATOM 2311 C C . GLU A 1 287 ? 8.906 -3.775 3.363 1 88.94 287 GLU A C 1
ATOM 2313 O O . GLU A 1 287 ? 9.602 -4.32 4.223 1 88.94 287 GLU A O 1
ATOM 2318 N N . TYR A 1 288 ? 7.664 -4.051 3.176 1 87.38 288 TYR A N 1
ATOM 2319 C CA . TYR A 1 288 ? 6.98 -5.125 3.889 1 87.38 288 TYR A CA 1
ATOM 2320 C C . TYR A 1 288 ? 6.57 -6.238 2.934 1 87.38 288 TYR A C 1
ATOM 2322 O O . TYR A 1 288 ? 6.016 -5.973 1.865 1 87.38 288 TYR A O 1
ATOM 2330 N N . SER A 1 289 ? 6.93 -7.461 3.238 1 89.31 289 SER A N 1
ATOM 2331 C CA . SER A 1 289 ? 6.52 -8.625 2.463 1 89.31 289 SER A CA 1
ATOM 2332 C C . SER A 1 289 ? 5.473 -9.445 3.211 1 89.31 289 SER A C 1
ATOM 2334 O O . SER A 1 289 ? 5.566 -9.617 4.43 1 89.31 289 SER A O 1
ATOM 2336 N N . MET A 1 290 ? 4.461 -9.852 2.502 1 91.81 290 MET A N 1
ATOM 2337 C CA . MET A 1 290 ? 3.398 -10.656 3.104 1 91.81 290 MET A CA 1
ATOM 2338 C C . MET A 1 290 ? 2.822 -11.641 2.09 1 91.81 290 MET A C 1
ATOM 2340 O O . MET A 1 290 ? 2.967 -11.445 0.881 1 91.81 290 MET A O 1
ATOM 2344 N N . CYS A 1 291 ? 2.225 -12.727 2.613 1 94.19 291 CYS A N 1
ATOM 2345 C CA . CYS A 1 291 ? 1.498 -13.68 1.788 1 94.19 291 CYS A CA 1
ATOM 2346 C C . CYS A 1 291 ? 0.007 -13.367 1.77 1 94.19 291 CYS A C 1
ATOM 2348 O O . CYS A 1 291 ? -0.623 -13.258 2.824 1 94.19 291 CYS A O 1
ATOM 2350 N N . VAL A 1 292 ? -0.476 -13.195 0.58 1 96.62 292 VAL A N 1
ATOM 2351 C CA . VAL A 1 292 ? -1.886 -12.82 0.51 1 96.62 292 VAL A CA 1
ATOM 2352 C C . VAL A 1 292 ? -2.684 -13.953 -0.14 1 96.62 292 VAL A C 1
ATOM 2354 O O . VAL A 1 292 ? -2.141 -14.734 -0.918 1 96.62 292 VAL A O 1
ATOM 2357 N N . ASN A 1 293 ? -3.945 -14.008 0.213 1 97 293 ASN A N 1
ATOM 2358 C CA . ASN A 1 293 ? -4.914 -14.93 -0.37 1 97 293 ASN A CA 1
ATOM 2359 C C . ASN A 1 293 ? -5.301 -14.516 -1.787 1 97 293 ASN A C 1
ATOM 2361 O O . ASN A 1 293 ? -5.895 -13.453 -1.987 1 97 293 ASN A O 1
ATOM 2365 N N . THR A 1 294 ? -5.016 -15.359 -2.768 1 96.94 294 THR A N 1
ATOM 2366 C CA . THR A 1 294 ? -5.23 -14.977 -4.16 1 96.94 294 THR A CA 1
ATOM 2367 C C . THR A 1 294 ? -6.695 -15.164 -4.551 1 96.94 294 THR A C 1
ATOM 2369 O O . THR A 1 294 ? -7.156 -14.594 -5.543 1 96.94 294 THR A O 1
ATOM 2372 N N . GLY A 1 295 ? -7.371 -16.031 -3.85 1 96.38 295 GLY A N 1
ATOM 2373 C CA . GLY A 1 295 ? -8.719 -16.391 -4.258 1 96.38 295 GLY A CA 1
ATOM 2374 C C . GLY A 1 295 ? -8.781 -17.656 -5.098 1 96.38 295 GLY A C 1
ATOM 2375 O O . GLY A 1 295 ? -9.789 -17.922 -5.75 1 96.38 295 GLY A O 1
ATOM 2376 N N . VAL A 1 296 ? -7.707 -18.391 -5.188 1 97.88 296 VAL A N 1
ATOM 2377 C CA . VAL A 1 296 ? -7.652 -19.688 -5.84 1 97.88 296 VAL A CA 1
ATOM 2378 C C . VAL A 1 296 ? -7.289 -20.766 -4.816 1 97.88 296 VAL A C 1
ATOM 2380 O O . VAL A 1 296 ? -6.359 -20.578 -4.023 1 97.88 296 VAL A O 1
ATOM 2383 N N . TYR A 1 297 ? -8 -21.891 -4.867 1 98.25 297 TYR A N 1
ATOM 2384 C CA . TYR A 1 297 ? -7.867 -22.906 -3.84 1 98.25 297 TYR A CA 1
ATOM 2385 C C . TYR A 1 297 ? -7.914 -24.312 -4.453 1 98.25 297 TYR A C 1
ATOM 2387 O O . TYR A 1 297 ? -8.492 -24.5 -5.527 1 98.25 297 TYR A O 1
ATOM 2395 N N . VAL A 1 298 ? -7.273 -25.203 -3.805 1 98.25 298 VAL A N 1
ATOM 2396 C CA . VAL A 1 298 ? -7.566 -26.625 -3.971 1 98.25 298 VAL A CA 1
ATOM 2397 C C . VAL A 1 298 ? -8.289 -27.156 -2.73 1 98.25 298 VAL A C 1
ATOM 2399 O O . VAL A 1 298 ? -7.812 -26.969 -1.607 1 98.25 298 VAL A O 1
ATOM 2402 N N . VAL A 1 299 ? -9.43 -27.734 -2.92 1 97.56 299 VAL A N 1
ATOM 2403 C CA . VAL A 1 299 ? -10.227 -28.172 -1.78 1 97.56 299 VAL A CA 1
ATOM 2404 C C . VAL A 1 299 ? -10.734 -29.594 -2.025 1 97.56 299 VAL A C 1
ATOM 2406 O O . VAL A 1 299 ? -11.141 -29.922 -3.141 1 97.56 299 VAL A O 1
ATOM 2409 N N . ASN A 1 300 ? -10.633 -30.406 -1.008 1 97.06 300 ASN A N 1
ATOM 2410 C CA . ASN A 1 300 ? -11.289 -31.703 -1.104 1 97.06 300 ASN A CA 1
ATOM 2411 C C . ASN A 1 300 ? -12.805 -31.578 -1.125 1 97.06 300 ASN A C 1
ATOM 2413 O O . ASN A 1 300 ? -13.383 -30.859 -0.294 1 97.06 300 ASN A O 1
ATOM 2417 N N . ALA A 1 301 ? -13.438 -32.281 -2.004 1 95 301 ALA A N 1
ATOM 2418 C CA . ALA A 1 301 ? -14.875 -32.188 -2.213 1 95 301 ALA A CA 1
ATOM 2419 C C . ALA A 1 301 ? -15.641 -32.469 -0.923 1 95 301 ALA A C 1
ATOM 2421 O O . ALA A 1 301 ? -16.703 -31.891 -0.678 1 95 301 ALA A O 1
ATOM 2422 N N . GLU A 1 302 ? -15.141 -33.281 -0.091 1 93.69 302 GLU A N 1
ATOM 2423 C CA . GLU A 1 302 ? -15.805 -33.656 1.154 1 93.69 302 GLU A CA 1
ATOM 2424 C C . GLU A 1 302 ? -15.953 -32.469 2.086 1 93.69 302 GLU A C 1
ATOM 2426 O O . GLU A 1 302 ? -16.844 -32.438 2.932 1 93.69 302 GLU A O 1
ATOM 2431 N N . CYS A 1 303 ? -15.094 -31.5 1.991 1 95.19 303 CYS A N 1
ATOM 2432 C CA . CYS A 1 303 ? -15.109 -30.328 2.855 1 95.19 303 CYS A CA 1
ATOM 2433 C C . CYS A 1 303 ? -16.297 -29.438 2.535 1 95.19 303 CYS A C 1
ATOM 2435 O O . CYS A 1 303 ? -16.672 -28.578 3.342 1 95.19 303 CYS A O 1
ATOM 2437 N N . LEU A 1 304 ? -16.891 -29.594 1.369 1 93.06 304 LEU A N 1
ATOM 2438 C CA . LEU A 1 304 ? -17.969 -28.719 0.929 1 93.06 304 LEU A CA 1
ATOM 2439 C C . LEU A 1 304 ? -19.219 -28.953 1.77 1 93.06 304 LEU A C 1
ATOM 2441 O O . LEU A 1 304 ? -20.125 -28.109 1.784 1 93.06 304 LEU A O 1
ATOM 2445 N N . SER A 1 305 ? -19.281 -30.062 2.416 1 91.38 305 SER A N 1
ATOM 2446 C CA . SER A 1 305 ? -20.422 -30.375 3.283 1 91.38 305 SER A CA 1
ATOM 2447 C C . SER A 1 305 ? -20.469 -29.438 4.484 1 91.38 305 SER A C 1
ATOM 2449 O O . SER A 1 305 ? -21.516 -29.297 5.129 1 91.38 305 SER A O 1
ATOM 2451 N N . LEU A 1 306 ? -19.391 -28.812 4.805 1 92.94 306 LEU A N 1
ATOM 2452 C CA . LEU A 1 306 ? -19.297 -27.922 5.953 1 92.94 306 LEU A CA 1
ATOM 2453 C C . LEU A 1 306 ? -19.922 -26.562 5.633 1 92.94 306 LEU A C 1
ATOM 2455 O O . LEU A 1 306 ? -20.125 -25.75 6.531 1 92.94 306 LEU A O 1
ATOM 2459 N N . ILE A 1 307 ? -20.172 -26.281 4.387 1 92.75 307 ILE A N 1
ATOM 2460 C CA . ILE A 1 307 ? -20.781 -25.016 3.979 1 92.75 307 ILE A CA 1
ATOM 2461 C C . ILE A 1 307 ? -22.266 -25 4.367 1 92.75 307 ILE A C 1
ATOM 2463 O O . ILE A 1 307 ? -23 -25.922 4.012 1 92.75 307 ILE A O 1
ATOM 2467 N N . PRO A 1 308 ? -22.672 -24 5.098 1 91.12 308 PRO A N 1
ATOM 2468 C CA . PRO A 1 308 ? -24.062 -23.938 5.516 1 91.12 308 PRO A CA 1
ATOM 2469 C C . PRO A 1 308 ? -25.016 -23.672 4.355 1 91.12 308 PRO A C 1
ATOM 2471 O O . PRO A 1 308 ? -24.609 -23.109 3.336 1 91.12 308 PRO A O 1
ATOM 2474 N N . ASP A 1 309 ? -26.281 -24.047 4.602 1 85.38 309 ASP A N 1
ATOM 2475 C CA . ASP A 1 309 ? -27.312 -23.812 3.59 1 85.38 309 ASP A CA 1
ATOM 2476 C C . ASP A 1 309 ? -27.891 -22.406 3.697 1 85.38 309 ASP A C 1
ATOM 2478 O O . ASP A 1 309 ? -28.188 -21.938 4.793 1 85.38 309 ASP A O 1
ATOM 2482 N N . LYS A 1 310 ? -28.047 -21.703 2.49 1 79.62 310 LYS A N 1
ATOM 2483 C CA . LYS A 1 310 ? -28.781 -20.469 2.354 1 79.62 310 LYS A CA 1
ATOM 2484 C C . LYS A 1 310 ? -28.219 -19.375 3.271 1 79.62 310 LYS A C 1
ATOM 2486 O O . LYS A 1 310 ? -28.984 -18.656 3.918 1 79.62 310 LYS A O 1
ATOM 2491 N N . LYS A 1 311 ? -27.047 -19.375 3.568 1 85.19 311 LYS A N 1
ATOM 2492 C CA . LYS A 1 311 ? -26.359 -18.312 4.305 1 85.19 311 LYS A CA 1
ATOM 2493 C C . LYS A 1 311 ? -25.156 -17.797 3.52 1 85.19 311 LYS A C 1
ATOM 2495 O O . LYS A 1 311 ? -24.516 -18.547 2.773 1 85.19 311 LYS A O 1
ATOM 2500 N N . VAL A 1 312 ? -24.984 -16.578 3.668 1 87.69 312 VAL A N 1
ATOM 2501 C CA . VAL A 1 312 ? -23.797 -15.984 3.049 1 87.69 312 VAL A CA 1
ATOM 2502 C C . VAL A 1 312 ? -22.531 -16.609 3.654 1 87.69 312 VAL A C 1
ATOM 2504 O O . VAL A 1 312 ? -22.359 -16.594 4.875 1 87.69 312 VAL A O 1
ATOM 2507 N N . PHE A 1 313 ? -21.75 -17.219 2.826 1 90.25 313 PHE A N 1
ATOM 2508 C CA . PHE A 1 313 ? -20.578 -17.984 3.232 1 90.25 313 PHE A CA 1
ATOM 2509 C C . PHE A 1 313 ? -19.453 -17.828 2.209 1 90.25 313 PHE A C 1
ATOM 2511 O O . PHE A 1 313 ? -19.641 -18.141 1.029 1 90.25 313 PHE A O 1
ATOM 2518 N N . HIS A 1 314 ? -18.312 -17.297 2.723 1 91.75 314 HIS A N 1
ATOM 2519 C CA . HIS A 1 314 ? -17.188 -17.078 1.83 1 91.75 314 HIS A CA 1
ATOM 2520 C C . HIS A 1 314 ? -16.109 -18.141 2.02 1 91.75 314 HIS A C 1
ATOM 2522 O O . HIS A 1 314 ? -16.156 -18.906 2.984 1 91.75 314 HIS A O 1
ATOM 2528 N N . MET A 1 315 ? -15.211 -18.188 1.064 1 93.75 315 MET A N 1
ATOM 2529 C CA . MET A 1 315 ? -14.125 -19.156 1.145 1 93.75 315 MET A CA 1
ATOM 2530 C C . MET A 1 315 ? -13.32 -18.969 2.426 1 93.75 315 MET A C 1
ATOM 2532 O O . MET A 1 315 ? -12.844 -19.953 3.014 1 93.75 315 MET A O 1
ATOM 2536 N N . THR A 1 316 ? -13.148 -17.703 2.861 1 93.31 316 THR A N 1
ATOM 2537 C CA . THR A 1 316 ? -12.414 -17.422 4.09 1 93.31 316 THR A CA 1
ATOM 2538 C C . THR A 1 316 ? -13.125 -18.031 5.297 1 93.31 316 THR A C 1
ATOM 2540 O O . THR A 1 316 ? -12.484 -18.484 6.242 1 93.31 316 THR A O 1
ATOM 2543 N N . ASP A 1 317 ? -14.492 -18.016 5.258 1 94.12 317 ASP A N 1
ATOM 2544 C CA . ASP A 1 317 ? -15.266 -18.672 6.305 1 94.12 317 ASP A CA 1
ATOM 2545 C C . ASP A 1 317 ? -15.008 -20.172 6.328 1 94.12 317 ASP A C 1
ATOM 2547 O O . ASP A 1 317 ? -14.852 -20.766 7.398 1 94.12 317 ASP A O 1
ATOM 2551 N N . LEU A 1 318 ? -15.023 -20.766 5.168 1 95.31 318 LEU A N 1
ATOM 2552 C CA . LEU A 1 318 ? -14.758 -22.203 5.07 1 95.31 318 LEU A CA 1
ATOM 2553 C C . LEU A 1 318 ? -13.383 -22.531 5.648 1 95.31 318 LEU A C 1
ATOM 2555 O O . LEU A 1 318 ? -13.242 -23.5 6.395 1 95.31 318 LEU A O 1
ATOM 2559 N N . ILE A 1 319 ? -12.375 -21.734 5.316 1 96.56 319 ILE A N 1
ATOM 2560 C CA . ILE A 1 319 ? -11.016 -21.922 5.816 1 96.56 319 ILE A CA 1
ATOM 2561 C C . ILE A 1 319 ? -11.023 -21.906 7.344 1 96.56 319 ILE A C 1
ATOM 2563 O O . ILE A 1 319 ? -10.43 -22.766 7.988 1 96.56 319 ILE A O 1
ATOM 2567 N N . GLU A 1 320 ? -11.711 -20.938 7.922 1 95.19 320 GLU A N 1
ATOM 2568 C CA . GLU A 1 320 ? -11.781 -20.797 9.375 1 95.19 320 GLU A CA 1
ATOM 2569 C C . GLU A 1 320 ? -12.445 -22.016 10.008 1 95.19 320 GLU A C 1
ATOM 2571 O O . GLU A 1 320 ? -11.984 -22.516 11.031 1 95.19 320 GLU A O 1
ATOM 2576 N N . VAL A 1 321 ? -13.539 -22.469 9.43 1 95.88 321 VAL A N 1
ATOM 2577 C CA . VAL A 1 321 ? -14.258 -23.625 9.938 1 95.88 321 VAL A CA 1
ATOM 2578 C C . VAL A 1 321 ? -13.359 -24.859 9.891 1 95.88 321 VAL A C 1
ATOM 2580 O O . VAL A 1 321 ? -13.32 -25.641 10.836 1 95.88 321 VAL A O 1
ATOM 2583 N N . LEU A 1 322 ? -12.672 -25.062 8.766 1 97.25 322 LEU A N 1
ATOM 2584 C CA . LEU A 1 322 ? -11.766 -26.188 8.625 1 97.25 322 LEU A CA 1
ATOM 2585 C C . LEU A 1 322 ? -10.695 -26.172 9.703 1 97.25 322 LEU A C 1
ATOM 2587 O O . LEU A 1 322 ? -10.438 -27.172 10.359 1 97.25 322 LEU A O 1
ATOM 2591 N N . MET A 1 323 ? -10.102 -25 9.883 1 96.19 323 MET A N 1
ATOM 2592 C CA . MET A 1 323 ? -9.055 -24.859 10.891 1 96.19 323 MET A CA 1
ATOM 2593 C C . MET A 1 323 ? -9.602 -25.141 12.281 1 96.19 323 MET A C 1
ATOM 2595 O O . MET A 1 323 ? -8.969 -25.844 13.07 1 96.19 323 MET A O 1
ATOM 2599 N N . LYS A 1 324 ? -10.734 -24.625 12.617 1 95.75 324 LYS A N 1
ATOM 2600 C CA . LYS A 1 324 ? -11.375 -24.828 13.914 1 95.75 324 LYS A CA 1
ATOM 2601 C C . LYS A 1 324 ? -11.695 -26.297 14.156 1 95.75 324 LYS A C 1
ATOM 2603 O O . LYS A 1 324 ? -11.656 -26.766 15.289 1 95.75 324 LYS A O 1
ATOM 2608 N N . ASN A 1 325 ? -11.969 -27.031 13.102 1 96 325 ASN A N 1
ATOM 2609 C CA . ASN A 1 325 ? -12.305 -28.453 13.188 1 96 325 ASN A CA 1
ATOM 2610 C C . ASN A 1 325 ? -11.055 -29.328 13.148 1 96 325 ASN A C 1
ATOM 2612 O O . ASN A 1 325 ? -11.148 -30.547 12.984 1 96 325 ASN A O 1
ATOM 2616 N N . GLY A 1 326 ? -9.922 -28.766 13.125 1 94.81 326 GLY A N 1
ATOM 2617 C CA . GLY A 1 326 ? -8.664 -29.5 13.188 1 94.81 326 GLY A CA 1
ATOM 2618 C C . GLY A 1 326 ? -8.234 -30.031 11.836 1 94.81 326 GLY A C 1
ATOM 2619 O O . GLY A 1 326 ? -7.359 -30.906 11.758 1 94.81 326 GLY A O 1
ATOM 2620 N N . LYS A 1 327 ? -8.922 -29.625 10.805 1 96.75 327 LYS A N 1
ATOM 2621 C CA . LYS A 1 327 ? -8.508 -30.016 9.461 1 96.75 327 LYS A CA 1
ATOM 2622 C C . LYS A 1 327 ? -7.293 -29.234 9 1 96.75 327 LYS A C 1
ATOM 2624 O O . LYS A 1 327 ? -7.094 -28.078 9.422 1 96.75 327 LYS A O 1
ATOM 2629 N N . LYS A 1 328 ? -6.535 -29.812 8.172 1 97.25 328 LYS A N 1
ATOM 2630 C CA . LYS A 1 328 ? -5.281 -29.203 7.742 1 97.25 328 LYS A CA 1
ATOM 2631 C C . LYS A 1 328 ? -5.5 -28.266 6.555 1 97.25 328 LYS A C 1
ATOM 2633 O O . LYS A 1 328 ? -5.977 -28.688 5.5 1 97.25 328 LYS A O 1
ATOM 2638 N N . VAL A 1 329 ? -5.23 -27.016 6.754 1 98.38 329 VAL A N 1
ATOM 2639 C CA . VAL A 1 329 ? -5.199 -26 5.699 1 98.38 329 VAL A CA 1
ATOM 2640 C C . VAL A 1 329 ? -3.76 -25.547 5.453 1 98.38 329 VAL A C 1
ATOM 2642 O O . VAL A 1 329 ? -3.039 -25.219 6.395 1 98.38 329 VAL A O 1
ATOM 2645 N N . VAL A 1 330 ? -3.322 -25.594 4.168 1 98.19 330 VAL A N 1
ATOM 2646 C CA . VAL A 1 330 ? -1.938 -25.234 3.871 1 98.19 330 VAL A CA 1
ATOM 2647 C C . VAL A 1 330 ? -1.901 -24.125 2.822 1 98.19 330 VAL A C 1
ATOM 2649 O O . VAL A 1 330 ? -2.881 -23.906 2.107 1 98.19 330 VAL A O 1
ATOM 2652 N N . ALA A 1 331 ? -0.803 -23.422 2.852 1 97.88 331 ALA A N 1
ATOM 2653 C CA . ALA A 1 331 ? -0.571 -22.359 1.863 1 97.88 331 ALA A CA 1
ATOM 2654 C C . ALA A 1 331 ? 0.502 -22.781 0.862 1 97.88 331 ALA A C 1
ATOM 2656 O O . ALA A 1 331 ? 1.514 -23.375 1.24 1 97.88 331 ALA A O 1
ATOM 2657 N N . TYR A 1 332 ? 0.24 -22.562 -0.384 1 97.31 332 TYR A N 1
ATOM 2658 C CA . TYR A 1 332 ? 1.187 -22.734 -1.48 1 97.31 332 TYR A CA 1
ATOM 2659 C C . TYR A 1 332 ? 1.617 -21.391 -2.043 1 97.31 332 TYR A C 1
ATOM 2661 O O . TYR A 1 332 ? 0.921 -20.812 -2.879 1 97.31 332 TYR A O 1
ATOM 2669 N N . PRO A 1 333 ? 2.77 -20.906 -1.593 1 95.19 333 PRO A N 1
ATOM 2670 C CA . PRO A 1 333 ? 3.193 -19.562 -1.988 1 95.19 333 PRO A CA 1
ATOM 2671 C C . PRO A 1 333 ? 3.666 -19.484 -3.438 1 95.19 333 PRO A C 1
ATOM 2673 O O . PRO A 1 333 ? 4.406 -20.359 -3.891 1 95.19 333 PRO A O 1
ATOM 2676 N N . ILE A 1 334 ? 3.141 -18.5 -4.113 1 93.19 334 ILE A N 1
ATOM 2677 C CA . ILE A 1 334 ? 3.613 -18.203 -5.461 1 93.19 334 ILE A CA 1
ATOM 2678 C C . ILE A 1 334 ? 4.168 -16.781 -5.516 1 93.19 334 ILE A C 1
ATOM 2680 O O . ILE A 1 334 ? 3.963 -15.992 -4.586 1 93.19 334 ILE A O 1
ATOM 2684 N N . ASN A 1 335 ? 4.859 -16.484 -6.582 1 89.62 335 ASN A N 1
ATOM 2685 C CA . ASN A 1 335 ? 5.473 -15.18 -6.742 1 89.62 335 ASN A CA 1
ATOM 2686 C C . ASN A 1 335 ? 4.438 -14.109 -7.086 1 89.62 335 ASN A C 1
ATOM 2688 O O . ASN A 1 335 ? 3.371 -14.43 -7.617 1 89.62 335 ASN A O 1
ATOM 2692 N N . GLU A 1 336 ? 4.812 -12.891 -6.812 1 90.44 336 GLU A N 1
ATOM 2693 C CA . GLU A 1 336 ? 3.918 -11.766 -7.043 1 90.44 336 GLU A CA 1
ATOM 2694 C C . GLU A 1 336 ? 3.518 -11.672 -8.516 1 90.44 336 GLU A C 1
ATOM 2696 O O . GLU A 1 336 ? 2.365 -11.367 -8.828 1 90.44 336 GLU A O 1
ATOM 2701 N N . ASN A 1 337 ? 4.457 -11.969 -9.414 1 87.31 337 ASN A N 1
ATOM 2702 C CA . ASN A 1 337 ? 4.203 -11.828 -10.844 1 87.31 337 ASN A CA 1
ATOM 2703 C C . ASN A 1 337 ? 3.295 -12.93 -11.375 1 87.31 337 ASN A C 1
ATOM 2705 O O . ASN A 1 337 ? 2.789 -12.852 -12.492 1 87.31 337 ASN A O 1
ATOM 2709 N N . GLU A 1 338 ? 3.098 -13.914 -10.617 1 90.5 338 GLU A N 1
ATOM 2710 C CA . GLU A 1 338 ? 2.258 -15.039 -11 1 90.5 338 GLU A CA 1
ATOM 2711 C C . GLU A 1 338 ? 0.805 -14.812 -10.586 1 90.5 338 GLU A C 1
ATOM 2713 O O . GLU A 1 338 ? -0.065 -15.633 -10.883 1 90.5 338 GLU A O 1
ATOM 2718 N N . PHE A 1 339 ? 0.574 -13.805 -9.93 1 93.12 339 PHE A N 1
ATOM 2719 C CA . PHE A 1 339 ? -0.751 -13.43 -9.445 1 93.12 339 PHE A CA 1
ATOM 2720 C C . PHE A 1 339 ? -1.232 -12.148 -10.125 1 93.12 339 PHE A C 1
ATOM 2722 O O . PHE A 1 339 ? -0.588 -11.109 -10.023 1 93.12 339 PHE A O 1
ATOM 2729 N N . ILE A 1 340 ? -2.383 -12.266 -10.805 1 92.06 340 ILE A N 1
ATOM 2730 C CA . ILE A 1 340 ? -2.951 -11.109 -11.492 1 92.06 340 ILE A CA 1
ATOM 2731 C C . ILE A 1 340 ? -4.414 -10.938 -11.086 1 92.06 340 ILE A C 1
ATOM 2733 O O . ILE A 1 340 ? -5.242 -11.82 -11.352 1 92.06 340 ILE A O 1
ATOM 2737 N N . ASP A 1 341 ? -4.676 -9.844 -10.414 1 90.81 341 ASP A N 1
ATOM 2738 C CA . ASP A 1 341 ? -6.047 -9.484 -10.062 1 90.81 341 ASP A CA 1
ATOM 2739 C C . ASP A 1 341 ? -6.648 -8.555 -11.109 1 90.81 341 ASP A C 1
ATOM 2741 O O . ASP A 1 341 ? -6.559 -7.328 -10.984 1 90.81 341 ASP A O 1
ATOM 2745 N N . ILE A 1 342 ? -7.32 -9.07 -12.008 1 84.06 342 ILE A N 1
ATOM 2746 C CA . ILE A 1 342 ? -7.832 -8.328 -13.148 1 84.06 342 ILE A CA 1
ATOM 2747 C C . ILE A 1 342 ? -9.016 -7.469 -12.719 1 84.06 342 ILE A C 1
ATOM 2749 O O . ILE A 1 342 ? -9.406 -6.535 -13.43 1 84.06 342 ILE A O 1
ATOM 2753 N N . GLY A 1 343 ? -9.562 -7.758 -11.57 1 77.44 343 GLY A N 1
ATOM 2754 C CA . GLY A 1 343 ? -10.672 -6.973 -11.062 1 77.44 343 GLY A CA 1
ATOM 2755 C C . GLY A 1 343 ? -10.273 -5.574 -10.625 1 77.44 343 GLY A C 1
ATOM 2756 O O . GLY A 1 343 ? -11.125 -4.711 -10.422 1 77.44 343 GLY A O 1
ATOM 2757 N N . GLN A 1 344 ? -8.977 -5.402 -10.508 1 75.25 344 GLN A N 1
ATOM 2758 C CA . GLN A 1 344 ? -8.453 -4.078 -10.195 1 75.25 344 GLN A CA 1
ATOM 2759 C C . GLN A 1 344 ? -8.094 -3.311 -11.461 1 75.25 344 GLN A C 1
ATOM 2761 O O . GLN A 1 344 ? -7.402 -3.836 -12.336 1 75.25 344 GLN A O 1
ATOM 2766 N N . TRP A 1 345 ? -8.484 -2.07 -11.5 1 72.5 345 TRP A N 1
ATOM 2767 C CA . TRP A 1 345 ? -8.328 -1.272 -12.711 1 72.5 345 TRP A CA 1
ATOM 2768 C C . TRP A 1 345 ? -6.867 -1.187 -13.125 1 72.5 345 TRP A C 1
ATOM 2770 O O . TRP A 1 345 ? -6.539 -1.322 -14.305 1 72.5 345 TRP A O 1
ATOM 2780 N N . ASP A 1 346 ? -6.051 -0.916 -12.148 1 73.62 346 ASP A N 1
ATOM 2781 C CA . ASP A 1 346 ? -4.629 -0.776 -12.461 1 73.62 346 ASP A CA 1
ATOM 2782 C C . ASP A 1 346 ? -4.07 -2.064 -13.062 1 73.62 346 ASP A C 1
ATOM 2784 O O . ASP A 1 346 ? -3.293 -2.025 -14.016 1 73.62 346 ASP A O 1
ATOM 2788 N N . GLU A 1 347 ? -4.453 -3.152 -12.539 1 77.62 347 GLU A N 1
ATOM 2789 C CA . GLU A 1 347 ? -3.998 -4.445 -13.047 1 77.62 347 GLU A CA 1
ATOM 2790 C C . GLU A 1 347 ? -4.594 -4.738 -14.422 1 77.62 347 GLU A C 1
ATOM 2792 O O . GLU A 1 347 ? -3.908 -5.273 -15.297 1 77.62 347 GLU A O 1
ATOM 2797 N N . TYR A 1 348 ? -5.898 -4.426 -14.539 1 74.44 348 TYR A N 1
ATOM 2798 C CA . TYR A 1 348 ? -6.562 -4.598 -15.828 1 74.44 348 TYR A CA 1
ATOM 2799 C C . TYR A 1 348 ? -5.812 -3.857 -16.922 1 74.44 348 TYR A C 1
ATOM 2801 O O . TYR A 1 348 ? -5.535 -4.426 -17.984 1 74.44 348 TYR A O 1
ATOM 2809 N N . ARG A 1 349 ? -5.441 -2.688 -16.562 1 73.44 349 ARG A N 1
ATOM 2810 C CA . ARG A 1 349 ? -4.734 -1.858 -17.531 1 73.44 349 ARG A CA 1
ATOM 2811 C C . ARG A 1 349 ? -3.385 -2.467 -17.906 1 73.44 349 ARG A C 1
ATOM 2813 O O . ARG A 1 349 ? -2.994 -2.473 -19.062 1 73.44 349 ARG A O 1
ATOM 2820 N N . LYS A 1 350 ? -2.73 -2.957 -16.953 1 77.25 350 LYS A N 1
ATOM 2821 C CA . LYS A 1 350 ? -1.431 -3.586 -17.172 1 77.25 350 LYS A CA 1
ATOM 2822 C C . LYS A 1 350 ? -1.551 -4.793 -18.094 1 77.25 350 LYS A C 1
ATOM 2824 O O . LYS A 1 350 ? -0.733 -4.973 -19 1 77.25 350 LYS A O 1
ATOM 2829 N N . VAL A 1 351 ? -2.561 -5.535 -17.844 1 75.62 351 VAL A N 1
ATOM 2830 C CA . VAL A 1 351 ? -2.779 -6.742 -18.641 1 75.62 351 VAL A CA 1
ATOM 2831 C C . VAL A 1 351 ? -3.117 -6.367 -20.078 1 75.62 351 VAL A C 1
ATOM 2833 O O . VAL A 1 351 ? -2.6 -6.969 -21.016 1 75.62 351 VAL A O 1
ATOM 2836 N N . VAL A 1 352 ? -3.934 -5.371 -20.219 1 72.81 352 VAL A N 1
ATOM 2837 C CA . VAL A 1 352 ? -4.34 -4.898 -21.531 1 72.81 352 VAL A CA 1
ATOM 2838 C C . VAL A 1 352 ? -3.119 -4.398 -22.312 1 72.81 352 VAL A C 1
ATOM 2840 O O . VAL A 1 352 ? -2.963 -4.691 -23.5 1 72.81 352 VAL A O 1
ATOM 2843 N N . GLN A 1 353 ? -2.285 -3.721 -21.562 1 70.06 353 GLN A N 1
ATOM 2844 C CA . GLN A 1 353 ? -1.09 -3.174 -22.188 1 70.06 353 GLN A CA 1
ATOM 2845 C C . GLN A 1 353 ? -0.133 -4.285 -22.609 1 70.06 353 GLN A C 1
ATOM 2847 O O . GLN A 1 353 ? 0.491 -4.207 -23.672 1 70.06 353 GLN A O 1
ATOM 2852 N N . LYS A 1 354 ? 0.011 -5.23 -21.844 1 72.25 354 LYS A N 1
ATOM 2853 C CA . LYS A 1 354 ? 0.904 -6.352 -22.125 1 72.25 354 LYS A CA 1
ATOM 2854 C C . LYS A 1 354 ? 0.4 -7.164 -23.312 1 72.25 354 LYS A C 1
ATOM 2856 O O . LYS A 1 354 ? 1.192 -7.621 -24.141 1 72.25 354 LYS A O 1
ATOM 2861 N N . ILE A 1 355 ? -0.857 -7.328 -23.328 1 66.19 355 ILE A N 1
ATOM 2862 C CA . ILE A 1 355 ? -1.452 -8.117 -24.391 1 66.19 355 ILE A CA 1
ATOM 2863 C C . ILE A 1 355 ? -1.459 -7.309 -25.688 1 66.19 355 ILE A C 1
ATOM 2865 O O . ILE A 1 355 ? -1.238 -7.855 -26.781 1 66.19 355 ILE A O 1
ATOM 2869 N N . SER A 1 356 ? -1.875 -6.043 -25.5 1 53.44 356 SER A N 1
ATOM 2870 C CA . SER A 1 356 ? -1.868 -5.211 -26.703 1 53.44 356 SER A CA 1
ATOM 2871 C C . SER A 1 356 ? -0.482 -5.168 -27.328 1 53.44 356 SER A C 1
ATOM 2873 O O . SER A 1 356 ? -0.355 -5.02 -28.547 1 53.44 356 SER A O 1
ATOM 2875 N N . VAL A 1 357 ? 0.49 -5.258 -26.547 1 46.94 357 VAL A N 1
ATOM 2876 C CA . VAL A 1 357 ? 1.83 -5.285 -27.125 1 46.94 357 VAL A CA 1
ATOM 2877 C C . VAL A 1 357 ? 2.074 -6.629 -27.812 1 46.94 357 VAL A C 1
ATOM 2879 O O . VAL A 1 357 ? 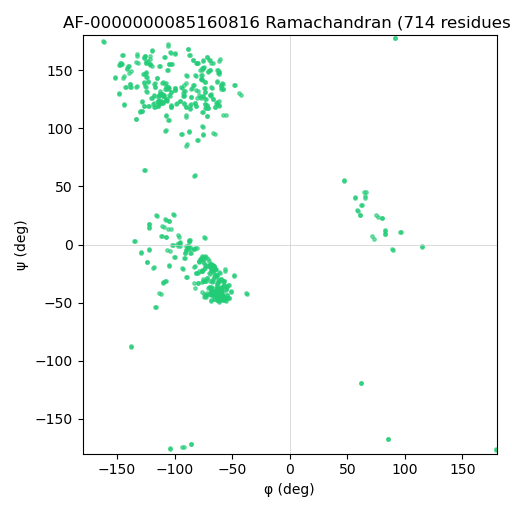2.848 -6.719 -28.766 1 46.94 357 VAL A O 1
ATOM 2882 N N . ASP A 1 358 ? 1.625 -7.555 -27.109 1 43.75 358 ASP A N 1
ATOM 2883 C CA . ASP A 1 358 ? 1.83 -8.844 -27.75 1 43.75 358 ASP A CA 1
ATOM 2884 C C . ASP A 1 358 ? 0.996 -8.953 -29.031 1 43.75 358 ASP A C 1
ATOM 2886 O O . ASP A 1 358 ? 1.252 -9.812 -29.875 1 43.75 358 ASP A O 1
ATOM 2890 N N . PHE A 1 359 ? -0.133 -8.164 -29.156 1 36.12 359 PHE A N 1
ATOM 2891 C CA . PHE A 1 359 ? -0.803 -8.148 -30.453 1 36.12 359 PHE A CA 1
ATOM 2892 C C . PHE A 1 359 ? -0.412 -6.914 -31.25 1 36.12 359 PHE A C 1
ATOM 2894 O O . PHE A 1 359 ? -0.288 -5.82 -30.688 1 36.12 359 PHE A O 1
ATOM 2901 N N . MET B 1 1 ? -27.547 25.484 8.586 1 64.19 1 MET B N 1
ATOM 2902 C CA . MET B 1 1 ? -27.812 24.359 9.477 1 64.19 1 MET B CA 1
ATOM 2903 C C . MET B 1 1 ? -27.797 23.031 8.711 1 64.19 1 MET B C 1
ATOM 2905 O O . MET B 1 1 ? -28.359 22.938 7.621 1 64.19 1 MET B O 1
ATOM 2909 N N . HIS B 1 2 ? -26.906 22.156 9.141 1 71.94 2 HIS B N 1
ATOM 2910 C CA . HIS B 1 2 ? -26.781 20.891 8.422 1 71.94 2 HIS B CA 1
ATOM 2911 C C . HIS B 1 2 ? -27.531 19.766 9.133 1 71.94 2 HIS B C 1
ATOM 2913 O O . HIS B 1 2 ? -27.531 19.703 10.359 1 71.94 2 HIS B O 1
ATOM 2919 N N . SER B 1 3 ? -28.281 19.078 8.211 1 71 3 SER B N 1
ATOM 2920 C CA . SER B 1 3 ? -28.875 17.844 8.75 1 71 3 SER B CA 1
ATOM 2921 C C . SER B 1 3 ? -27.797 16.859 9.164 1 71 3 SER B C 1
ATOM 2923 O O . SER B 1 3 ? -26.719 16.828 8.594 1 71 3 SER B O 1
ATOM 2925 N N . LEU B 1 4 ? -28.172 16.25 10.32 1 64.44 4 LEU B N 1
ATOM 2926 C CA . LEU B 1 4 ? -27.203 15.336 10.922 1 64.44 4 LEU B CA 1
ATOM 2927 C C . LEU B 1 4 ? -26.984 14.117 10.031 1 64.44 4 LEU B C 1
ATOM 2929 O O . LEU B 1 4 ? -27.938 13.406 9.703 1 64.44 4 LEU B O 1
ATOM 2933 N N . ASN B 1 5 ? -25.969 14.203 9.25 1 60.91 5 ASN B N 1
ATOM 2934 C CA . ASN B 1 5 ? -25.547 12.914 8.703 1 60.91 5 ASN B CA 1
ATOM 2935 C C . ASN B 1 5 ? -24.703 12.125 9.711 1 60.91 5 ASN B C 1
ATOM 2937 O O . ASN B 1 5 ? -23.5 12.359 9.836 1 60.91 5 ASN B O 1
ATOM 2941 N N . GLU B 1 6 ? -25.391 11.32 10.523 1 61.44 6 GLU B N 1
ATOM 2942 C CA . GLU B 1 6 ? -24.859 10.617 11.688 1 61.44 6 GLU B CA 1
ATOM 2943 C C . GLU B 1 6 ? -23.562 9.898 11.352 1 61.44 6 GLU B C 1
ATOM 2945 O O . GLU B 1 6 ? -22.656 9.82 12.18 1 61.44 6 GLU B O 1
ATOM 2950 N N . LYS B 1 7 ? -23.406 9.57 10.188 1 61.75 7 LYS B N 1
ATOM 2951 C CA . LYS B 1 7 ? -22.297 8.68 9.852 1 61.75 7 LYS B CA 1
ATOM 2952 C C . LYS B 1 7 ? -21.016 9.461 9.609 1 61.75 7 LYS B C 1
ATOM 2954 O O . LYS B 1 7 ? -19.922 8.875 9.562 1 61.75 7 LYS B O 1
ATOM 2959 N N . VAL B 1 8 ? -21.203 10.672 9.703 1 72.75 8 VAL B N 1
ATOM 2960 C CA . VAL B 1 8 ? -20.031 11.414 9.25 1 72.75 8 VAL B CA 1
ATOM 2961 C C . VAL B 1 8 ? -19.484 12.258 10.398 1 72.75 8 VAL B C 1
ATOM 2963 O O . VAL B 1 8 ? -18.297 12.539 10.453 1 72.75 8 VAL B O 1
ATOM 2966 N N . ILE B 1 9 ? -20.297 12.531 11.414 1 86.75 9 ILE B N 1
ATOM 2967 C CA . ILE B 1 9 ? -19.781 13.508 12.359 1 86.75 9 ILE B CA 1
ATOM 2968 C C . ILE B 1 9 ? -20.016 13.016 13.789 1 86.75 9 ILE B C 1
ATOM 2970 O O . ILE B 1 9 ? -19.672 13.711 14.75 1 86.75 9 ILE B O 1
ATOM 2974 N N . ILE B 1 10 ? -20.562 11.805 13.961 1 92.75 10 ILE B N 1
ATOM 2975 C CA . ILE B 1 10 ? -20.844 11.242 15.281 1 92.75 10 ILE B CA 1
ATOM 2976 C C . ILE B 1 10 ? -19.984 10 15.5 1 92.75 10 ILE B C 1
ATOM 2978 O O . ILE B 1 10 ? -19.75 9.227 14.578 1 92.75 10 ILE B O 1
ATOM 2982 N N . ILE B 1 11 ? -19.516 9.828 16.766 1 94.31 11 ILE B N 1
ATOM 2983 C CA . ILE B 1 11 ? -18.719 8.656 17.109 1 94.31 11 ILE B CA 1
ATOM 2984 C C . ILE B 1 11 ? -19.031 8.203 18.531 1 94.31 11 ILE B C 1
ATOM 2986 O O . ILE B 1 11 ? -19.312 9.023 19.406 1 94.31 11 ILE B O 1
ATOM 2990 N N . LYS B 1 12 ? -19.031 6.906 18.734 1 95.69 12 LYS B N 1
ATOM 2991 C CA . LYS B 1 12 ? -19.266 6.344 20.062 1 95.69 12 LYS B CA 1
ATOM 2992 C C . LYS B 1 12 ? -18.031 6.48 20.938 1 95.69 12 LYS B C 1
ATOM 2994 O O . LYS B 1 12 ? -16.891 6.406 20.453 1 95.69 12 LYS B O 1
ATOM 2999 N N . GLU B 1 13 ? -18.203 6.602 22.219 1 94.06 13 GLU B N 1
ATOM 3000 C CA . GLU B 1 13 ? -17.094 6.797 23.156 1 94.06 13 GLU B CA 1
ATOM 3001 C C . GLU B 1 13 ? -16.188 5.574 23.188 1 94.06 13 GLU B C 1
ATOM 3003 O O . GLU B 1 13 ? -15.016 5.676 23.562 1 94.06 13 GLU B O 1
ATOM 3008 N N . SER B 1 14 ? -16.703 4.453 22.781 1 94.06 14 SER B N 1
ATOM 3009 C CA . SER B 1 14 ? -15.938 3.211 22.859 1 94.06 14 SER B CA 1
ATOM 3010 C C . SER B 1 14 ? -15.109 3.002 21.594 1 94.06 14 SER B C 1
ATOM 3012 O O . SER B 1 14 ? -14.352 2.035 21.484 1 94.06 14 SER B O 1
ATOM 3014 N N . ALA B 1 15 ? -15.242 3.924 20.656 1 94.62 15 ALA B N 1
ATOM 3015 C CA . ALA B 1 15 ? -14.531 3.766 19.391 1 94.62 15 ALA B CA 1
ATOM 3016 C C . ALA B 1 15 ? -13.023 3.879 19.594 1 94.62 15 ALA B C 1
ATOM 3018 O O . ALA B 1 15 ? -12.562 4.48 20.562 1 94.62 15 ALA B O 1
ATOM 3019 N N . ARG B 1 16 ? -12.242 3.314 18.719 1 93.12 16 ARG B N 1
ATOM 3020 C CA . ARG B 1 16 ? -10.781 3.404 18.734 1 93.12 16 ARG B CA 1
ATOM 3021 C C . ARG B 1 16 ? -10.312 4.715 18.109 1 93.12 16 ARG B C 1
ATOM 3023 O O . ARG B 1 16 ? -11.016 5.312 17.297 1 93.12 16 ARG B O 1
ATOM 3030 N N . ILE B 1 17 ? -9.102 5.141 18.484 1 93.44 17 ILE B N 1
ATOM 3031 C CA . ILE B 1 17 ? -8.5 6.375 17.984 1 93.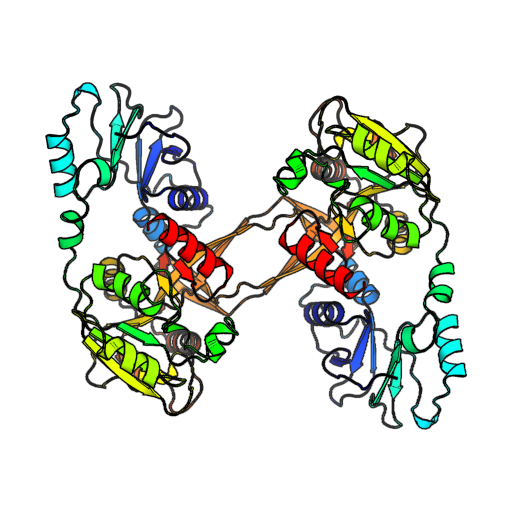44 17 ILE B CA 1
ATOM 3032 C C . ILE B 1 17 ? -8.367 6.316 16.469 1 93.44 17 ILE B C 1
ATOM 3034 O O . ILE B 1 17 ? -8.68 7.285 15.773 1 93.44 17 ILE B O 1
ATOM 3038 N N . LYS B 1 18 ? -7.957 5.176 15.961 1 90.75 18 LYS B N 1
ATOM 3039 C CA . LYS B 1 18 ? -7.793 5.02 14.516 1 90.75 18 LYS B CA 1
ATOM 3040 C C . LYS B 1 18 ? -9.109 5.266 13.781 1 90.75 18 LYS B C 1
ATOM 3042 O O . LYS B 1 18 ? -9.125 5.883 12.719 1 90.75 18 LYS B O 1
ATOM 3047 N N . ASP B 1 19 ? -10.188 4.816 14.305 1 91.5 19 ASP B N 1
ATOM 3048 C CA . ASP B 1 19 ? -11.5 4.996 13.688 1 91.5 19 ASP B CA 1
ATOM 3049 C C . ASP B 1 19 ? -11.914 6.461 13.711 1 91.5 19 ASP B C 1
ATOM 3051 O O . ASP B 1 19 ? -12.5 6.961 12.742 1 91.5 19 ASP B O 1
ATOM 3055 N N . ALA B 1 20 ? -11.602 7.078 14.789 1 92.12 20 ALA B N 1
ATOM 3056 C CA . ALA B 1 20 ? -11.891 8.508 14.898 1 92.12 20 ALA B CA 1
ATOM 3057 C C . ALA B 1 20 ? -11.109 9.305 13.859 1 92.12 20 ALA B C 1
ATOM 3059 O O . ALA B 1 20 ? -11.656 10.203 13.219 1 92.12 20 ALA B O 1
ATOM 3060 N N . LEU B 1 21 ? -9.867 8.953 13.734 1 89.38 21 LEU B N 1
ATOM 3061 C CA . LEU B 1 21 ? -9.008 9.625 12.766 1 89.38 21 LEU B CA 1
ATOM 3062 C C . LEU B 1 21 ? -9.562 9.477 11.352 1 89.38 21 LEU B C 1
ATOM 3064 O O . LEU B 1 21 ? -9.617 10.453 10.602 1 89.38 21 LEU B O 1
ATOM 3068 N N . LYS B 1 22 ? -9.977 8.312 11.031 1 88 22 LYS B N 1
ATOM 3069 C CA . LYS B 1 22 ? -10.531 8.047 9.703 1 88 22 LYS B CA 1
ATOM 3070 C C . LYS B 1 22 ? -11.805 8.852 9.461 1 88 22 LYS B C 1
ATOM 3072 O O . LYS B 1 22 ? -12.008 9.391 8.367 1 88 22 LYS B O 1
ATOM 3077 N N . LEU B 1 23 ? -12.57 8.898 10.477 1 87.75 23 LEU B N 1
ATOM 3078 C CA . LEU B 1 23 ? -13.82 9.641 10.367 1 87.75 23 LEU B CA 1
ATOM 3079 C C . LEU B 1 23 ? -13.555 11.133 10.203 1 87.75 23 LEU B C 1
ATOM 3081 O O . LEU B 1 23 ? -14.203 11.805 9.391 1 87.75 23 LEU B O 1
ATOM 3085 N N . ILE B 1 24 ? -12.625 11.641 10.938 1 86.88 24 ILE B N 1
ATOM 3086 C CA . ILE B 1 24 ? -12.266 13.047 10.844 1 86.88 24 ILE B CA 1
ATOM 3087 C C . ILE B 1 24 ? -11.711 13.344 9.453 1 86.88 24 ILE B C 1
ATOM 3089 O O . ILE B 1 24 ? -12.008 14.391 8.867 1 86.88 24 ILE B O 1
ATOM 3093 N N . ASP B 1 25 ? -10.961 12.438 8.969 1 81.81 25 ASP B N 1
ATOM 3094 C CA . ASP B 1 25 ? -10.383 12.594 7.641 1 81.81 25 ASP B CA 1
ATOM 3095 C C . ASP B 1 25 ? -11.469 12.648 6.566 1 81.81 25 ASP B C 1
ATOM 3097 O O . ASP B 1 25 ? -11.312 13.32 5.547 1 81.81 25 ASP B O 1
ATOM 3101 N N . SER B 1 26 ? -12.469 11.938 6.828 1 78.12 26 SER B N 1
ATOM 3102 C CA . SER B 1 26 ? -13.523 11.812 5.824 1 78.12 26 SER B CA 1
ATOM 3103 C C . SER B 1 26 ? -14.484 12.992 5.887 1 78.12 26 SER B C 1
ATOM 3105 O O . SER B 1 26 ? -15.203 13.266 4.922 1 78.12 26 SER B O 1
ATOM 3107 N N . ASN B 1 27 ? -14.406 13.609 7.016 1 74.19 27 ASN B N 1
ATOM 3108 C CA . ASN B 1 27 ? -15.336 14.727 7.121 1 74.19 27 ASN B CA 1
ATOM 3109 C C . ASN B 1 27 ? -14.633 16.062 6.918 1 74.19 27 ASN B C 1
ATOM 3111 O O . ASN B 1 27 ? -13.406 16.141 6.934 1 74.19 27 ASN B O 1
ATOM 3115 N N . SER B 1 28 ? -15.242 17.078 6.523 1 65.81 28 SER B N 1
ATOM 3116 C CA . SER B 1 28 ? -14.672 18.375 6.234 1 65.81 28 SER B CA 1
ATOM 3117 C C . SER B 1 28 ? -14.617 19.25 7.484 1 65.81 28 SER B C 1
ATOM 3119 O O . SER B 1 28 ? -14 20.328 7.477 1 65.81 28 SER B O 1
ATOM 3121 N N . GLU B 1 29 ? -15.016 18.766 8.656 1 69.94 29 GLU B N 1
ATOM 3122 C CA . GLU B 1 29 ? -15.219 19.641 9.797 1 69.94 29 GLU B CA 1
ATOM 3123 C C . GLU B 1 29 ? -14.086 19.516 10.805 1 69.94 29 GLU B C 1
ATOM 3125 O O . GLU B 1 29 ? -13.922 20.375 11.68 1 69.94 29 GLU B O 1
ATOM 3130 N N . GLY B 1 30 ? -13.312 18.438 10.75 1 77.25 30 GLY B N 1
ATOM 3131 C CA . GLY B 1 30 ? -12.172 18.25 11.633 1 77.25 30 GLY B CA 1
ATOM 3132 C C . GLY B 1 30 ? -12.57 17.922 13.062 1 77.25 30 GLY B C 1
ATOM 3133 O O . GLY B 1 30 ? -11.75 18.031 13.977 1 77.25 30 GLY B O 1
ATOM 3134 N N . LEU B 1 31 ? -13.883 17.75 13.266 1 88.12 31 LEU B N 1
ATOM 3135 C CA . LEU B 1 31 ? -14.383 17.484 14.609 1 88.12 31 LEU B CA 1
ATOM 3136 C C . LEU B 1 31 ? -15.461 16.406 14.586 1 88.12 31 LEU B C 1
ATOM 3138 O O . LEU B 1 31 ? -16.172 16.25 13.586 1 88.12 31 LEU B O 1
ATOM 3142 N N . LEU B 1 32 ? -15.547 15.609 15.711 1 92.5 32 LEU B N 1
ATOM 3143 C CA . LEU B 1 32 ? -16.578 14.602 15.891 1 92.5 32 LEU B CA 1
ATOM 3144 C C . LEU B 1 32 ? -17.359 14.844 17.172 1 92.5 32 LEU B C 1
ATOM 3146 O O . LEU B 1 32 ? -16.781 15.211 18.203 1 92.5 32 LEU B O 1
ATOM 3150 N N . PHE B 1 33 ? -18.688 14.633 17.078 1 94.69 33 PHE B N 1
ATOM 3151 C CA . PHE B 1 33 ? -19.5 14.602 18.297 1 94.69 33 PHE B CA 1
ATOM 3152 C C . PHE B 1 33 ? -19.484 13.211 18.906 1 94.69 33 PHE B C 1
ATOM 3154 O O . PHE B 1 33 ? -19.766 12.219 18.234 1 94.69 33 PHE B O 1
ATOM 3161 N N . VAL B 1 34 ? -19.141 13.156 20.188 1 96.19 34 VAL B N 1
ATOM 3162 C CA . VAL B 1 34 ? -19.094 11.875 20.875 1 96.19 34 VAL B CA 1
ATOM 3163 C C . VAL B 1 34 ? -20.422 11.594 21.562 1 96.19 34 VAL B C 1
ATOM 3165 O O . VAL B 1 34 ? -20.969 12.461 22.266 1 96.19 34 VAL B O 1
ATOM 3168 N N . VAL B 1 35 ? -20.984 10.406 21.344 1 95.81 35 VAL B N 1
ATOM 3169 C CA . VAL B 1 35 ? -22.25 10.031 21.953 1 95.81 35 VAL B CA 1
ATOM 3170 C C . VAL B 1 35 ? -22.078 8.766 22.797 1 95.81 35 VAL B C 1
ATOM 3172 O O . VAL B 1 35 ? -21.156 7.988 22.562 1 95.81 35 VAL B O 1
ATOM 3175 N N . ASP B 1 36 ? -22.953 8.609 23.766 1 94.81 36 ASP B N 1
ATOM 3176 C CA . ASP B 1 36 ? -22.922 7.402 24.594 1 94.81 36 ASP B CA 1
ATOM 3177 C C . ASP B 1 36 ? -23.719 6.273 23.953 1 94.81 36 ASP B C 1
ATOM 3179 O O . ASP B 1 36 ? -24.078 6.344 22.781 1 94.81 36 ASP B O 1
ATOM 3183 N N . ASN B 1 37 ? -23.906 5.207 24.688 1 93.5 37 ASN B N 1
ATOM 3184 C CA . ASN B 1 37 ? -24.594 4.027 24.172 1 93.5 37 ASN B CA 1
ATOM 3185 C C . ASN B 1 37 ? -26.047 4.324 23.844 1 93.5 37 ASN B C 1
ATOM 3187 O O . ASN B 1 37 ? -26.656 3.619 23.031 1 93.5 37 ASN B O 1
ATOM 3191 N N . LYS B 1 38 ? -26.609 5.395 24.438 1 94.5 38 LYS B N 1
ATOM 3192 C CA . LYS B 1 38 ? -28 5.789 24.188 1 94.5 38 LYS B CA 1
ATOM 3193 C C . LYS B 1 38 ? -28.062 6.863 23.109 1 94.5 38 LYS B C 1
ATOM 3195 O O . LYS B 1 38 ? -29.125 7.469 22.891 1 94.5 38 LYS B O 1
ATOM 3200 N N . ASN B 1 39 ? -26.922 7.258 22.516 1 93.44 39 ASN B N 1
ATOM 3201 C CA . ASN B 1 39 ? -26.797 8.219 21.422 1 93.44 39 ASN B CA 1
ATOM 3202 C C . ASN B 1 39 ? -27 9.648 21.922 1 93.44 39 ASN B C 1
ATOM 3204 O O . ASN B 1 39 ? -27.438 10.516 21.156 1 93.44 39 ASN B O 1
ATOM 3208 N N . LYS B 1 40 ? -26.734 9.852 23.188 1 95.44 40 LYS B N 1
ATOM 3209 C CA . LYS B 1 40 ? -26.766 11.203 23.734 1 95.44 40 LYS B CA 1
ATOM 3210 C C . LYS B 1 40 ? -25.391 11.867 23.625 1 95.44 40 LYS B C 1
ATOM 3212 O O . LYS B 1 40 ? -24.359 11.211 23.781 1 95.44 40 LYS B O 1
ATOM 3217 N N . LEU B 1 41 ? -25.438 13.18 23.406 1 96.19 41 LEU B N 1
ATOM 3218 C CA . LEU B 1 41 ? -24.203 13.93 23.297 1 96.19 41 LEU B CA 1
ATOM 3219 C C . LEU B 1 41 ? -23.453 13.953 24.625 1 96.19 41 LEU B C 1
ATOM 3221 O O . LEU B 1 41 ? -24.016 14.359 25.641 1 96.19 41 LEU B O 1
ATOM 3225 N N . ILE B 1 42 ? -22.141 13.516 24.609 1 95.88 42 ILE B N 1
ATOM 3226 C CA . ILE B 1 42 ? -21.391 13.508 25.844 1 95.88 42 ILE B CA 1
ATOM 3227 C C . ILE B 1 42 ? -20.047 14.219 25.641 1 95.88 42 ILE B C 1
ATOM 3229 O O . ILE B 1 42 ? -19.297 14.43 26.609 1 95.88 42 ILE B O 1
ATOM 3233 N N . GLY B 1 43 ? -19.719 14.586 24.422 1 95.25 43 GLY B N 1
ATOM 3234 C CA . GLY B 1 43 ? -18.453 15.25 24.234 1 95.25 43 GLY B CA 1
ATOM 3235 C C . GLY B 1 43 ? -18.172 15.609 22.781 1 95.25 43 GLY B C 1
ATOM 3236 O O . GLY B 1 43 ? -19.062 15.492 21.938 1 95.25 43 GLY B O 1
ATOM 3237 N N . ALA B 1 44 ? -17.016 16.141 22.531 1 94.44 44 ALA B N 1
ATOM 3238 C CA . ALA B 1 44 ? -16.5 16.469 21.203 1 94.44 44 ALA B CA 1
ATOM 3239 C C . ALA B 1 44 ? -15.023 16.109 21.078 1 94.44 44 ALA B C 1
ATOM 3241 O O . ALA B 1 44 ? -14.258 16.266 22.031 1 94.44 44 ALA B O 1
ATOM 3242 N N . LEU B 1 45 ? -14.672 15.57 19.984 1 94 45 LEU B N 1
ATOM 3243 C CA . LEU B 1 45 ? -13.312 15.117 19.719 1 94 45 LEU B CA 1
ATOM 3244 C C . LEU B 1 45 ? -12.734 15.781 18.484 1 94 45 LEU B C 1
ATOM 3246 O O . LEU B 1 45 ? -13.312 15.688 17.391 1 94 45 LEU B O 1
ATOM 3250 N N . SER B 1 46 ? -11.641 16.531 18.625 1 89.94 46 SER B N 1
ATOM 3251 C CA . SER B 1 46 ? -10.992 17.203 17.5 1 89.94 46 SER B CA 1
ATOM 3252 C C . SER B 1 46 ? -9.703 16.5 17.109 1 89.94 46 SER B C 1
ATOM 3254 O O . SER B 1 46 ? -9.242 15.594 17.812 1 89.94 46 SER B O 1
ATOM 3256 N N . ASP B 1 47 ? -9.18 16.969 16.016 1 88.44 47 ASP B N 1
ATOM 3257 C CA . ASP B 1 47 ? -7.879 16.484 15.57 1 88.44 47 ASP B CA 1
ATOM 3258 C C . ASP B 1 47 ? -6.797 16.766 16.609 1 88.44 47 ASP B C 1
ATOM 3260 O O . ASP B 1 47 ? -5.902 15.953 16.828 1 88.44 47 ASP B O 1
ATOM 3264 N N . GLY B 1 48 ? -6.902 17.922 17.172 1 88.56 48 GLY B N 1
ATOM 3265 C CA . GLY B 1 48 ? -5.949 18.297 18.219 1 88.56 48 GLY B CA 1
ATOM 3266 C C . GLY B 1 48 ? -5.957 17.359 19.406 1 88.56 48 GLY B C 1
ATOM 3267 O O . GLY B 1 48 ? -4.902 17.031 19.953 1 88.56 48 GLY B O 1
ATOM 3268 N N . ASP B 1 49 ? -7.168 16.891 19.766 1 92.44 49 ASP B N 1
ATOM 3269 C CA . ASP B 1 49 ? -7.293 15.938 20.875 1 92.44 49 ASP B CA 1
ATOM 3270 C C . ASP B 1 49 ? -6.566 14.633 20.547 1 92.44 49 ASP B C 1
ATOM 3272 O O . ASP B 1 49 ? -5.836 14.102 21.391 1 92.44 49 ASP B O 1
ATOM 3276 N N . ILE B 1 50 ? -6.773 14.188 19.375 1 92.94 50 ILE B N 1
ATOM 3277 C CA . ILE B 1 50 ? -6.18 12.93 18.953 1 92.94 50 ILE B CA 1
ATOM 3278 C C . ILE B 1 50 ? -4.66 13.07 18.906 1 92.94 50 ILE B C 1
ATOM 3280 O O . ILE B 1 50 ? -3.934 12.211 19.406 1 92.94 50 ILE B O 1
ATOM 3284 N N . ARG B 1 51 ? -4.219 14.117 18.312 1 92.06 51 ARG B N 1
ATOM 3285 C CA . ARG B 1 51 ? -2.785 14.359 18.203 1 92.06 51 ARG B CA 1
ATOM 3286 C C . ARG B 1 51 ? -2.129 14.383 19.578 1 92.06 51 ARG B C 1
ATOM 3288 O O . ARG B 1 51 ? -1.101 13.742 19.797 1 92.06 51 ARG B O 1
ATOM 3295 N N . ARG B 1 52 ? -2.723 15.094 20.469 1 92.5 52 ARG B N 1
ATOM 3296 C CA . ARG B 1 52 ? -2.178 15.188 21.812 1 92.5 52 ARG B CA 1
ATOM 3297 C C . ARG B 1 52 ? -2.15 13.828 22.5 1 92.5 52 ARG B C 1
ATOM 3299 O O . ARG B 1 52 ? -1.206 13.508 23.219 1 92.5 52 ARG B O 1
ATOM 3306 N N . ALA B 1 53 ? -3.178 13.078 22.25 1 93.94 53 ALA B N 1
ATOM 3307 C CA . ALA B 1 53 ? -3.234 11.734 22.828 1 93.94 53 ALA B CA 1
ATOM 3308 C C . ALA B 1 53 ? -2.1 10.867 22.297 1 93.94 53 ALA B C 1
ATOM 3310 O O . ALA B 1 53 ? -1.45 10.141 23.047 1 93.94 53 ALA B O 1
ATOM 3311 N N . LEU B 1 54 ? -1.852 10.961 21.047 1 92.5 54 LEU B N 1
ATOM 3312 C CA . LEU B 1 54 ? -0.797 10.164 20.422 1 92.5 54 LEU B CA 1
ATOM 3313 C C . LEU B 1 54 ? 0.574 10.578 20.953 1 92.5 54 LEU B C 1
ATOM 3315 O O . LEU B 1 54 ? 1.409 9.727 21.25 1 92.5 54 LEU B O 1
ATOM 3319 N N . ILE B 1 55 ? 0.765 11.844 21.047 1 92.31 55 ILE B N 1
ATOM 3320 C CA . ILE B 1 55 ? 2.02 12.383 21.562 1 92.31 55 ILE B CA 1
ATOM 3321 C C . ILE B 1 55 ? 2.223 11.93 23 1 92.31 55 ILE B C 1
ATOM 3323 O O . ILE B 1 55 ? 3.348 11.656 23.422 1 92.31 55 ILE B O 1
ATOM 3327 N N . SER B 1 56 ? 1.09 11.781 23.688 1 92.06 56 SER B N 1
ATOM 3328 C CA . SER B 1 56 ? 1.156 11.406 25.094 1 92.06 56 SER B CA 1
ATOM 3329 C C . SER B 1 56 ? 1.34 9.898 25.25 1 92.06 56 SER B C 1
ATOM 3331 O O . SER B 1 56 ? 1.4 9.391 26.375 1 92.06 56 SER B O 1
ATOM 3333 N N . GLY B 1 57 ? 1.344 9.195 24.203 1 88.38 57 GLY B N 1
ATOM 3334 C CA . GLY B 1 57 ? 1.733 7.801 24.297 1 88.38 57 GLY B CA 1
ATOM 3335 C C . GLY B 1 57 ? 0.607 6.844 23.969 1 88.38 57 GLY B C 1
ATOM 3336 O O . GLY B 1 57 ? 0.793 5.625 23.984 1 88.38 57 GLY B O 1
ATOM 3337 N N . LYS B 1 58 ? -0.53 7.359 23.688 1 91 58 LYS B N 1
ATOM 3338 C CA . LYS B 1 58 ? -1.623 6.477 23.281 1 91 58 LYS B CA 1
ATOM 3339 C C . LYS B 1 58 ? -1.37 5.879 21.906 1 91 58 LYS B C 1
ATOM 3341 O O . LYS B 1 58 ? -0.643 6.461 21.094 1 91 58 LYS B O 1
ATOM 3346 N N . SER B 1 59 ? -1.941 4.668 21.766 1 89.19 59 SER B N 1
ATOM 3347 C CA . SER B 1 59 ? -1.826 3.994 20.484 1 89.19 59 SER B CA 1
ATOM 3348 C C . SER B 1 59 ? -3.1 4.156 19.656 1 89.19 59 SER B C 1
ATOM 3350 O O . SER B 1 59 ? -4.145 4.535 20.188 1 89.19 59 SER B O 1
ATOM 3352 N N . LEU B 1 60 ? -2.971 3.863 18.375 1 89.69 60 LEU B N 1
ATOM 3353 C CA . LEU B 1 60 ? -4.094 3.975 17.453 1 89.69 60 LEU B CA 1
ATOM 3354 C C . LEU B 1 60 ? -5.18 2.961 17.797 1 89.69 60 LEU B C 1
ATOM 3356 O O . LEU B 1 60 ? -6.336 3.121 17.391 1 89.69 60 LEU B O 1
ATOM 3360 N N . VAL B 1 61 ? -4.801 1.895 18.547 1 89.12 61 VAL B N 1
ATOM 3361 C CA . VAL B 1 61 ? -5.758 0.842 18.875 1 89.12 61 VAL B CA 1
ATOM 3362 C C . VAL B 1 61 ? -6.445 1.157 20.203 1 89.12 61 VAL B C 1
ATOM 3364 O O . VAL B 1 61 ? -7.402 0.482 20.578 1 89.12 61 VAL B O 1
ATOM 3367 N N . ASP B 1 62 ? -5.988 2.195 20.891 1 93 62 ASP B N 1
ATOM 3368 C CA . ASP B 1 62 ? -6.645 2.617 22.125 1 93 62 ASP B CA 1
ATOM 3369 C C . ASP B 1 62 ? -7.992 3.273 21.828 1 93 62 ASP B C 1
ATOM 3371 O O . ASP B 1 62 ? -8.258 3.676 20.688 1 93 62 ASP B O 1
ATOM 3375 N N . THR B 1 63 ? -8.836 3.361 22.812 1 95.12 63 THR B N 1
ATOM 3376 C CA . THR B 1 63 ? -10.156 3.959 22.672 1 95.12 63 THR B CA 1
ATOM 3377 C C . THR B 1 63 ? -10.102 5.461 22.922 1 95.12 63 THR B C 1
ATOM 3379 O O . THR B 1 63 ? -9.109 5.973 23.438 1 95.12 63 THR B O 1
ATOM 3382 N N . ILE B 1 64 ? -11.195 6.211 22.594 1 96.31 64 ILE B N 1
ATOM 3383 C CA . ILE B 1 64 ? -11.203 7.664 22.703 1 96.31 64 ILE B CA 1
ATOM 3384 C C . ILE B 1 64 ? -11.836 8.086 24.016 1 96.31 64 ILE B C 1
ATOM 3386 O O . ILE B 1 64 ? -12 9.281 24.297 1 96.31 64 ILE B O 1
ATOM 3390 N N . ASP B 1 65 ? -12.125 7.191 24.891 1 94.19 65 ASP B N 1
ATOM 3391 C CA . ASP B 1 65 ? -12.945 7.41 26.078 1 94.19 65 ASP B CA 1
ATOM 3392 C C . ASP B 1 65 ? -12.305 8.445 27 1 94.19 65 ASP B C 1
ATOM 3394 O O . ASP B 1 65 ? -13 9.125 27.75 1 94.19 65 ASP B O 1
ATOM 3398 N N . ASP B 1 66 ? -11.062 8.672 26.969 1 94.19 66 ASP B N 1
ATOM 3399 C CA . ASP B 1 66 ? -10.414 9.594 27.906 1 94.19 66 ASP B CA 1
ATOM 3400 C C . ASP B 1 66 ? -9.688 10.719 27.156 1 94.19 66 ASP B C 1
ATOM 3402 O O . ASP B 1 66 ? -8.828 11.391 27.734 1 94.19 66 ASP B O 1
ATOM 3406 N N . ILE B 1 67 ? -10.039 10.898 25.922 1 94.94 67 ILE B N 1
ATOM 3407 C CA . ILE B 1 67 ? -9.227 11.883 25.219 1 94.94 67 ILE B CA 1
ATOM 3408 C C . ILE B 1 67 ? -10.125 12.977 24.641 1 94.94 67 ILE B C 1
ATOM 3410 O O . ILE B 1 67 ? -9.641 14.031 24.234 1 94.94 67 ILE B O 1
ATOM 3414 N N . TYR B 1 68 ? -11.445 12.75 24.578 1 95.56 68 TYR B N 1
ATOM 3415 C CA . TYR B 1 68 ? -12.336 13.758 24.016 1 95.56 68 TYR B CA 1
ATOM 3416 C C . TYR B 1 68 ? -12.711 14.797 25.062 1 95.56 68 TYR B C 1
ATOM 3418 O O . TYR B 1 68 ? -12.523 14.578 26.266 1 95.56 68 TYR B O 1
ATOM 3426 N N . ASN B 1 69 ? -13.148 15.992 24.594 1 93.94 69 ASN B N 1
ATOM 3427 C CA . ASN B 1 69 ? -13.656 17.031 25.484 1 93.94 69 ASN B CA 1
ATOM 3428 C C . ASN B 1 69 ? -15.023 16.672 26.062 1 93.94 69 ASN B C 1
ATOM 3430 O O . ASN B 1 69 ? -16.016 16.578 25.312 1 93.94 69 ASN B O 1
ATOM 3434 N N . LYS B 1 70 ? -15.188 16.562 27.297 1 94.94 70 LYS B N 1
ATOM 3435 C CA . LYS B 1 70 ? -16.406 16.078 27.938 1 94.94 70 LYS B CA 1
ATOM 3436 C C . LYS B 1 70 ? -17.375 17.219 28.203 1 94.94 70 LYS B C 1
ATOM 3438 O O . LYS B 1 70 ? -18.5 16.984 28.672 1 94.94 70 LYS B O 1
ATOM 3443 N N . ASN B 1 71 ? -16.969 18.406 27.906 1 91.56 71 ASN B N 1
ATOM 3444 C CA . ASN B 1 71 ? -17.828 19.562 28.078 1 91.56 71 ASN B CA 1
ATOM 3445 C C . ASN B 1 71 ? -17.953 20.375 26.797 1 91.56 71 ASN B C 1
ATOM 3447 O O . ASN B 1 71 ? -17.594 21.547 26.75 1 91.56 71 ASN B O 1
ATOM 3451 N N . PRO B 1 72 ? -18.531 19.734 25.828 1 92.19 72 PRO B N 1
ATOM 3452 C CA . PRO B 1 72 ? -18.672 20.469 24.562 1 92.19 72 PRO B CA 1
ATOM 3453 C C . PRO B 1 72 ? -19.703 21.578 24.641 1 92.19 72 PRO B C 1
ATOM 3455 O O . PRO B 1 72 ? -20.625 21.516 25.453 1 92.19 72 PRO B O 1
ATOM 3458 N N . PHE B 1 73 ? -19.453 22.609 23.891 1 92.12 73 PHE B N 1
ATOM 3459 C CA . PHE B 1 73 ? -20.5 23.625 23.734 1 92.12 73 PHE B CA 1
ATOM 3460 C C . PHE B 1 73 ? -21.609 23.125 22.828 1 92.12 73 PHE B C 1
ATOM 3462 O O . PHE B 1 73 ? -21.359 22.469 21.828 1 92.12 73 PHE B O 1
ATOM 3469 N N . TYR B 1 74 ? -22.812 23.312 23.203 1 93.88 74 TYR B N 1
ATOM 3470 C CA . TYR B 1 74 ? -23.969 22.969 22.391 1 93.88 74 TYR B CA 1
ATOM 3471 C C . TYR B 1 74 ? -25.094 23.969 22.594 1 93.88 74 TYR B C 1
ATOM 3473 O O . TYR B 1 74 ? -25.047 24.797 23.5 1 93.88 74 TYR B O 1
ATOM 3481 N N . ILE B 1 75 ? -26.031 23.953 21.672 1 93.56 75 ILE B N 1
ATOM 3482 C CA . ILE B 1 75 ? -27.219 24.812 21.766 1 93.56 75 ILE B CA 1
ATOM 3483 C C . ILE B 1 75 ? -28.484 23.953 21.672 1 93.56 75 ILE B C 1
ATOM 3485 O O . ILE B 1 75 ? -28.547 23.031 20.859 1 93.56 75 ILE B O 1
ATOM 3489 N N . PHE B 1 76 ? -29.422 24.266 22.547 1 94.25 76 PHE B N 1
ATOM 3490 C CA . PHE B 1 76 ? -30.719 23.594 22.453 1 94.25 76 PHE B CA 1
ATOM 3491 C C . PHE B 1 76 ? -31.516 24.125 21.266 1 94.25 76 PHE B C 1
ATOM 3493 O O . PHE B 1 76 ? -31.5 25.312 20.984 1 94.25 76 PHE B O 1
ATOM 3500 N N . ASN B 1 77 ? -32.125 23.188 20.672 1 92.56 77 ASN B N 1
ATOM 3501 C CA . ASN B 1 77 ? -32.875 23.531 19.484 1 92.56 77 ASN B CA 1
ATOM 3502 C C . ASN B 1 77 ? -33.906 24.641 19.75 1 92.56 77 ASN B C 1
ATOM 3504 O O . ASN B 1 77 ? -34.094 25.531 18.922 1 92.56 77 ASN B O 1
ATOM 3508 N N . ASP B 1 78 ? -34.531 24.641 20.906 1 92.25 78 ASP B N 1
ATOM 3509 C CA . ASP B 1 78 ? -35.562 25.594 21.25 1 92.25 78 ASP B CA 1
ATOM 3510 C C . ASP B 1 78 ? -34.969 26.953 21.609 1 92.25 78 ASP B C 1
ATOM 3512 O O . ASP B 1 78 ? -35.656 27.969 21.672 1 92.25 78 ASP B O 1
ATOM 3516 N N . GLU B 1 79 ? -33.688 27.016 21.781 1 91.94 79 GLU B N 1
ATOM 3517 C CA . GLU B 1 79 ? -33 28.234 22.156 1 91.94 79 GLU B CA 1
ATOM 3518 C C . GLU B 1 79 ? -32.125 28.75 21.016 1 91.94 79 GLU B C 1
ATOM 3520 O O . GLU B 1 79 ? -31.344 29.688 21.188 1 91.94 79 GLU B O 1
ATOM 3525 N N . TYR B 1 80 ? -32.281 28.094 19.922 1 90.06 80 TYR B N 1
ATOM 3526 C CA . TYR B 1 80 ? -31.359 28.422 18.828 1 90.06 80 TYR B CA 1
ATOM 3527 C C . TYR B 1 80 ? -31.562 29.859 18.359 1 90.06 80 TYR B C 1
ATOM 3529 O O . TYR B 1 80 ? -32.688 30.266 18.062 1 90.06 80 TYR B O 1
ATOM 3537 N N . ASN B 1 81 ? -30.547 30.625 18.422 1 90.69 81 ASN B N 1
ATOM 3538 C CA . ASN B 1 81 ? -30.422 31.984 17.891 1 90.69 81 ASN B CA 1
ATOM 3539 C C . ASN B 1 81 ? -29.156 32.156 17.062 1 90.69 81 ASN B C 1
ATOM 3541 O O . ASN B 1 81 ? -28.047 32.094 17.609 1 90.69 81 ASN B O 1
ATOM 3545 N N . GLU B 1 82 ? -29.328 32.375 15.852 1 88.56 82 GLU B N 1
ATOM 3546 C CA . GLU B 1 82 ? -28.219 32.406 14.914 1 88.56 82 GLU B CA 1
ATOM 3547 C C . GLU B 1 82 ? -27.172 33.438 15.32 1 88.56 82 GLU B C 1
ATOM 3549 O O . GLU B 1 82 ? -25.969 33.156 15.273 1 88.56 82 GLU B O 1
ATOM 3554 N N . GLU B 1 83 ? -27.656 34.594 15.68 1 88.38 83 GLU B N 1
ATOM 3555 C CA . GLU B 1 83 ? -26.75 35.656 16.062 1 88.38 83 GLU B CA 1
ATOM 3556 C C . GLU B 1 83 ? -25.953 35.281 17.312 1 88.38 83 GLU B C 1
ATOM 3558 O O . GLU B 1 83 ? -24.75 35.531 17.391 1 88.38 83 GLU B O 1
ATOM 3563 N N . TYR B 1 84 ? -26.656 34.75 18.203 1 89.44 84 TYR B N 1
ATOM 3564 C CA . TYR B 1 84 ? -26 34.312 19.422 1 89.44 84 TYR B CA 1
ATOM 3565 C C . TYR B 1 84 ? -24.953 33.219 19.125 1 89.44 84 TYR B C 1
ATOM 3567 O O . TYR B 1 84 ? -23.828 33.281 19.641 1 89.44 84 TYR B O 1
ATOM 3575 N N . VAL B 1 85 ? -25.328 32.281 18.375 1 88.88 85 VAL B N 1
ATOM 3576 C CA . VAL B 1 85 ? -24.438 31.188 18.031 1 88.88 85 VAL B CA 1
ATOM 3577 C C . VAL B 1 85 ? -23.203 31.734 17.312 1 88.88 85 VAL B C 1
ATOM 3579 O O . VAL B 1 85 ? -22.078 31.328 17.609 1 88.88 85 VAL B O 1
ATOM 3582 N N . LYS B 1 86 ? -23.375 32.594 16.453 1 86.56 86 LYS B N 1
ATOM 3583 C CA . LYS B 1 86 ? -22.281 33.25 15.734 1 86.56 86 LYS B CA 1
ATOM 3584 C C . LYS B 1 86 ? -21.297 33.906 16.703 1 86.56 86 LYS B C 1
ATOM 3586 O O . LYS B 1 86 ? -20.078 33.719 16.578 1 86.56 86 LYS B O 1
ATOM 3591 N N . GLU B 1 87 ? -21.875 34.625 17.609 1 86 87 GLU B N 1
ATOM 3592 C CA . GLU B 1 87 ? -21.062 35.312 18.594 1 86 87 GLU B CA 1
ATOM 3593 C C . GLU B 1 87 ? -20.219 34.344 19.406 1 86 87 GLU B C 1
ATOM 3595 O O . GLU B 1 87 ? -19.031 34.594 19.641 1 86 87 GLU B O 1
ATOM 3600 N N . VAL B 1 88 ? -20.844 33.312 19.797 1 85.38 88 VAL B N 1
ATOM 3601 C CA . VAL B 1 88 ? -20.172 32.344 20.641 1 85.38 88 VAL B CA 1
ATOM 3602 C C . VAL B 1 88 ? -19.078 31.625 19.828 1 85.38 88 VAL B C 1
ATOM 3604 O O . VAL B 1 88 ? -17.984 31.391 20.344 1 85.38 88 VAL B O 1
ATOM 3607 N N . MET B 1 89 ? -19.344 31.266 18.625 1 84.06 89 MET B N 1
ATOM 3608 C CA . MET B 1 89 ? -18.391 30.578 17.766 1 84.06 89 MET B CA 1
ATOM 3609 C C . MET B 1 89 ? -17.172 31.453 17.516 1 84.06 89 MET B C 1
ATOM 3611 O O . MET B 1 89 ? -16.031 30.969 17.531 1 84.06 89 MET B O 1
ATOM 3615 N N . VAL B 1 90 ? -17.391 32.688 17.297 1 78.06 90 VAL B N 1
ATOM 3616 C CA . VAL B 1 90 ? -16.312 33.625 17.031 1 78.06 90 VAL B CA 1
ATOM 3617 C C . VAL B 1 90 ? -15.477 33.812 18.312 1 78.06 90 VAL B C 1
ATOM 3619 O O . VAL B 1 90 ? -14.25 33.75 18.266 1 78.06 90 VAL B O 1
ATOM 3622 N N . LYS B 1 91 ? -16.203 34.062 19.406 1 80 91 LYS B N 1
ATOM 3623 C CA . LYS B 1 91 ? -15.547 34.344 20.672 1 80 91 LYS B CA 1
ATOM 3624 C C . LYS B 1 91 ? -14.672 33.156 21.125 1 80 91 LYS B C 1
ATOM 3626 O O . LYS B 1 91 ? -13.562 33.375 21.625 1 80 91 LYS B O 1
ATOM 3631 N N . ASN B 1 92 ? -15.195 32 20.906 1 77.81 92 ASN B N 1
ATOM 3632 C CA . ASN B 1 92 ? -14.516 30.828 21.453 1 77.81 92 ASN B CA 1
ATOM 3633 C C . ASN B 1 92 ? -13.82 30.031 20.359 1 77.81 92 ASN B C 1
ATOM 3635 O O . ASN B 1 92 ? -13.25 28.969 20.625 1 77.81 92 ASN B O 1
ATOM 3639 N N . ARG B 1 93 ? -13.969 30.406 19.094 1 73.75 93 ARG B N 1
ATOM 3640 C CA . ARG B 1 93 ? -13.32 29.828 17.922 1 73.75 93 ARG B CA 1
ATOM 3641 C C . ARG B 1 93 ? -13.789 28.391 17.703 1 73.75 93 ARG B C 1
ATOM 3643 O O . ARG B 1 93 ? -12.977 27.484 17.469 1 73.75 93 ARG B O 1
ATOM 3650 N N . TYR B 1 94 ? -15.125 28.281 17.906 1 78.69 94 TYR B N 1
ATOM 3651 C CA . TYR B 1 94 ? -15.703 26.984 17.594 1 78.69 94 TYR B CA 1
ATOM 3652 C C . TYR B 1 94 ? -15.969 26.859 16.109 1 78.69 94 TYR B C 1
ATOM 3654 O O . TYR B 1 94 ? -16.516 27.766 15.484 1 78.69 94 TYR B O 1
ATOM 3662 N N . GLU B 1 95 ? -15.562 25.75 15.555 1 76.81 95 GLU B N 1
ATOM 3663 C CA . GLU B 1 95 ? -15.789 25.531 14.133 1 76.81 95 GLU B CA 1
ATOM 3664 C C . GLU B 1 95 ? -17.141 24.844 13.883 1 76.81 95 GLU B C 1
ATOM 3666 O O . GLU B 1 95 ? -17.734 25.016 12.812 1 76.81 95 GLU B O 1
ATOM 3671 N N . VAL B 1 96 ? -17.578 24.109 14.789 1 86.06 96 VAL B N 1
ATOM 3672 C CA . VAL B 1 96 ? -18.828 23.359 14.672 1 86.06 96 VAL B CA 1
ATOM 3673 C C . VAL B 1 96 ? -19.547 23.344 16.016 1 86.06 96 VAL B C 1
ATOM 3675 O O . VAL B 1 96 ? -18.922 23.203 17.062 1 86.06 96 VAL B O 1
ATOM 3678 N N . VAL B 1 97 ? -20.906 23.594 15.93 1 89.81 97 VAL B N 1
ATOM 3679 C CA . VAL B 1 97 ? -21.703 23.578 17.156 1 89.81 97 VAL B CA 1
ATOM 3680 C C . VAL B 1 97 ? -22.906 22.656 16.969 1 89.81 97 VAL B C 1
ATOM 3682 O O . VAL B 1 97 ? -23.688 22.828 16.016 1 89.81 97 VAL B O 1
ATOM 3685 N N . PRO B 1 98 ? -23.016 21.672 17.844 1 92.69 98 PRO B N 1
ATOM 3686 C CA . PRO B 1 98 ? -24.188 20.797 17.75 1 92.69 98 PRO B CA 1
ATOM 3687 C C . PRO B 1 98 ? -25.453 21.438 18.312 1 92.69 98 PRO B C 1
ATOM 3689 O O . PRO B 1 98 ? -25.391 22.188 19.297 1 92.69 98 PRO B O 1
ATOM 3692 N N . ILE B 1 99 ? -26.562 21.156 17.641 1 93.5 99 ILE B N 1
ATOM 3693 C CA . ILE B 1 99 ? -27.906 21.516 18.094 1 93.5 99 ILE B CA 1
ATOM 3694 C C . ILE B 1 99 ? -28.609 20.281 18.656 1 93.5 99 ILE B C 1
ATOM 3696 O O . ILE B 1 99 ? -28.797 19.297 17.922 1 93.5 99 ILE B O 1
ATOM 3700 N N . ILE B 1 100 ? -28.969 20.375 19.953 1 94.62 100 ILE B N 1
ATOM 3701 C CA . ILE B 1 100 ? -29.484 19.156 20.594 1 94.62 100 ILE B CA 1
ATOM 3702 C C . ILE B 1 100 ? -30.891 19.422 21.109 1 94.62 100 ILE B C 1
ATOM 3704 O O . ILE B 1 100 ? -31.328 20.562 21.219 1 94.62 100 ILE B O 1
ATOM 3708 N N . ASN B 1 101 ? -31.625 18.391 21.375 1 94.44 101 ASN B N 1
ATOM 3709 C CA . ASN B 1 101 ? -32.938 18.516 22.016 1 94.44 101 ASN B CA 1
ATOM 3710 C C . ASN B 1 101 ? -32.844 18.359 23.531 1 94.44 101 ASN B C 1
ATOM 3712 O O . ASN B 1 101 ? -31.734 18.266 24.078 1 94.44 101 ASN B O 1
ATOM 3716 N N . SER B 1 102 ? -33.969 18.344 24.172 1 93.69 102 SER B N 1
ATOM 3717 C CA . SER B 1 102 ? -34.031 18.344 25.641 1 93.69 102 SER B CA 1
ATOM 3718 C C . SER B 1 102 ? -33.531 17.031 26.203 1 93.69 102 SER B C 1
ATOM 3720 O O . SER B 1 102 ? -33.125 16.969 27.375 1 93.69 102 SER B O 1
ATOM 3722 N N . SER B 1 103 ? -33.469 16.047 25.391 1 94.69 103 SER B N 1
ATOM 3723 C CA . SER B 1 103 ? -32.969 14.742 25.828 1 94.69 103 SER B CA 1
ATOM 3724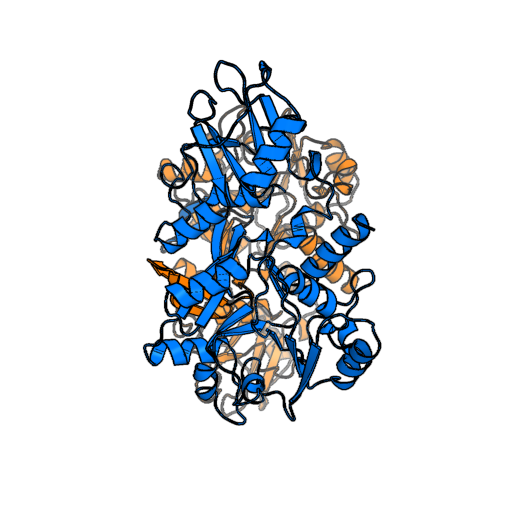 C C . SER B 1 103 ? -31.5 14.555 25.484 1 94.69 103 SER B C 1
ATOM 3726 O O . SER B 1 103 ? -30.969 13.453 25.609 1 94.69 103 SER B O 1
ATOM 3728 N N . PHE B 1 104 ? -30.906 15.555 24.844 1 94 104 PHE B N 1
ATOM 3729 C CA . PHE B 1 104 ? -29.484 15.633 24.531 1 94 104 PHE B CA 1
ATOM 3730 C C . PHE B 1 104 ? -29.141 14.805 23.297 1 94 104 PHE B C 1
ATOM 3732 O O . PHE B 1 104 ? -28 14.359 23.141 1 94 104 PHE B O 1
ATOM 3739 N N . PHE B 1 105 ? -30.188 14.578 22.484 1 94.25 105 PHE B N 1
ATOM 3740 C CA . PHE B 1 105 ? -29.953 14 21.172 1 94.25 105 PHE B CA 1
ATOM 3741 C C . PHE B 1 105 ? -29.562 15.086 20.172 1 94.25 105 PHE B C 1
ATOM 3743 O O . PHE B 1 105 ? -30.156 16.172 20.156 1 94.25 105 PHE B O 1
ATOM 3750 N N . ILE B 1 106 ? -28.547 14.742 19.359 1 93.56 106 ILE B N 1
ATOM 3751 C CA . ILE B 1 106 ? -28.109 15.703 18.344 1 93.56 106 ILE B CA 1
ATOM 3752 C C . ILE B 1 106 ? -29.125 15.727 17.188 1 93.56 106 ILE B C 1
ATOM 3754 O O . ILE B 1 106 ? -29.406 14.688 16.594 1 93.56 106 ILE B O 1
ATOM 3758 N N . GLU B 1 107 ? -29.547 16.875 16.875 1 91.5 107 GLU B N 1
ATOM 3759 C CA . GLU B 1 107 ? -30.547 17 15.82 1 91.5 107 GLU B CA 1
ATOM 3760 C C . GLU B 1 107 ? -29.938 17.641 14.57 1 91.5 107 GLU B C 1
ATOM 3762 O O . GLU B 1 107 ? -30.359 17.344 13.453 1 91.5 107 GLU B O 1
ATOM 3767 N N . ALA B 1 108 ? -29.031 18.5 14.859 1 90.81 108 ALA B N 1
ATOM 3768 C CA . ALA B 1 108 ? -28.391 19.25 13.789 1 90.81 108 ALA B CA 1
ATOM 3769 C C . ALA B 1 108 ? -27.078 19.859 14.266 1 90.81 108 ALA B C 1
ATOM 3771 O O . ALA B 1 108 ? -26.641 19.609 15.398 1 90.81 108 ALA B O 1
ATOM 3772 N N . TYR B 1 109 ? -26.375 20.438 13.414 1 90.38 109 TYR B N 1
ATOM 3773 C CA . TYR B 1 109 ? -25.172 21.188 13.789 1 90.38 109 TYR B CA 1
ATOM 3774 C C . TYR B 1 109 ? -24.969 22.375 12.859 1 90.38 109 TYR B C 1
ATOM 3776 O O . TYR B 1 109 ? -25.547 22.438 11.766 1 90.38 109 TYR B O 1
ATOM 3784 N N . VAL B 1 110 ? -24.312 23.359 13.32 1 87.94 110 VAL B N 1
ATOM 3785 C CA . VAL B 1 110 ? -23.984 24.547 12.539 1 87.94 110 VAL B CA 1
ATOM 3786 C C . VAL B 1 110 ? -22.469 24.672 12.414 1 87.94 110 VAL B C 1
ATOM 3788 O O . VAL B 1 110 ? -21.734 24.375 13.359 1 87.94 110 VAL B O 1
ATOM 3791 N N . THR B 1 111 ? -21.984 25.031 11.234 1 85.44 111 THR B N 1
ATOM 3792 C CA . THR B 1 111 ? -20.562 25.234 11 1 85.44 111 THR B CA 1
ATOM 3793 C C . THR B 1 111 ? -20.25 26.719 10.828 1 85.44 111 THR B C 1
ATOM 3795 O O . THR B 1 111 ? -21.156 27.531 10.625 1 85.44 111 THR B O 1
ATOM 3798 N N . TRP B 1 112 ? -18.984 26.984 11.008 1 76.25 112 TRP B N 1
ATOM 3799 C CA . TRP B 1 112 ? -18.516 28.359 10.82 1 76.25 112 TRP B CA 1
ATOM 3800 C C . TRP B 1 112 ? -18.891 28.875 9.438 1 76.25 112 TRP B C 1
ATOM 3802 O O . TRP B 1 112 ? -19.266 30.047 9.297 1 76.25 112 TRP B O 1
ATOM 3812 N N . ASP B 1 113 ? -18.812 28.047 8.445 1 73.12 113 ASP B N 1
ATOM 3813 C CA . ASP B 1 113 ? -19.094 28.406 7.062 1 73.12 113 ASP B CA 1
ATOM 3814 C C . ASP B 1 113 ? -20.578 28.781 6.891 1 73.12 113 ASP B C 1
ATOM 3816 O O . ASP B 1 113 ? -20.922 29.547 5.988 1 73.12 113 ASP B O 1
ATOM 3820 N N . ASP B 1 114 ? -21.344 28.234 7.734 1 72.44 114 ASP B N 1
ATOM 3821 C CA . ASP B 1 114 ? -22.766 28.531 7.68 1 72.44 114 ASP B CA 1
ATOM 3822 C C . ASP B 1 114 ? -23.047 29.953 8.148 1 72.44 114 ASP B C 1
ATOM 3824 O O . ASP B 1 114 ? -24.031 30.578 7.723 1 72.44 114 ASP B O 1
ATOM 3828 N N . LEU B 1 115 ? -22.188 30.422 9.023 1 71.31 115 LEU B N 1
ATOM 3829 C CA . LEU B 1 115 ? -22.531 31.641 9.75 1 71.31 115 LEU B CA 1
ATOM 3830 C C . LEU B 1 115 ? -21.641 32.812 9.344 1 71.31 115 LEU B C 1
ATOM 3832 O O . LEU B 1 115 ? -22.031 33.969 9.461 1 71.31 115 LEU B O 1
ATOM 3836 N N . LEU B 1 116 ? -20.297 32.469 9.203 1 65.25 116 LEU B N 1
ATOM 3837 C CA . LEU B 1 116 ? -19.344 33.562 8.992 1 65.25 116 LEU B CA 1
ATOM 3838 C C . LEU B 1 116 ? -18.922 33.625 7.531 1 65.25 116 LEU B C 1
ATOM 3840 O O . LEU B 1 116 ? -18.828 32.594 6.859 1 65.25 116 LEU B O 1
ATOM 3844 N N . SER B 1 117 ? -18.953 34.75 6.922 1 56.56 117 SER B N 1
ATOM 3845 C CA . SER B 1 117 ? -18.359 34.938 5.605 1 56.56 117 SER B CA 1
ATOM 3846 C C . SER B 1 117 ? -16.859 34.625 5.633 1 56.56 117 SER B C 1
ATOM 3848 O O . SER B 1 117 ? -16.219 34.75 6.676 1 56.56 117 SER B O 1
ATOM 3850 N N . THR B 1 118 ? -16.203 33.875 4.656 1 52 118 THR B N 1
ATOM 3851 C CA . THR B 1 118 ? -14.859 33.344 4.457 1 52 118 THR B CA 1
ATOM 3852 C C . THR B 1 118 ? -13.805 34.344 4.957 1 52 118 THR B C 1
ATOM 3854 O O . THR B 1 118 ? -12.789 33.938 5.523 1 52 118 THR B O 1
ATOM 3857 N N . ASP B 1 119 ? -13.953 35.594 4.707 1 50.53 119 ASP B N 1
ATOM 3858 C CA . ASP B 1 119 ? -12.914 36.594 4.836 1 50.53 119 ASP B CA 1
ATOM 3859 C C . ASP B 1 119 ? -12.656 36.938 6.301 1 50.53 119 ASP B C 1
ATOM 3861 O O . ASP B 1 119 ? -11.539 37.281 6.68 1 50.53 119 ASP B O 1
ATOM 3865 N N . GLU B 1 120 ? -13.547 36.906 7.184 1 49.91 120 GLU B N 1
ATOM 3866 C CA . GLU B 1 120 ? -13.445 37.438 8.539 1 49.91 120 GLU B CA 1
ATOM 3867 C C . GLU B 1 120 ? -12.594 36.531 9.422 1 49.91 120 GLU B C 1
ATOM 3869 O O . GLU B 1 120 ? -11.93 37 10.352 1 49.91 120 GLU B O 1
ATOM 3874 N N . TYR B 1 121 ? -12.547 35.25 9.18 1 49.47 121 TYR B N 1
ATOM 3875 C CA . TYR B 1 121 ? -11.945 34.312 10.109 1 49.47 121 TYR B CA 1
ATOM 3876 C C . TYR B 1 121 ? -10.43 34.25 9.922 1 49.47 121 TYR B C 1
ATOM 3878 O O . TYR B 1 121 ? -9.688 34 10.875 1 49.47 121 TYR B O 1
ATOM 3886 N N . LYS B 1 122 ? -9.891 34.406 8.789 1 50.62 122 LYS B N 1
ATOM 3887 C CA . LYS B 1 122 ? -8.492 34.188 8.453 1 50.62 122 LYS B CA 1
ATOM 3888 C C . LYS B 1 122 ? -7.582 35.188 9.148 1 50.62 122 LYS B C 1
ATOM 3890 O O . LYS B 1 122 ? -6.359 35 9.18 1 50.62 122 LYS B O 1
ATOM 3895 N N . LYS B 1 123 ? -8.164 36.344 9.562 1 48.91 123 LYS B N 1
ATOM 3896 C CA . LYS B 1 123 ? -7.391 37.531 9.906 1 48.91 123 LYS B CA 1
ATOM 3897 C C . LYS B 1 123 ? -6.695 37.344 11.25 1 48.91 123 LYS B C 1
ATOM 3899 O O . LYS B 1 123 ? -5.82 38.156 11.609 1 48.91 123 LYS B O 1
ATOM 3904 N N . GLN B 1 124 ? -7.07 36.281 11.93 1 50.53 124 GLN B N 1
ATOM 3905 C CA . GLN B 1 124 ? -6.582 36.531 13.289 1 50.53 124 GLN B CA 1
ATOM 3906 C C . GLN B 1 124 ? -5.355 35.656 13.594 1 50.53 124 GLN B C 1
ATOM 3908 O O . GLN B 1 124 ? -4.918 35.594 14.742 1 50.53 124 GLN B O 1
ATOM 3913 N N . TRP B 1 125 ? -4.797 35.062 12.531 1 54.19 125 TRP B N 1
ATOM 3914 C CA . TRP B 1 125 ? -3.713 34.219 13.039 1 54.19 125 TRP B CA 1
ATOM 3915 C C . TRP B 1 125 ? -2.469 35.062 13.32 1 54.19 125 TRP B C 1
ATOM 3917 O O . TRP B 1 125 ? -2.236 36.062 12.656 1 54.19 125 TRP B O 1
ATOM 3927 N N . LYS B 1 126 ? -1.823 35.031 14.594 1 59.81 126 LYS B N 1
ATOM 3928 C CA . LYS B 1 126 ? -0.602 35.688 15.039 1 59.81 126 LYS B CA 1
ATOM 3929 C C . LYS B 1 126 ? 0.49 35.594 13.977 1 59.81 126 LYS B C 1
ATOM 3931 O O . LYS B 1 126 ? 0.625 34.594 13.305 1 59.81 126 LYS B O 1
ATOM 3936 N N . LYS B 1 127 ? 1.081 36.656 13.633 1 70 127 LYS B N 1
ATOM 3937 C CA . LYS B 1 127 ? 2.25 36.75 12.766 1 70 127 LYS B CA 1
ATOM 3938 C C . LYS B 1 127 ? 3.398 35.875 13.305 1 70 127 LYS B C 1
ATOM 3940 O O . LYS B 1 127 ? 3.764 36 14.477 1 70 127 LYS B O 1
ATOM 3945 N N . LEU B 1 128 ? 3.699 34.781 12.523 1 82.19 128 LEU B N 1
ATOM 3946 C CA . LEU B 1 128 ? 4.883 34 12.852 1 82.19 128 LEU B CA 1
ATOM 3947 C C . LEU B 1 128 ? 6.109 34.531 12.109 1 82.19 128 LEU B C 1
ATOM 3949 O O . LEU B 1 128 ? 6.121 34.562 10.883 1 82.19 128 LEU B O 1
ATOM 3953 N N . ASN B 1 129 ? 7.004 35.125 12.789 1 85.06 129 ASN B N 1
ATOM 3954 C CA . ASN B 1 129 ? 8.242 35.625 12.195 1 85.06 129 ASN B CA 1
ATOM 3955 C C . ASN B 1 129 ? 9.281 34.5 12.055 1 85.06 129 ASN B C 1
ATOM 3957 O O . ASN B 1 129 ? 10.352 34.562 12.656 1 85.06 129 ASN B O 1
ATOM 3961 N N . ILE B 1 130 ? 8.977 33.469 11.32 1 92.88 130 ILE B N 1
ATOM 3962 C CA . ILE B 1 130 ? 9.875 32.344 11.094 1 92.88 130 ILE B CA 1
ATOM 3963 C C . ILE B 1 130 ? 10.07 32.156 9.594 1 92.88 130 ILE B C 1
ATOM 3965 O O . ILE B 1 130 ? 9.117 32.25 8.812 1 92.88 130 ILE B O 1
ATOM 3969 N N . PRO B 1 131 ? 11.305 32.031 9.156 1 95.5 131 PRO B N 1
ATOM 3970 C CA . PRO B 1 131 ? 11.523 31.781 7.73 1 95.5 131 PRO B CA 1
ATOM 3971 C C . PRO B 1 131 ? 11.195 30.359 7.316 1 95.5 131 PRO B C 1
ATOM 3973 O O . PRO B 1 131 ? 11.234 29.438 8.148 1 95.5 131 PRO B O 1
ATOM 3976 N N . VAL B 1 132 ? 10.82 30.203 6.059 1 97.12 132 VAL B N 1
ATOM 3977 C CA . VAL B 1 132 ? 10.602 28.891 5.457 1 97.12 132 VAL B CA 1
ATOM 3978 C C . VAL B 1 132 ? 11.633 28.641 4.359 1 97.12 132 VAL B C 1
ATOM 3980 O O . VAL B 1 132 ? 11.828 29.5 3.482 1 97.12 132 VAL B O 1
ATOM 3983 N N . VAL B 1 133 ? 12.328 27.625 4.484 1 96.25 133 VAL B N 1
ATOM 3984 C CA . VAL B 1 133 ? 13.258 27.203 3.438 1 96.25 133 VAL B CA 1
ATOM 3985 C C . VAL B 1 133 ? 12.609 26.125 2.58 1 96.25 133 VAL B C 1
ATOM 3987 O O . VAL B 1 133 ? 12.211 25.062 3.094 1 96.25 133 VAL B O 1
ATOM 3990 N N . ILE B 1 134 ? 12.484 26.328 1.311 1 95.12 134 ILE B N 1
ATOM 3991 C CA . ILE B 1 134 ? 11.922 25.359 0.369 1 95.12 134 ILE B CA 1
ATOM 3992 C C . ILE B 1 134 ? 13.039 24.781 -0.49 1 95.12 134 ILE B C 1
ATOM 3994 O O . ILE B 1 134 ? 13.766 25.516 -1.164 1 95.12 134 ILE B O 1
ATOM 3998 N N . MET B 1 135 ? 13.141 23.5 -0.474 1 90.44 135 MET B N 1
ATOM 3999 C CA . MET B 1 135 ? 14.195 22.812 -1.221 1 90.44 135 MET B CA 1
ATOM 4000 C C . MET B 1 135 ? 13.75 22.531 -2.65 1 90.44 135 MET B C 1
ATOM 4002 O O . MET B 1 135 ? 13.141 21.5 -2.922 1 90.44 135 MET B O 1
ATOM 4006 N N . ALA B 1 136 ? 14.117 23.344 -3.572 1 80.75 136 ALA B N 1
ATOM 4007 C CA . ALA B 1 136 ? 13.609 23.297 -4.941 1 80.75 136 ALA B CA 1
ATOM 4008 C C . ALA B 1 136 ? 14.727 22.969 -5.93 1 80.75 136 ALA B C 1
ATOM 4010 O O . ALA B 1 136 ? 14.656 23.344 -7.102 1 80.75 136 ALA B O 1
ATOM 4011 N N . GLY B 1 137 ? 15.758 22.297 -5.465 1 75.19 137 GLY B N 1
ATOM 4012 C CA . GLY B 1 137 ? 16.906 22.078 -6.328 1 75.19 137 GLY B CA 1
ATOM 4013 C C . GLY B 1 137 ? 16.859 20.734 -7.031 1 75.19 137 GLY B C 1
ATOM 4014 O O . GLY B 1 137 ? 17.703 20.438 -7.883 1 75.19 137 GLY B O 1
ATOM 4015 N N . GLY B 1 138 ? 15.812 19.891 -6.789 1 73.44 138 GLY B N 1
ATOM 4016 C CA . GLY B 1 138 ? 15.789 18.531 -7.32 1 73.44 138 GLY B CA 1
ATOM 4017 C C . GLY B 1 138 ? 15.367 18.484 -8.773 1 73.44 138 GLY B C 1
ATOM 4018 O O . GLY B 1 138 ? 14.664 19.375 -9.266 1 73.44 138 GLY B O 1
ATOM 4019 N N . LYS B 1 139 ? 15.773 17.391 -9.516 1 69.5 139 LYS B N 1
ATOM 4020 C CA . LYS B 1 139 ? 15.508 17.219 -10.938 1 69.5 139 LYS B CA 1
ATOM 4021 C C . LYS B 1 139 ? 14.055 16.797 -11.18 1 69.5 139 LYS B C 1
ATOM 4023 O O . LYS B 1 139 ? 13.516 17.016 -12.266 1 69.5 139 LYS B O 1
ATOM 4028 N N . GLY B 1 140 ? 13.422 16.234 -10.234 1 69.25 140 GLY B N 1
ATOM 4029 C CA . GLY B 1 140 ? 12.023 15.852 -10.336 1 69.25 140 GLY B CA 1
ATOM 4030 C C . GLY B 1 140 ? 11.773 14.758 -11.352 1 69.25 140 GLY B C 1
ATOM 4031 O O . GLY B 1 140 ? 10.82 14.836 -12.133 1 69.25 140 GLY B O 1
ATOM 4032 N N . THR B 1 141 ? 12.492 13.688 -11.469 1 69.19 141 THR B N 1
ATOM 4033 C CA . THR B 1 141 ? 12.492 12.672 -12.516 1 69.19 141 THR B CA 1
ATOM 4034 C C . THR B 1 141 ? 11.188 11.875 -12.492 1 69.19 141 THR B C 1
ATOM 4036 O O . THR B 1 141 ? 10.742 11.375 -13.523 1 69.19 141 THR B O 1
ATOM 4039 N N . ARG B 1 142 ? 10.383 11.867 -11.469 1 67.81 142 ARG B N 1
ATOM 4040 C CA . ARG B 1 142 ? 9.164 11.078 -11.328 1 67.81 142 ARG B CA 1
ATOM 4041 C C . ARG B 1 142 ? 8.023 11.672 -12.148 1 67.81 142 ARG B C 1
ATOM 4043 O O . ARG B 1 142 ? 7.051 10.984 -12.461 1 67.81 142 ARG B O 1
ATOM 4050 N N . MET B 1 143 ? 8.117 12.875 -12.422 1 69.94 143 MET B N 1
ATOM 4051 C CA . MET B 1 143 ? 7.039 13.539 -13.148 1 69.94 143 MET B CA 1
ATOM 4052 C C . MET B 1 143 ? 7.434 13.781 -14.602 1 69.94 143 MET B C 1
ATOM 4054 O O . MET B 1 143 ? 6.871 14.656 -15.266 1 69.94 143 MET B O 1
ATOM 4058 N N . ALA B 1 144 ? 8.422 13.008 -15.039 1 69.31 144 ALA B N 1
ATOM 4059 C CA . ALA B 1 144 ? 8.688 13.039 -16.469 1 69.31 144 ALA B CA 1
ATOM 4060 C C . ALA B 1 144 ? 7.465 12.602 -17.266 1 69.31 144 ALA B C 1
ATOM 4062 O O . ALA B 1 144 ? 6.684 11.766 -16.812 1 69.31 144 ALA B O 1
ATOM 4063 N N . PRO B 1 145 ? 7.227 13.305 -18.281 1 71.06 145 PRO B N 1
ATOM 4064 C CA . PRO B 1 145 ? 8.094 14.164 -19.094 1 71.06 145 PRO B CA 1
ATOM 4065 C C . PRO B 1 145 ? 7.934 15.641 -18.75 1 71.06 145 PRO B C 1
ATOM 4067 O O . PRO B 1 145 ? 8.695 16.484 -19.25 1 71.06 145 PRO B O 1
ATOM 4070 N N . PHE B 1 146 ? 6.965 16 -17.984 1 69.94 146 PHE B N 1
ATOM 4071 C CA . PHE B 1 146 ? 6.73 17.406 -17.688 1 69.94 146 PHE B CA 1
ATOM 4072 C C . PHE B 1 146 ? 8 18.062 -17.156 1 69.94 146 PHE B C 1
ATOM 4074 O O . PHE B 1 146 ? 8.312 19.203 -17.516 1 69.94 146 PHE B O 1
ATOM 4081 N N . THR B 1 147 ? 8.719 17.281 -16.438 1 71.38 147 THR B N 1
ATOM 4082 C CA . THR B 1 147 ? 9.875 17.844 -15.766 1 71.38 147 THR B CA 1
ATOM 4083 C C . THR B 1 147 ? 11.078 17.906 -16.703 1 71.38 147 THR B C 1
ATOM 4085 O O . THR B 1 147 ? 12.133 18.422 -16.328 1 71.38 147 THR B O 1
ATOM 4088 N N . ASN B 1 148 ? 10.836 17.359 -17.906 1 72.75 148 ASN B N 1
ATOM 4089 C CA . ASN B 1 148 ? 11.883 17.531 -18.906 1 72.75 148 ASN B CA 1
ATOM 4090 C C . ASN B 1 148 ? 12.023 18.984 -19.328 1 72.75 148 ASN B C 1
ATOM 4092 O O . ASN B 1 148 ? 13.102 19.406 -19.75 1 72.75 148 ASN B O 1
ATOM 4096 N N . VAL B 1 149 ? 11.016 19.734 -19.141 1 73.5 149 VAL B N 1
ATOM 4097 C CA . VAL B 1 149 ? 11.016 21.125 -19.594 1 73.5 149 VAL B CA 1
ATOM 4098 C C . VAL B 1 149 ? 10.898 22.047 -18.391 1 73.5 149 VAL B C 1
ATOM 4100 O O . VAL B 1 149 ? 11.711 22.969 -18.219 1 73.5 149 VAL B O 1
ATOM 4103 N N . LEU B 1 150 ? 9.898 21.859 -17.562 1 81.25 150 LEU B N 1
ATOM 4104 C CA . LEU B 1 150 ? 9.617 22.719 -16.406 1 81.25 150 LEU B CA 1
ATOM 4105 C C . LEU B 1 150 ? 10.148 22.094 -15.117 1 81.25 150 LEU B C 1
ATOM 4107 O O . LEU B 1 150 ? 10.016 20.891 -14.914 1 81.25 150 LEU B O 1
ATOM 4111 N N . PRO B 1 151 ? 10.797 22.938 -14.328 1 86.38 151 PRO B N 1
ATOM 4112 C CA . PRO B 1 151 ? 11.109 22.375 -13.016 1 86.38 151 PRO B CA 1
ATOM 4113 C C . PRO B 1 151 ? 9.867 21.984 -12.219 1 86.38 151 PRO B C 1
ATOM 4115 O O . PRO B 1 151 ? 8.812 22.609 -12.375 1 86.38 151 PRO B O 1
ATOM 4118 N N . LYS B 1 152 ? 9.977 20.984 -11.422 1 85.62 152 LYS B N 1
ATOM 4119 C CA . LYS B 1 152 ? 8.867 20.406 -10.672 1 85.62 152 LYS B CA 1
ATOM 4120 C C . LYS B 1 152 ? 8.094 21.469 -9.906 1 85.62 152 LYS B C 1
ATOM 4122 O O . LYS B 1 152 ? 6.863 21.484 -9.922 1 85.62 152 LYS B O 1
ATOM 4127 N N . PRO B 1 153 ? 8.789 22.484 -9.289 1 87.38 153 PRO B N 1
ATOM 4128 C CA . PRO B 1 153 ? 8.078 23.5 -8.492 1 87.38 153 PRO B CA 1
ATOM 4129 C C . PRO B 1 153 ? 7.176 24.391 -9.344 1 87.38 153 PRO B C 1
ATOM 4131 O O . PRO B 1 153 ? 6.262 25.031 -8.82 1 87.38 153 PRO B O 1
ATOM 4134 N N . LEU B 1 154 ? 7.375 24.422 -10.617 1 88.69 154 LEU B N 1
ATOM 4135 C CA . LEU B 1 154 ? 6.633 25.344 -11.484 1 88.69 154 LEU B CA 1
ATOM 4136 C C . LEU B 1 154 ? 5.516 24.609 -12.219 1 88.69 154 LEU B C 1
ATOM 4138 O O . LEU B 1 154 ? 4.789 25.203 -13.008 1 88.69 154 LEU B O 1
ATOM 4142 N N . ILE B 1 155 ? 5.402 23.344 -11.977 1 85.31 155 ILE B N 1
ATOM 4143 C CA . ILE B 1 155 ? 4.309 22.609 -12.602 1 85.31 155 ILE B CA 1
ATOM 4144 C C . ILE B 1 155 ? 2.973 23.234 -12.195 1 85.31 155 ILE B C 1
ATOM 4146 O O . ILE B 1 155 ? 2.73 23.484 -11.008 1 85.31 155 ILE B O 1
ATOM 4150 N N . PRO B 1 156 ? 2.117 23.438 -13.133 1 85.88 156 PRO B N 1
ATOM 4151 C CA . PRO B 1 156 ? 0.881 24.172 -12.844 1 85.88 156 PRO B CA 1
ATOM 4152 C C . PRO B 1 156 ? -0.196 23.281 -12.219 1 85.88 156 PRO B C 1
ATOM 4154 O O . PRO B 1 156 ? -0.323 22.109 -12.586 1 85.88 156 PRO B O 1
ATOM 4157 N N . ILE B 1 157 ? -0.918 23.797 -11.406 1 84.56 157 ILE B N 1
ATOM 4158 C CA . ILE B 1 157 ? -2.166 23.281 -10.852 1 84.56 157 ILE B CA 1
ATOM 4159 C C . ILE B 1 157 ? -3.232 24.375 -10.875 1 84.56 157 ILE B C 1
ATOM 4161 O O . ILE B 1 157 ? -3.203 25.297 -10.055 1 84.56 157 ILE B O 1
ATOM 4165 N N . GLY B 1 158 ? -4.219 24.188 -11.805 1 81.62 158 GLY B N 1
ATOM 4166 C CA . GLY B 1 158 ? -5.102 25.312 -12.047 1 81.62 158 GLY B CA 1
ATOM 4167 C C . GLY B 1 158 ? -4.375 26.531 -12.578 1 81.62 158 GLY B C 1
ATOM 4168 O O . GLY B 1 158 ? -3.701 26.469 -13.609 1 81.62 158 GLY B O 1
ATOM 4169 N N . ASN B 1 159 ? -4.453 27.594 -11.82 1 85.12 159 ASN B N 1
ATOM 4170 C CA . ASN B 1 159 ? -3.83 28.844 -12.25 1 85.12 159 ASN B CA 1
ATOM 4171 C C . ASN B 1 159 ? -2.57 29.156 -11.445 1 85.12 159 ASN B C 1
ATOM 4173 O O . ASN B 1 159 ? -1.965 30.203 -11.609 1 85.12 159 ASN B O 1
ATOM 4177 N N . LYS B 1 160 ? -2.201 28.297 -10.68 1 89.25 160 LYS B N 1
ATOM 4178 C CA . LYS B 1 160 ? -1.029 28.5 -9.828 1 89.25 160 LYS B CA 1
ATOM 4179 C C . LYS B 1 160 ? -0.03 27.359 -10 1 89.25 160 LYS B C 1
ATOM 4181 O O . LYS B 1 160 ? -0.375 26.297 -10.516 1 89.25 160 LYS B O 1
ATOM 4186 N N . THR B 1 161 ? 1.156 27.641 -9.594 1 89.75 161 THR B N 1
ATOM 4187 C CA . THR B 1 161 ? 2.174 26.594 -9.594 1 89.75 161 THR B CA 1
ATOM 4188 C C . THR B 1 161 ? 2.137 25.797 -8.289 1 89.75 161 THR B C 1
ATOM 4190 O O . THR B 1 161 ? 1.562 26.25 -7.301 1 89.75 161 THR B O 1
ATOM 4193 N N . ILE B 1 162 ? 2.75 24.625 -8.258 1 89.12 162 ILE B N 1
ATOM 4194 C CA . ILE B 1 162 ? 2.869 23.797 -7.062 1 89.12 162 ILE B CA 1
ATOM 4195 C C . ILE B 1 162 ? 3.461 24.625 -5.926 1 89.12 162 ILE B C 1
ATOM 4197 O O . ILE B 1 162 ? 2.928 24.625 -4.812 1 89.12 162 ILE B O 1
ATOM 4201 N N . LEU B 1 163 ? 4.508 25.359 -6.203 1 92.81 163 LEU B N 1
ATOM 4202 C CA . LEU B 1 163 ? 5.211 26.125 -5.176 1 92.81 163 LEU B CA 1
ATOM 4203 C C . LEU B 1 163 ? 4.34 27.25 -4.637 1 92.81 163 LEU B C 1
ATOM 4205 O O . LEU B 1 163 ? 4.355 27.531 -3.436 1 92.81 163 LEU B O 1
ATOM 4209 N N . GLU B 1 164 ? 3.586 27.859 -5.496 1 92.5 164 GLU B N 1
ATOM 4210 C CA . GLU B 1 164 ? 2.664 28.906 -5.047 1 92.5 164 GLU B CA 1
ATOM 4211 C C . GLU B 1 164 ? 1.634 28.344 -4.07 1 92.5 164 GLU B C 1
ATOM 4213 O O . GLU B 1 164 ? 1.299 28.984 -3.074 1 92.5 164 GLU B O 1
ATOM 4218 N N . LEU B 1 165 ? 1.185 27.188 -4.383 1 90.38 165 LEU B N 1
ATOM 4219 C CA . LEU B 1 165 ? 0.193 26.562 -3.521 1 90.38 165 LEU B CA 1
ATOM 4220 C C . LEU B 1 165 ? 0.791 26.234 -2.158 1 90.38 165 LEU B C 1
ATOM 4222 O O . LEU B 1 165 ? 0.13 26.391 -1.129 1 90.38 165 LEU B O 1
ATOM 4226 N N . ILE B 1 166 ? 1.963 25.766 -2.193 1 93.69 166 ILE B N 1
ATOM 4227 C CA . ILE B 1 166 ? 2.658 25.453 -0.951 1 93.69 166 ILE B CA 1
ATOM 4228 C C . ILE B 1 166 ? 2.844 26.719 -0.123 1 93.69 166 ILE B C 1
ATOM 4230 O O . ILE B 1 166 ? 2.559 26.734 1.077 1 93.69 166 ILE B O 1
ATOM 4234 N N . ILE B 1 167 ? 3.252 27.812 -0.715 1 94.81 167 ILE B N 1
ATOM 4235 C CA . ILE B 1 167 ? 3.479 29.094 -0.047 1 94.81 167 ILE B CA 1
ATOM 4236 C C . ILE B 1 167 ? 2.166 29.609 0.538 1 94.81 167 ILE B C 1
ATOM 4238 O O . ILE B 1 167 ? 2.145 30.156 1.643 1 94.81 167 ILE B O 1
ATOM 4242 N N . GLN B 1 168 ? 1.117 29.375 -0.2 1 90.44 168 GLN B N 1
ATOM 4243 C CA . GLN B 1 168 ? -0.192 29.844 0.253 1 90.44 168 GLN B CA 1
ATOM 4244 C C . GLN B 1 168 ? -0.554 29.219 1.602 1 90.44 168 GLN B C 1
ATOM 4246 O O . GLN B 1 168 ? -1.184 29.875 2.438 1 90.44 168 GLN B O 1
ATOM 4251 N N . GLU B 1 169 ? -0.248 28.016 1.771 1 89.56 169 GLU B N 1
ATOM 4252 C CA . GLU B 1 169 ? -0.529 27.359 3.045 1 89.56 169 GLU B CA 1
ATOM 4253 C C . GLU B 1 169 ? 0.218 28.031 4.191 1 89.56 169 GLU B C 1
ATOM 4255 O O . GLU B 1 169 ? -0.343 28.234 5.27 1 89.56 169 GLU B O 1
ATOM 4260 N N . PHE B 1 170 ? 1.472 28.453 3.99 1 93.5 170 PHE B N 1
ATOM 4261 C CA . PHE B 1 170 ? 2.273 29.125 5.012 1 93.5 170 PHE B CA 1
ATOM 4262 C C . PHE B 1 170 ? 1.789 30.547 5.234 1 93.5 170 PHE B C 1
ATOM 4264 O O . PHE B 1 170 ? 1.863 31.078 6.348 1 93.5 170 PHE B O 1
ATOM 4271 N N . LEU B 1 171 ? 1.273 31.156 4.176 1 91.38 171 LEU B N 1
ATOM 4272 C CA . LEU B 1 171 ? 0.804 32.531 4.258 1 91.38 171 LEU B CA 1
ATOM 4273 C C . LEU B 1 171 ? -0.401 32.656 5.188 1 91.38 171 LEU B C 1
ATOM 4275 O O . LEU B 1 171 ? -0.625 33.688 5.801 1 91.38 171 LEU B O 1
ATOM 4279 N N . LYS B 1 172 ? -1.135 31.578 5.258 1 84.56 172 LYS B N 1
ATOM 4280 C CA . LYS B 1 172 ? -2.268 31.547 6.18 1 84.56 172 LYS B CA 1
ATOM 4281 C C . LYS B 1 172 ? -1.821 31.844 7.605 1 84.56 172 LYS B C 1
ATOM 4283 O O . LYS B 1 172 ? -2.621 32.312 8.43 1 84.56 172 LYS B O 1
ATOM 4288 N N . HIS B 1 173 ? -0.592 31.656 7.879 1 87.88 173 HIS B N 1
ATOM 4289 C CA . HIS B 1 173 ? -0.045 31.906 9.211 1 87.88 173 HIS B CA 1
ATOM 4290 C C . HIS B 1 173 ? 0.888 33.094 9.203 1 87.88 173 HIS B C 1
ATOM 4292 O O . HIS B 1 173 ? 1.735 33.25 10.086 1 87.88 173 HIS B O 1
ATOM 4298 N N . ASN B 1 174 ? 0.815 33.875 8.164 1 89.31 174 ASN B N 1
ATOM 4299 C CA . ASN B 1 174 ? 1.545 35.125 8 1 89.31 174 ASN B CA 1
ATOM 4300 C C . ASN B 1 174 ? 3.053 34.906 7.988 1 89.31 174 ASN B C 1
ATOM 4302 O O . ASN B 1 174 ? 3.805 35.656 8.609 1 89.31 174 ASN B O 1
ATOM 4306 N N . ILE B 1 175 ? 3.443 33.844 7.469 1 93 175 ILE B N 1
ATOM 4307 C CA . ILE B 1 175 ? 4.863 33.625 7.215 1 93 175 ILE B CA 1
ATOM 4308 C C . ILE B 1 175 ? 5.262 34.312 5.902 1 93 175 ILE B C 1
ATOM 4310 O O . ILE B 1 175 ? 4.781 33.938 4.832 1 93 175 ILE B O 1
ATOM 4314 N N . LEU B 1 176 ? 6.246 35.219 6.047 1 94.06 176 LEU B N 1
ATOM 4315 C CA . LEU B 1 176 ? 6.414 36.125 4.902 1 94.06 176 LEU B CA 1
ATOM 4316 C C . LEU B 1 176 ? 7.832 36.031 4.348 1 94.06 176 LEU B C 1
ATOM 4318 O O . LEU B 1 176 ? 8.141 36.625 3.326 1 94.06 176 LEU B O 1
ATOM 4322 N N . LEU B 1 177 ? 8.711 35.281 4.945 1 95.19 177 LEU B N 1
ATOM 4323 C CA . LEU B 1 177 ? 10.094 35.156 4.48 1 95.19 177 LEU B CA 1
ATOM 4324 C C . LEU B 1 177 ? 10.383 33.75 3.994 1 95.19 177 LEU B C 1
ATOM 4326 O O . LEU B 1 177 ? 10.25 32.781 4.754 1 95.19 177 LEU B O 1
ATOM 4330 N N . TYR B 1 178 ? 10.812 33.688 2.738 1 96.56 178 TYR B N 1
ATOM 4331 C CA . TYR B 1 178 ? 11.078 32.375 2.119 1 96.56 178 TYR B CA 1
ATOM 4332 C C . TYR B 1 178 ? 12.492 32.344 1.549 1 96.56 178 TYR B C 1
ATOM 4334 O O . TYR B 1 178 ? 12.984 33.312 1 1 96.56 178 TYR B O 1
ATOM 4342 N N . TYR B 1 179 ? 13.141 31.25 1.718 1 95.69 179 TYR B N 1
ATOM 4343 C CA . TYR B 1 179 ? 14.391 30.906 1.044 1 95.69 179 TYR B CA 1
ATOM 4344 C C . TYR B 1 179 ? 14.188 29.75 0.071 1 95.69 179 TYR B C 1
ATOM 4346 O O . TYR B 1 179 ? 13.719 28.672 0.458 1 95.69 179 TYR B O 1
ATOM 4354 N N . PHE B 1 180 ? 14.531 29.953 -1.197 1 94.56 180 PHE B N 1
ATOM 4355 C CA . PHE B 1 180 ? 14.5 28.891 -2.191 1 94.56 180 PHE B CA 1
ATOM 4356 C C . PHE B 1 180 ? 15.914 28.375 -2.479 1 94.56 180 PHE B C 1
ATOM 4358 O O . PHE B 1 180 ? 16.781 29.156 -2.893 1 94.56 180 PHE B O 1
ATOM 4365 N N . THR B 1 181 ? 16.109 27.125 -2.191 1 91.75 181 THR B N 1
ATOM 4366 C CA . THR B 1 181 ? 17.359 26.531 -2.676 1 91.75 181 THR B CA 1
ATOM 4367 C C . THR B 1 181 ? 17.188 26.016 -4.102 1 91.75 181 THR B C 1
ATOM 4369 O O . THR B 1 181 ? 16.359 25.125 -4.352 1 91.75 181 THR B O 1
ATOM 4372 N N . ILE B 1 182 ? 17.938 26.5 -5.031 1 88.5 182 ILE B N 1
ATOM 4373 C CA . ILE B 1 182 ? 17.719 26.156 -6.434 1 88.5 182 ILE B CA 1
ATOM 4374 C C . ILE B 1 182 ? 19.016 25.641 -7.051 1 88.5 182 ILE B C 1
ATOM 4376 O O . ILE B 1 182 ? 20.109 25.969 -6.586 1 88.5 182 ILE B O 1
ATOM 4380 N N . ASN B 1 183 ? 18.859 24.734 -7.953 1 84.06 183 ASN B N 1
ATOM 4381 C CA . ASN B 1 183 ? 19.953 24.188 -8.75 1 84.06 183 ASN B CA 1
ATOM 4382 C C . ASN B 1 183 ? 19.547 24.031 -10.211 1 84.06 183 ASN B C 1
ATOM 4384 O O . ASN B 1 183 ? 19.469 25.016 -10.953 1 84.06 183 ASN B O 1
ATOM 4388 N N . TYR B 1 184 ? 18.953 22.844 -10.461 1 74 184 TYR B N 1
ATOM 4389 C CA . TYR B 1 184 ? 18.5 22.516 -11.805 1 74 184 TYR B CA 1
ATOM 4390 C C . TYR B 1 184 ? 17.375 23.453 -12.234 1 74 184 TYR B C 1
ATOM 4392 O O . TYR B 1 184 ? 16.359 23.547 -11.555 1 74 184 TYR B O 1
ATOM 4400 N N . LYS B 1 185 ? 17.594 24.266 -13.344 1 82 185 LYS B N 1
ATOM 4401 C CA . LYS B 1 185 ? 16.578 25.156 -13.914 1 82 185 LYS B CA 1
ATOM 4402 C C . LYS B 1 185 ? 16.125 26.203 -12.898 1 82 185 LYS B C 1
ATOM 4404 O O . LYS B 1 185 ? 14.984 26.641 -12.93 1 82 185 LYS B O 1
ATOM 4409 N N . GLY B 1 186 ? 16.969 26.516 -11.961 1 87.25 186 GLY B N 1
ATOM 4410 C CA . GLY B 1 186 ? 16.672 27.453 -10.898 1 87.25 186 GLY B CA 1
ATOM 4411 C C . GLY B 1 186 ? 16.328 28.844 -11.414 1 87.25 186 GLY B C 1
ATOM 4412 O O . GLY B 1 186 ? 15.516 29.547 -10.812 1 87.25 186 GLY B O 1
ATOM 4413 N N . GLU B 1 187 ? 16.891 29.188 -12.523 1 89.19 187 GLU B N 1
ATOM 4414 C CA . GLU B 1 187 ? 16.656 30.516 -13.094 1 89.19 187 GLU B CA 1
ATOM 4415 C C . GLU B 1 187 ? 15.211 30.672 -13.547 1 89.19 187 GLU B C 1
ATOM 4417 O O . GLU B 1 187 ? 14.648 31.766 -13.484 1 89.19 187 GLU B O 1
ATOM 4422 N N . MET B 1 188 ? 14.719 29.641 -13.922 1 90.69 188 MET B N 1
ATOM 4423 C CA . MET B 1 188 ? 13.305 29.672 -14.305 1 90.69 188 MET B CA 1
ATOM 4424 C C . MET B 1 188 ? 12.422 29.953 -13.102 1 90.69 188 MET B C 1
ATOM 4426 O O . MET B 1 188 ? 11.453 30.719 -13.195 1 90.69 188 MET B O 1
ATOM 4430 N N . ILE B 1 189 ? 12.727 29.359 -11.992 1 92.69 189 ILE B N 1
ATOM 4431 C CA . ILE B 1 189 ? 11.977 29.562 -10.758 1 92.69 189 ILE B CA 1
ATOM 4432 C C . ILE B 1 189 ? 12.07 31.016 -10.328 1 92.69 189 ILE B C 1
ATOM 4434 O O . ILE B 1 189 ? 11.055 31.656 -10.031 1 92.69 189 ILE B O 1
ATOM 4438 N N . ARG B 1 190 ? 13.289 31.5 -10.391 1 93.38 190 ARG B N 1
ATOM 4439 C CA . ARG B 1 190 ? 13.531 32.875 -10.016 1 93.38 190 ARG B CA 1
ATOM 4440 C C . ARG B 1 190 ? 12.758 33.844 -10.914 1 93.38 190 ARG B C 1
ATOM 4442 O O . ARG B 1 190 ? 12.094 34.75 -10.43 1 93.38 190 ARG B O 1
ATOM 4449 N N . ALA B 1 191 ? 12.859 33.625 -12.203 1 93.38 191 ALA B N 1
ATOM 4450 C CA . ALA B 1 191 ? 12.195 34.469 -13.18 1 93.38 191 ALA B CA 1
ATOM 4451 C C . ALA B 1 191 ? 10.688 34.5 -12.938 1 93.38 191 ALA B C 1
ATOM 4453 O O . ALA B 1 191 ? 10.07 35.562 -12.992 1 93.38 191 ALA B O 1
ATOM 4454 N N . TYR B 1 192 ? 10.18 33.375 -12.695 1 92.88 192 TYR B N 1
ATOM 4455 C CA . TYR B 1 192 ? 8.742 33.312 -12.484 1 92.88 192 TYR B CA 1
ATOM 4456 C C . TYR B 1 192 ? 8.32 34.094 -11.258 1 92.88 192 TYR B C 1
ATOM 4458 O O . TYR B 1 192 ? 7.422 34.938 -11.352 1 92.88 192 TYR B O 1
ATOM 4466 N N . PHE B 1 193 ? 8.953 33.938 -10.18 1 94.62 193 PHE B N 1
ATOM 4467 C CA . PHE B 1 193 ? 8.508 34.5 -8.922 1 94.62 193 PHE B CA 1
ATOM 4468 C C . PHE B 1 193 ? 8.883 36 -8.852 1 94.62 193 PHE B C 1
ATOM 4470 O O . PHE B 1 193 ? 8.266 36.75 -8.117 1 94.62 193 PHE B O 1
ATOM 4477 N N . GLU B 1 194 ? 9.852 36.375 -9.555 1 94.12 194 GLU B N 1
ATOM 4478 C CA . GLU B 1 194 ? 10.164 37.812 -9.648 1 94.12 194 GLU B CA 1
ATOM 4479 C C . GLU B 1 194 ? 9.156 38.531 -10.523 1 94.12 194 GLU B C 1
ATOM 4481 O O . GLU B 1 194 ? 9.008 39.75 -10.422 1 94.12 194 GLU B O 1
ATOM 4486 N N . GLY B 1 195 ? 8.484 37.781 -11.352 1 93.44 195 GLY B N 1
ATOM 4487 C CA . GLY B 1 195 ? 7.562 38.375 -12.312 1 93.44 195 GLY B CA 1
ATOM 4488 C C . GLY B 1 195 ? 6.145 38.469 -11.789 1 93.44 195 GLY B C 1
ATOM 4489 O O . GLY B 1 195 ? 5.305 39.156 -12.375 1 93.44 195 GLY B O 1
ATOM 4490 N N . ILE B 1 196 ? 5.887 37.844 -10.719 1 92.19 196 ILE B N 1
ATOM 4491 C CA . ILE B 1 196 ? 4.516 37.875 -10.227 1 92.19 196 ILE B CA 1
ATOM 4492 C C . ILE B 1 196 ? 4.406 38.812 -9.039 1 92.19 196 ILE B C 1
ATOM 4494 O O . ILE B 1 196 ? 5.402 39.125 -8.375 1 92.19 196 ILE B O 1
ATOM 4498 N N . GLU B 1 197 ? 3.176 39.344 -8.812 1 91.88 197 GLU B N 1
ATOM 4499 C CA . GLU B 1 197 ? 2.906 40.156 -7.625 1 91.88 197 GLU B CA 1
ATOM 4500 C C . GLU B 1 197 ? 2.75 39.281 -6.383 1 91.88 197 GLU B C 1
ATOM 4502 O O . GLU B 1 197 ? 2.039 38.281 -6.41 1 91.88 197 GLU B O 1
ATOM 4507 N N . LYS B 1 198 ? 3.527 39.625 -5.395 1 91.19 198 LYS B N 1
ATOM 4508 C CA . LYS B 1 198 ? 3.449 38.844 -4.16 1 91.19 198 LYS B CA 1
ATOM 4509 C C . LYS B 1 198 ? 3.676 39.719 -2.938 1 91.19 198 LYS B C 1
ATOM 4511 O O . LYS B 1 198 ? 4.258 40.812 -3.043 1 91.19 198 LYS B O 1
ATOM 4516 N N . ASN B 1 199 ? 3.172 39.344 -1.762 1 91.56 199 ASN B N 1
ATOM 4517 C CA . ASN B 1 199 ? 3.279 40.094 -0.508 1 91.56 199 ASN B CA 1
ATOM 4518 C C . ASN B 1 199 ? 4.246 39.406 0.46 1 91.56 199 ASN B C 1
ATOM 4520 O O . ASN B 1 199 ? 4.133 39.594 1.676 1 91.56 199 ASN B O 1
ATOM 4524 N N . TYR B 1 200 ? 5.082 38.625 -0.079 1 94.19 200 TYR B N 1
ATOM 4525 C CA . TYR B 1 200 ? 6.113 37.938 0.695 1 94.19 200 TYR B CA 1
ATOM 4526 C C . TYR B 1 200 ? 7.473 38.062 0.018 1 94.19 200 TYR B C 1
ATOM 4528 O O . TYR B 1 200 ? 7.562 38.469 -1.145 1 94.19 200 TYR B O 1
ATOM 4536 N N . GLU B 1 201 ? 8.492 37.812 0.798 1 95.81 201 GLU B N 1
ATOM 4537 C CA . GLU B 1 201 ? 9.859 37.969 0.311 1 95.81 201 GLU B CA 1
ATOM 4538 C C . GLU B 1 201 ? 10.492 36.594 0.025 1 95.81 201 GLU B C 1
ATOM 4540 O O . GLU B 1 201 ? 10.312 35.656 0.791 1 95.81 201 GLU B O 1
ATOM 4545 N N . ILE B 1 202 ? 11.156 36.531 -1.146 1 96.25 202 ILE B N 1
ATOM 4546 C CA . ILE B 1 202 ? 11.875 35.312 -1.513 1 96.25 202 ILE B CA 1
ATOM 4547 C C . ILE B 1 202 ? 13.359 35.625 -1.689 1 96.25 202 ILE B C 1
ATOM 4549 O O . ILE B 1 202 ? 13.727 36.562 -2.385 1 96.25 202 ILE B O 1
ATOM 4553 N N . LYS B 1 203 ? 14.156 34.906 -1 1 95.56 203 LYS B N 1
ATOM 4554 C CA . LYS B 1 203 ? 15.594 34.906 -1.22 1 95.56 203 LYS B CA 1
ATOM 4555 C C . LYS B 1 203 ? 16.047 33.594 -1.879 1 95.56 203 LYS B C 1
ATOM 4557 O O . LYS B 1 203 ? 15.547 32.531 -1.545 1 95.56 203 LYS B O 1
ATOM 4562 N N . TYR B 1 204 ? 16.938 33.688 -2.83 1 94.19 204 TYR B N 1
ATOM 4563 C CA . TYR B 1 204 ? 17.359 32.531 -3.604 1 94.19 204 TYR B CA 1
ATOM 4564 C C . TYR B 1 204 ? 18.766 32.094 -3.203 1 94.19 204 TYR B C 1
ATOM 4566 O O . TYR B 1 204 ? 19.688 32.906 -3.113 1 94.19 204 TYR B O 1
ATOM 4574 N N . LEU B 1 205 ? 18.797 30.859 -2.865 1 90.94 205 LEU B N 1
ATOM 4575 C CA . LEU B 1 205 ? 20.094 30.234 -2.564 1 90.94 205 LEU B CA 1
ATOM 4576 C C . LEU B 1 205 ? 20.5 29.281 -3.676 1 90.94 205 LEU B C 1
ATOM 4578 O O . LEU B 1 205 ? 19.922 28.203 -3.824 1 90.94 205 LEU B O 1
ATOM 4582 N N . LYS B 1 206 ? 21.5 29.578 -4.43 1 87 206 LYS B N 1
ATOM 4583 C CA . LYS B 1 206 ? 21.922 28.781 -5.578 1 87 206 LYS B CA 1
ATOM 4584 C C . LYS B 1 206 ? 22.984 27.75 -5.176 1 87 206 LYS B C 1
ATOM 4586 O O . LYS B 1 206 ? 24 28.109 -4.57 1 87 206 LYS B O 1
ATOM 4591 N N . GLU B 1 207 ? 22.625 26.516 -5.445 1 81.88 207 GLU B N 1
ATOM 4592 C CA . GLU B 1 207 ? 23.594 25.438 -5.234 1 81.88 207 GLU B CA 1
ATOM 4593 C C . GLU B 1 207 ? 24.391 25.156 -6.504 1 81.88 207 GLU B C 1
ATOM 4595 O O . GLU B 1 207 ? 23.844 25.188 -7.609 1 81.88 207 GLU B O 1
ATOM 4600 N N . ASP B 1 208 ? 25.719 24.953 -6.367 1 75.5 208 ASP B N 1
ATOM 4601 C CA . ASP B 1 208 ? 26.531 24.594 -7.531 1 75.5 208 ASP B CA 1
ATOM 4602 C C . ASP B 1 208 ? 26.297 23.156 -7.949 1 75.5 208 ASP B C 1
ATOM 4604 O O . ASP B 1 208 ? 26.25 22.844 -9.141 1 75.5 208 ASP B O 1
ATOM 4608 N N . ASP B 1 209 ? 26.219 22.281 -7.004 1 78.75 209 ASP B N 1
ATOM 4609 C CA . ASP B 1 209 ? 25.938 20.875 -7.23 1 78.75 209 ASP B CA 1
ATOM 4610 C C . ASP B 1 209 ? 24.844 20.375 -6.285 1 78.75 209 ASP B C 1
ATOM 4612 O O . ASP B 1 209 ? 24.516 21.047 -5.305 1 78.75 209 ASP B O 1
ATOM 4616 N N . PHE B 1 210 ? 24.203 19.328 -6.738 1 73 210 PHE B N 1
ATOM 4617 C CA . PHE B 1 210 ? 23.141 18.766 -5.898 1 73 210 PHE B CA 1
ATOM 4618 C C . PHE B 1 210 ? 23.734 17.984 -4.734 1 73 210 PHE B C 1
ATOM 4620 O O . PHE B 1 210 ? 24.266 16.891 -4.926 1 73 210 PHE B O 1
ATOM 4627 N N . TYR B 1 211 ? 23.75 18.578 -3.59 1 72.56 211 TYR B N 1
ATOM 4628 C CA . TYR B 1 211 ? 24.328 17.953 -2.408 1 72.56 211 TYR B CA 1
ATOM 4629 C C . TYR B 1 211 ? 23.234 17.375 -1.512 1 72.56 211 TYR B C 1
ATOM 4631 O O . TYR B 1 211 ? 23.391 17.344 -0.287 1 72.56 211 TYR B O 1
ATOM 4639 N N . GLY B 1 212 ? 22.047 17.016 -2.084 1 77.38 212 GLY B N 1
ATOM 4640 C CA . GLY B 1 212 ? 21 16.438 -1.28 1 77.38 212 GLY B CA 1
ATOM 4641 C C . GLY B 1 212 ? 20.031 17.453 -0.718 1 77.38 212 GLY B C 1
ATOM 4642 O O . GLY B 1 212 ? 20.266 18.656 -0.836 1 77.38 212 GLY B O 1
ATOM 4643 N N . THR B 1 213 ? 19 17.016 0.005 1 75.56 213 THR B N 1
ATOM 4644 C CA . THR B 1 213 ? 17.922 17.891 0.492 1 75.56 213 THR B CA 1
ATOM 4645 C C . THR B 1 213 ? 18.438 18.797 1.609 1 75.56 213 THR B C 1
ATOM 4647 O O . THR B 1 213 ? 18.078 19.969 1.67 1 75.56 213 THR B O 1
ATOM 4650 N N . ALA B 1 214 ? 19.297 18.281 2.441 1 85.62 214 ALA B N 1
ATOM 4651 C CA . ALA B 1 214 ? 19.766 19.078 3.574 1 85.62 214 ALA B CA 1
ATOM 4652 C C . ALA B 1 214 ? 21.047 19.828 3.23 1 85.62 214 ALA B C 1
ATOM 4654 O O . ALA B 1 214 ? 21.422 20.781 3.93 1 85.62 214 ALA B O 1
ATOM 4655 N N . GLY B 1 215 ? 21.766 19.375 2.215 1 83.19 215 GLY B N 1
ATOM 4656 C CA . GLY B 1 215 ? 23.016 20.016 1.85 1 83.19 215 GLY B CA 1
ATOM 4657 C C . GLY B 1 215 ? 22.875 21.484 1.539 1 83.19 215 GLY B C 1
ATOM 4658 O O . GLY B 1 215 ? 23.734 22.297 1.903 1 83.19 215 GLY B O 1
ATOM 4659 N N . SER B 1 216 ? 21.781 21.875 0.951 1 84.06 216 SER B N 1
ATOM 4660 C CA . SER B 1 216 ? 21.547 23.25 0.516 1 84.06 216 SER B CA 1
ATOM 4661 C C . SER B 1 216 ? 21.281 24.172 1.704 1 84.06 216 SER B C 1
ATOM 4663 O O . SER B 1 216 ? 21.391 25.391 1.587 1 84.06 216 SER B O 1
ATOM 4665 N N . LEU B 1 217 ? 20.938 23.625 2.842 1 89.69 217 LEU B N 1
ATOM 4666 C CA . LEU B 1 217 ? 20.609 24.422 4.016 1 89.69 217 LEU B CA 1
ATOM 4667 C C . LEU B 1 217 ? 21.828 25.141 4.555 1 89.69 217 LEU B C 1
ATOM 4669 O O . LEU B 1 217 ? 21.703 26.125 5.277 1 89.69 217 LEU B O 1
ATOM 4673 N N . LYS B 1 218 ? 22.969 24.641 4.215 1 86.62 218 LYS B N 1
ATOM 4674 C CA . LYS B 1 218 ? 24.203 25.266 4.652 1 86.62 218 LYS B CA 1
ATOM 4675 C C . LYS B 1 218 ? 24.391 26.641 4.016 1 86.62 218 LYS B C 1
ATOM 4677 O O . LYS B 1 218 ? 25.172 27.453 4.508 1 86.62 218 LYS B O 1
ATOM 4682 N N . LEU B 1 219 ? 23.766 26.859 2.949 1 86.25 219 LEU B N 1
ATOM 4683 C CA . LEU B 1 219 ? 23.891 28.109 2.223 1 86.25 219 LEU B CA 1
ATOM 4684 C C . LEU B 1 219 ? 23.109 29.219 2.922 1 86.25 219 LEU B C 1
ATOM 4686 O O . LEU B 1 219 ? 23.234 30.391 2.566 1 86.25 219 LEU B O 1
ATOM 4690 N N . LEU B 1 220 ? 22.297 28.875 3.891 1 90.88 220 LEU B N 1
ATOM 4691 C CA . LEU B 1 220 ? 21.516 29.875 4.617 1 90.88 220 LEU B CA 1
ATOM 4692 C C . LEU B 1 220 ? 22.422 30.844 5.355 1 90.88 220 LEU B C 1
ATOM 4694 O O . LEU B 1 220 ? 23.531 30.469 5.777 1 90.88 220 LEU B O 1
ATOM 4698 N N . PRO B 1 221 ? 21.969 32.062 5.52 1 88.44 221 PRO B N 1
ATOM 4699 C CA . PRO B 1 221 ? 22.781 33.062 6.25 1 88.44 221 PRO B CA 1
ATOM 4700 C C . PRO B 1 221 ? 23.109 32.594 7.672 1 88.44 221 PRO B C 1
ATOM 4702 O O . PRO B 1 221 ? 22.234 32.094 8.375 1 88.44 221 PRO B O 1
ATOM 4705 N N . SER B 1 222 ? 24.266 32.812 8.055 1 83.88 222 SER B N 1
ATOM 4706 C CA . SER B 1 222 ? 24.719 32.406 9.375 1 83.88 222 SER B CA 1
ATOM 4707 C C . SER B 1 222 ? 24.031 33.188 10.477 1 83.88 222 SER B C 1
ATOM 4709 O O . SER B 1 222 ? 24.016 32.781 11.633 1 83.88 222 SER B O 1
ATOM 4711 N N . GLU B 1 223 ? 23.469 34.281 10.117 1 85.19 223 GLU B N 1
ATOM 4712 C CA . GLU B 1 223 ? 22.844 35.156 11.094 1 85.19 223 GLU B CA 1
ATOM 4713 C C . GLU B 1 223 ? 21.469 34.656 11.508 1 85.19 223 GLU B C 1
ATOM 4715 O O . GLU B 1 223 ? 20.906 35.094 12.5 1 85.19 223 GLU B O 1
ATOM 4720 N N . LEU B 1 224 ? 21.031 33.719 10.672 1 88.25 224 LEU B N 1
ATOM 4721 C CA . LEU B 1 224 ? 19.719 33.156 11.023 1 88.25 224 LEU B CA 1
ATOM 4722 C C . LEU B 1 224 ? 19.781 32.438 12.367 1 88.25 224 LEU B C 1
ATOM 4724 O O . LEU B 1 224 ? 20.672 31.641 12.609 1 88.25 224 LEU B O 1
ATOM 4728 N N . LYS B 1 225 ? 18.891 32.938 13.281 1 89.62 225 LYS B N 1
ATOM 4729 C CA . LYS B 1 225 ? 18.781 32.344 14.602 1 89.62 225 LYS B CA 1
ATOM 4730 C C . LYS B 1 225 ? 17.375 31.797 14.867 1 89.62 225 LYS B C 1
ATOM 4732 O O . LYS B 1 225 ? 16.422 32.219 14.219 1 89.62 225 LYS B O 1
ATOM 4737 N N . GLY B 1 226 ? 17.297 30.797 15.742 1 92.62 226 GLY B N 1
ATOM 4738 C CA . GLY B 1 226 ? 16 30.25 16.094 1 92.62 226 GLY B CA 1
ATOM 4739 C C . GLY B 1 226 ? 15.516 29.188 15.141 1 92.62 226 GLY B C 1
ATOM 4740 O O . GLY B 1 226 ? 16.312 28.625 14.375 1 92.62 226 GLY B O 1
ATOM 4741 N N . PRO B 1 227 ? 14.266 28.844 15.258 1 96.19 227 PRO B N 1
ATOM 4742 C CA . PRO B 1 227 ? 13.695 27.781 14.422 1 96.19 227 PRO B CA 1
ATOM 4743 C C . PRO B 1 227 ? 13.414 28.234 12.992 1 96.19 227 PRO B C 1
ATOM 4745 O O . PRO B 1 227 ? 13.031 29.391 12.773 1 96.19 227 PRO B O 1
ATOM 4748 N N . ILE B 1 228 ? 13.633 27.422 12.07 1 96.62 228 ILE B N 1
ATOM 4749 C CA . ILE B 1 228 ? 13.266 27.625 10.672 1 96.62 228 ILE B CA 1
ATOM 4750 C C . ILE B 1 228 ? 12.414 26.453 10.188 1 96.62 228 ILE B C 1
ATOM 4752 O O . ILE B 1 228 ? 12.555 25.328 10.688 1 96.62 228 ILE B O 1
ATOM 4756 N N . ILE B 1 229 ? 11.516 26.703 9.281 1 97.75 229 ILE B N 1
ATOM 4757 C CA . ILE B 1 229 ? 10.734 25.641 8.648 1 97.75 229 ILE B CA 1
ATOM 4758 C C . ILE B 1 229 ? 11.43 25.188 7.363 1 97.75 229 ILE B C 1
ATOM 4760 O O . ILE B 1 229 ? 11.875 26.031 6.566 1 97.75 229 ILE B O 1
ATOM 4764 N N . VAL B 1 230 ? 11.641 23.969 7.234 1 97.25 230 VAL B N 1
ATOM 4765 C CA . VAL B 1 230 ? 12.203 23.391 6.023 1 97.25 230 VAL B CA 1
ATOM 4766 C C . VAL B 1 230 ? 11.156 22.531 5.328 1 97.25 230 VAL B C 1
ATOM 4768 O O . VAL B 1 230 ? 10.523 21.672 5.961 1 97.25 230 VAL B O 1
ATOM 4771 N N . SER B 1 231 ? 10.992 22.703 4.066 1 96.38 231 SER B N 1
ATOM 4772 C CA . SER B 1 231 ? 9.953 21.984 3.328 1 96.38 231 SER B CA 1
ATOM 4773 C C . SER B 1 231 ? 10.469 21.516 1.97 1 96.38 231 SER B C 1
ATOM 4775 O O . SER B 1 231 ? 11.18 22.25 1.284 1 96.38 231 SER B O 1
ATOM 4777 N N . ASN B 1 232 ? 10.133 20.234 1.633 1 93.12 232 ASN B N 1
ATOM 4778 C CA . ASN B 1 232 ? 10.289 19.828 0.241 1 93.12 232 ASN B CA 1
ATOM 4779 C C . ASN B 1 232 ? 9.422 20.656 -0.691 1 93.12 232 ASN B C 1
ATOM 4781 O O . ASN B 1 232 ? 8.43 21.25 -0.258 1 93.12 232 ASN B O 1
ATOM 4785 N N . CYS B 1 233 ? 9.734 20.734 -1.94 1 90.69 233 CYS B N 1
ATOM 4786 C CA . CYS B 1 233 ? 9.07 21.641 -2.867 1 90.69 233 CYS B CA 1
ATOM 4787 C C . CYS B 1 233 ? 7.844 20.984 -3.494 1 90.69 233 CYS B C 1
ATOM 4789 O O . CYS B 1 233 ? 7.164 21.594 -4.324 1 90.69 233 CYS B O 1
ATOM 4791 N N . ASP B 1 234 ? 7.59 19.766 -3.176 1 89.5 234 ASP B N 1
ATOM 4792 C CA . ASP B 1 234 ? 6.445 19.062 -3.748 1 89.5 234 ASP B CA 1
ATOM 4793 C C . ASP B 1 234 ? 5.508 18.562 -2.654 1 89.5 234 ASP B C 1
ATOM 4795 O O . ASP B 1 234 ? 4.648 17.719 -2.91 1 89.5 234 ASP B O 1
ATOM 4799 N N . ILE B 1 235 ? 5.66 19.047 -1.462 1 93.38 235 ILE B N 1
ATOM 4800 C CA . ILE B 1 235 ? 4.875 18.594 -0.319 1 93.38 235 ILE B CA 1
ATOM 4801 C C . ILE B 1 235 ? 4.039 19.766 0.224 1 93.38 235 ILE B C 1
ATOM 4803 O O . ILE B 1 235 ? 4.562 20.859 0.454 1 93.38 235 ILE B O 1
ATOM 4807 N N . MET B 1 236 ? 2.822 19.531 0.356 1 93.12 236 MET B N 1
ATOM 4808 C CA . MET B 1 236 ? 1.916 20.484 0.995 1 93.12 236 MET B CA 1
ATOM 4809 C C . MET B 1 236 ? 1.355 19.922 2.293 1 93.12 236 MET B C 1
ATOM 4811 O O . MET B 1 236 ? 0.72 18.859 2.289 1 93.12 236 MET B O 1
ATOM 4815 N N . VAL B 1 237 ? 1.628 20.578 3.395 1 94.56 237 VAL B N 1
ATOM 4816 C CA . VAL B 1 237 ? 1.109 20.172 4.691 1 94.56 237 VAL B CA 1
ATOM 4817 C C . VAL B 1 237 ? 0.207 21.25 5.266 1 94.56 237 VAL B C 1
ATOM 4819 O O . VAL B 1 237 ? 0.634 22.406 5.434 1 94.56 237 VAL B O 1
ATOM 4822 N N . LYS B 1 238 ? -1.063 20.875 5.477 1 89.81 238 LYS B N 1
ATOM 4823 C CA . LYS B 1 238 ? -2.039 21.781 6.082 1 89.81 238 LYS B CA 1
ATOM 4824 C C . LYS B 1 238 ? -2.047 21.641 7.602 1 89.81 238 LYS B C 1
ATOM 4826 O O . LYS B 1 238 ? -2.873 20.922 8.164 1 89.81 238 LYS B O 1
ATOM 4831 N N . ALA B 1 239 ? -1.176 22.328 8.219 1 90 239 ALA B N 1
ATOM 4832 C CA . ALA B 1 239 ? -1.067 22.25 9.68 1 90 239 ALA B CA 1
ATOM 4833 C C . ALA B 1 239 ? -1.231 23.641 10.305 1 90 239 ALA B C 1
ATOM 4835 O O . ALA B 1 239 ? -1.161 24.656 9.617 1 90 239 ALA B O 1
ATOM 4836 N N . ASP B 1 240 ? -1.596 23.641 11.547 1 87.69 240 ASP B N 1
ATOM 4837 C CA . ASP B 1 240 ? -1.483 24.859 12.344 1 87.69 240 ASP B CA 1
ATOM 4838 C C . ASP B 1 240 ? -0.032 25.125 12.742 1 87.69 240 ASP B C 1
ATOM 4840 O O . ASP B 1 240 ? 0.422 24.688 13.797 1 87.69 240 ASP B O 1
ATOM 4844 N N . TYR B 1 241 ? 0.611 25.922 11.953 1 93.56 241 TYR B N 1
ATOM 4845 C CA . TYR B 1 241 ? 2.047 26.109 12.133 1 93.56 241 TYR B CA 1
ATOM 4846 C C . TYR B 1 241 ? 2.342 26.875 13.422 1 93.56 241 TYR B C 1
ATOM 4848 O O . TYR B 1 241 ? 3.438 26.766 13.977 1 93.56 241 TYR B O 1
ATOM 4856 N N . ALA B 1 242 ? 1.382 27.672 13.891 1 90.5 242 ALA B N 1
ATOM 4857 C CA . ALA B 1 242 ? 1.565 28.297 15.203 1 90.5 242 ALA B CA 1
ATOM 4858 C C . ALA B 1 242 ? 1.682 27.234 16.297 1 90.5 242 ALA B C 1
ATOM 4860 O O . ALA B 1 242 ? 2.551 27.312 17.156 1 90.5 242 ALA B O 1
ATOM 4861 N N . ASP B 1 243 ? 0.792 26.25 16.141 1 91.19 243 ASP B N 1
ATOM 4862 C CA . ASP B 1 243 ? 0.812 25.156 17.109 1 91.19 243 ASP B CA 1
ATOM 4863 C C . ASP B 1 243 ? 2.07 24.312 16.938 1 91.19 243 ASP B C 1
ATOM 4865 O O . ASP B 1 243 ? 2.637 23.828 17.922 1 91.19 243 ASP B O 1
ATOM 4869 N N . VAL B 1 244 ? 2.52 24.109 15.75 1 95.5 244 VAL B N 1
ATOM 4870 C CA . VAL B 1 244 ? 3.721 23.344 15.461 1 95.5 244 VAL B CA 1
ATOM 4871 C C . VAL B 1 244 ? 4.93 24 16.125 1 95.5 244 VAL B C 1
ATOM 4873 O O . VAL 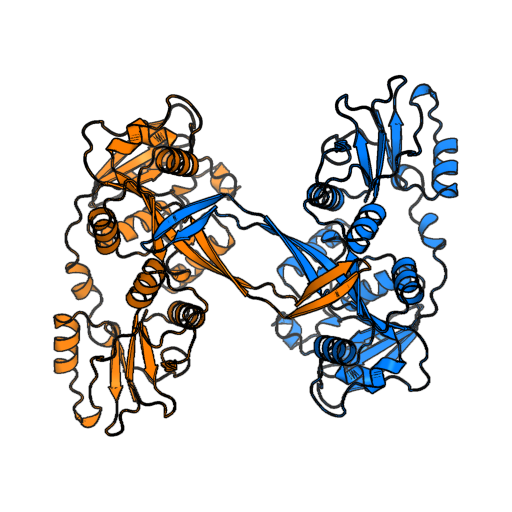B 1 244 ? 5.719 23.328 16.797 1 95.5 244 VAL B O 1
ATOM 4876 N N . ILE B 1 245 ? 5.035 25.297 15.953 1 95.38 245 ILE B N 1
ATOM 4877 C CA . ILE B 1 245 ? 6.18 26.031 16.484 1 95.38 245 ILE B CA 1
ATOM 4878 C C . ILE B 1 245 ? 6.133 26.031 18.016 1 95.38 245 ILE B C 1
ATOM 4880 O O . ILE B 1 245 ? 7.164 25.859 18.672 1 95.38 245 ILE B O 1
ATOM 4884 N N . LYS B 1 246 ? 4.957 26.234 18.531 1 94.12 246 LYS B N 1
ATOM 4885 C CA . LYS B 1 246 ? 4.785 26.156 19.984 1 94.12 246 LYS B CA 1
ATOM 4886 C C . LYS B 1 246 ? 5.238 24.797 20.531 1 94.12 246 LYS B C 1
ATOM 4888 O O . LYS B 1 246 ? 5.977 24.734 21.516 1 94.12 246 LYS B O 1
ATOM 4893 N N . PHE B 1 247 ? 4.816 23.781 19.906 1 95.12 247 PHE B N 1
ATOM 4894 C CA . PHE B 1 247 ? 5.199 22.438 20.297 1 95.12 247 PHE B CA 1
ATOM 4895 C C . PHE B 1 247 ? 6.711 22.25 20.234 1 95.12 247 PHE B C 1
ATOM 4897 O O . PHE B 1 247 ? 7.312 21.719 21.172 1 95.12 247 PHE B O 1
ATOM 4904 N N . HIS B 1 248 ? 7.32 22.672 19.156 1 97.44 248 HIS B N 1
ATOM 4905 C CA . HIS B 1 248 ? 8.766 22.625 18.984 1 97.44 248 HIS B CA 1
ATOM 4906 C C . HIS B 1 248 ? 9.5 23.328 20.125 1 97.44 248 HIS B C 1
ATOM 4908 O O . HIS B 1 248 ? 10.438 22.766 20.688 1 97.44 248 HIS B O 1
ATOM 4914 N N . THR B 1 249 ? 9.039 24.469 20.469 1 95.88 249 THR B N 1
ATOM 4915 C CA . THR B 1 249 ? 9.68 25.297 21.484 1 95.88 249 THR B CA 1
ATOM 4916 C C . THR B 1 249 ? 9.461 24.703 22.875 1 95.88 249 THR B C 1
ATOM 4918 O O . THR B 1 249 ? 10.406 24.578 23.656 1 95.88 249 THR B O 1
ATOM 4921 N N . GLU B 1 250 ? 8.25 24.297 23.141 1 95.44 250 GLU B N 1
ATOM 4922 C CA . GLU B 1 250 ? 7.898 23.797 24.469 1 95.44 250 GLU B CA 1
ATOM 4923 C C . GLU B 1 250 ? 8.602 22.469 24.766 1 95.44 250 GLU B C 1
ATOM 4925 O O . GLU B 1 250 ? 8.93 22.188 25.906 1 95.44 250 GLU B O 1
ATOM 4930 N N . THR B 1 251 ? 8.836 21.719 23.766 1 95.44 251 THR B N 1
ATOM 4931 C CA . THR B 1 251 ? 9.5 20.438 23.953 1 95.44 251 THR B CA 1
ATOM 4932 C C . THR B 1 251 ? 11.016 20.609 23.922 1 95.44 251 THR B C 1
ATOM 4934 O O . THR B 1 251 ? 11.758 19.656 24.141 1 95.44 251 THR B O 1
ATOM 4937 N N . ASN B 1 252 ? 11.484 21.828 23.594 1 96.56 252 ASN B N 1
ATOM 4938 C CA . ASN B 1 252 ? 12.906 22.094 23.438 1 96.56 252 ASN B CA 1
ATOM 4939 C C . ASN B 1 252 ? 13.555 21.172 22.406 1 96.56 252 ASN B C 1
ATOM 4941 O O . ASN B 1 252 ? 14.602 20.578 22.672 1 96.56 252 ASN B O 1
ATOM 4945 N N . ALA B 1 253 ? 12.836 20.953 21.359 1 97.94 253 ALA B N 1
ATOM 4946 C CA . ALA B 1 253 ? 13.336 20.078 20.297 1 97.94 253 ALA B CA 1
ATOM 4947 C C . ALA B 1 253 ? 14.383 20.781 19.453 1 97.94 253 ALA B C 1
ATOM 4949 O O . ALA B 1 253 ? 14.336 22.016 19.281 1 97.94 253 ALA B O 1
ATOM 4950 N N . SER B 1 254 ? 15.359 20 18.984 1 98.25 254 SER B N 1
ATOM 4951 C CA . SER B 1 254 ? 16.281 20.5 17.984 1 98.25 254 SER B CA 1
ATOM 4952 C C . SER B 1 254 ? 15.656 20.453 16.594 1 98.25 254 SER B C 1
ATOM 4954 O O . SER B 1 254 ? 15.961 21.281 15.734 1 98.25 254 SER B O 1
ATOM 4956 N N . LEU B 1 255 ? 14.859 19.469 16.422 1 98.44 255 LEU B N 1
ATOM 4957 C CA . LEU B 1 255 ? 14.172 19.234 15.164 1 98.44 255 LEU B CA 1
ATOM 4958 C C . LEU B 1 255 ? 12.812 18.594 15.383 1 98.44 255 LEU B C 1
ATOM 4960 O O . LEU B 1 255 ? 12.688 17.656 16.188 1 98.44 255 LEU B O 1
ATOM 4964 N N . THR B 1 256 ? 11.789 19.156 14.797 1 98.62 256 THR B N 1
ATOM 4965 C CA . THR B 1 256 ? 10.445 18.594 14.789 1 98.62 256 THR B CA 1
ATOM 4966 C C . THR B 1 256 ? 10.062 18.109 13.391 1 98.62 256 THR B C 1
ATOM 4968 O O . THR B 1 256 ? 10.109 18.875 12.43 1 98.62 256 THR B O 1
ATOM 4971 N N . ILE B 1 257 ? 9.75 16.859 13.289 1 98.44 257 ILE B N 1
ATOM 4972 C CA . ILE B 1 257 ? 9.273 16.281 12.039 1 98.44 257 ILE B CA 1
ATOM 4973 C C . ILE B 1 257 ? 7.746 16.391 11.977 1 98.44 257 ILE B C 1
ATOM 4975 O O . ILE B 1 257 ? 7.047 15.883 12.852 1 98.44 257 ILE B O 1
ATOM 4979 N N . LEU B 1 258 ? 7.238 17.109 11.008 1 98.19 258 LEU B N 1
ATOM 4980 C CA . LEU B 1 258 ? 5.812 16.938 10.75 1 98.19 258 LEU B CA 1
ATOM 4981 C C . LEU B 1 258 ? 5.531 15.578 10.109 1 98.19 258 LEU B C 1
ATOM 4983 O O . LEU B 1 258 ? 5.902 15.344 8.953 1 98.19 258 LEU B O 1
ATOM 4987 N N . SER B 1 259 ? 4.902 14.742 10.883 1 97.38 259 SER B N 1
ATOM 4988 C CA . SER B 1 259 ? 4.613 13.391 10.414 1 97.38 259 SER B CA 1
ATOM 4989 C C . SER B 1 259 ? 3.135 13.234 10.07 1 97.38 259 SER B C 1
ATOM 4991 O O . SER B 1 259 ? 2.281 13.922 10.633 1 97.38 259 SER B O 1
ATOM 4993 N N . SER B 1 260 ? 2.877 12.375 9.141 1 96.19 260 SER B N 1
ATOM 4994 C CA . SER B 1 260 ? 1.498 12.094 8.75 1 96.19 260 SER B CA 1
ATOM 4995 C C . SER B 1 260 ? 1.1 10.672 9.117 1 96.19 260 SER B C 1
ATOM 4997 O O . SER B 1 260 ? 1.828 9.719 8.82 1 96.19 260 SER B O 1
ATOM 4999 N N . ILE B 1 261 ? -0.006 10.57 9.797 1 93.44 261 ILE B N 1
ATOM 5000 C CA . ILE B 1 261 ? -0.545 9.242 10.078 1 93.44 261 ILE B CA 1
ATOM 5001 C C . ILE B 1 261 ? -1.205 8.672 8.828 1 93.44 261 ILE B C 1
ATOM 5003 O O . ILE B 1 261 ? -2.207 9.211 8.344 1 93.44 261 ILE B O 1
ATOM 5007 N N . GLN B 1 262 ? -0.659 7.637 8.297 1 92.44 262 GLN B N 1
ATOM 5008 C CA . GLN B 1 262 ? -1.159 7.004 7.082 1 92.44 262 GLN B CA 1
ATOM 5009 C C . GLN B 1 262 ? -1.766 5.637 7.383 1 92.44 262 GLN B C 1
ATOM 5011 O O . GLN B 1 262 ? -1.256 4.898 8.227 1 92.44 262 GLN B O 1
ATOM 5016 N N . HIS B 1 263 ? -2.883 5.43 6.68 1 88.56 263 HIS B N 1
ATOM 5017 C CA . HIS B 1 263 ? -3.566 4.148 6.797 1 88.56 263 HIS B CA 1
ATOM 5018 C C . HIS B 1 263 ? -3.459 3.344 5.504 1 88.56 263 HIS B C 1
ATOM 5020 O O . HIS B 1 263 ? -3.842 3.824 4.438 1 88.56 263 HIS B O 1
ATOM 5026 N N . HIS B 1 264 ? -2.9 2.178 5.652 1 87.94 264 HIS B N 1
ATOM 5027 C CA . HIS B 1 264 ? -2.746 1.31 4.488 1 87.94 264 HIS B CA 1
ATOM 5028 C C . HIS B 1 264 ? -3.527 0.011 4.664 1 87.94 264 HIS B C 1
ATOM 5030 O O . HIS B 1 264 ? -3.311 -0.723 5.633 1 87.94 264 HIS B O 1
ATOM 5036 N N . THR B 1 265 ? -4.41 -0.207 3.748 1 88.81 265 THR B N 1
ATOM 5037 C CA . THR B 1 265 ? -5.199 -1.435 3.768 1 88.81 265 THR B CA 1
ATOM 5038 C C . THR B 1 265 ? -4.711 -2.408 2.699 1 88.81 265 THR B C 1
ATOM 5040 O O . THR B 1 265 ? -4.477 -2.014 1.554 1 88.81 265 THR B O 1
ATOM 5043 N N . ILE B 1 266 ? -4.434 -3.641 3.055 1 89.75 266 ILE B N 1
ATOM 5044 C CA . ILE B 1 266 ? -4.188 -4.703 2.088 1 89.75 266 ILE B CA 1
ATOM 5045 C C . ILE B 1 266 ? -5.516 -5.262 1.584 1 89.75 266 ILE B C 1
ATOM 5047 O O . ILE B 1 266 ? -6.336 -5.742 2.373 1 89.75 266 ILE B O 1
ATOM 5051 N N . PRO B 1 267 ? -5.734 -5.145 0.287 1 89.31 267 PRO B N 1
ATOM 5052 C CA . PRO B 1 267 ? -7.07 -5.48 -0.213 1 89.31 267 PRO B CA 1
ATOM 5053 C C . PRO B 1 267 ? -7.328 -6.984 -0.237 1 89.31 267 PRO B C 1
ATOM 5055 O O . PRO B 1 267 ? -8.391 -7.426 -0.677 1 89.31 267 PRO B O 1
ATOM 5058 N N . TYR B 1 268 ? -6.441 -7.773 0.28 1 92.62 268 TYR B N 1
ATOM 5059 C CA . TYR B 1 268 ? -6.543 -9.227 0.287 1 92.62 268 TYR B CA 1
ATOM 5060 C C . TYR B 1 268 ? -6.406 -9.781 1.702 1 92.62 268 TYR B C 1
ATOM 5062 O O . TYR B 1 268 ? -5.992 -9.062 2.615 1 92.62 268 TYR B O 1
ATOM 5070 N N . GLY B 1 269 ? -6.855 -11 1.806 1 94.38 269 GLY B N 1
ATOM 5071 C CA . GLY B 1 269 ? -6.527 -11.688 3.047 1 94.38 269 GLY B CA 1
ATOM 5072 C C . GLY B 1 269 ? -5.051 -12 3.184 1 94.38 269 GLY B C 1
ATOM 5073 O O . GLY B 1 269 ? -4.43 -12.516 2.254 1 94.38 269 GLY B O 1
ATOM 5074 N N . VAL B 1 270 ? -4.508 -11.586 4.316 1 96.06 270 VAL B N 1
ATOM 5075 C CA . VAL B 1 270 ? -3.105 -11.898 4.586 1 96.06 270 VAL B CA 1
ATOM 5076 C C . VAL B 1 270 ? -3.002 -13.227 5.332 1 96.06 270 VAL B C 1
ATOM 5078 O O . VAL B 1 270 ? -3.703 -13.445 6.32 1 96.06 270 VAL B O 1
ATOM 5081 N N . ILE B 1 271 ? -2.119 -14.109 4.867 1 96.25 271 ILE B N 1
ATOM 5082 C CA . ILE B 1 271 ? -1.996 -15.469 5.391 1 96.25 271 ILE B CA 1
ATOM 5083 C C . ILE B 1 271 ? -0.694 -15.602 6.176 1 96.25 271 ILE B C 1
ATOM 5085 O O . ILE B 1 271 ? 0.366 -15.18 5.707 1 96.25 271 ILE B O 1
ATOM 5089 N N . LYS B 1 272 ? -0.783 -16.062 7.332 1 93.94 272 LYS B N 1
ATOM 5090 C CA . LYS B 1 272 ? 0.37 -16.531 8.102 1 93.94 272 LYS B CA 1
ATOM 5091 C C . LYS B 1 272 ? 0.404 -18.062 8.164 1 93.94 272 LYS B C 1
ATOM 5093 O O . LYS B 1 272 ? -0.635 -18.703 8.328 1 93.94 272 LYS B O 1
ATOM 5098 N N . TYR B 1 273 ? 1.522 -18.594 7.934 1 93.25 273 TYR B N 1
ATOM 5099 C CA . TYR B 1 273 ? 1.656 -20.047 7.992 1 93.25 273 TYR B CA 1
ATOM 5100 C C . TYR B 1 273 ? 2.971 -20.453 8.648 1 93.25 273 TYR B C 1
ATOM 5102 O O . TYR B 1 273 ? 3.904 -19.641 8.727 1 93.25 273 TYR B O 1
ATOM 5110 N N . LYS B 1 274 ? 3.062 -21.562 9.227 1 92.94 274 LYS B N 1
ATOM 5111 C CA . LYS B 1 274 ? 4.266 -22.109 9.844 1 92.94 274 LYS B CA 1
ATOM 5112 C C . LYS B 1 274 ? 4.887 -23.188 8.969 1 92.94 274 LYS B C 1
ATOM 5114 O O . LYS B 1 274 ? 4.465 -23.391 7.828 1 92.94 274 LYS B O 1
ATOM 5119 N N . GLU B 1 275 ? 5.922 -23.812 9.477 1 92.56 275 GLU B N 1
ATOM 5120 C CA . GLU B 1 275 ? 6.633 -24.844 8.734 1 92.56 275 GLU B CA 1
ATOM 5121 C C . GLU B 1 275 ? 5.66 -25.859 8.125 1 92.56 275 GLU B C 1
ATOM 5123 O O . GLU B 1 275 ? 4.695 -26.266 8.781 1 92.56 275 GLU B O 1
ATOM 5128 N N . GLY B 1 276 ? 5.949 -26.219 6.863 1 92.06 276 GLY B N 1
ATOM 5129 C CA . GLY B 1 276 ? 5.074 -27.125 6.137 1 92.06 276 GLY B CA 1
ATOM 5130 C C . GLY B 1 276 ? 3.969 -26.422 5.379 1 92.06 276 GLY B C 1
ATOM 5131 O O . GLY B 1 276 ? 3.158 -27.062 4.707 1 92.06 276 GLY B O 1
ATOM 5132 N N . GLY B 1 277 ? 3.939 -25.109 5.578 1 93.75 277 GLY B N 1
ATOM 5133 C CA . GLY B 1 277 ? 2.916 -24.328 4.906 1 93.75 277 GLY B CA 1
ATOM 5134 C C . GLY B 1 277 ? 1.583 -24.344 5.629 1 93.75 277 GLY B C 1
ATOM 5135 O O . GLY B 1 277 ? 0.556 -23.969 5.055 1 93.75 277 GLY B O 1
ATOM 5136 N N . ILE B 1 278 ? 1.575 -24.812 6.801 1 96.38 278 ILE B N 1
ATOM 5137 C CA . ILE B 1 278 ? 0.34 -24.953 7.562 1 96.38 278 ILE B CA 1
ATOM 5138 C C . ILE B 1 278 ? -0.169 -23.562 7.977 1 96.38 278 ILE B C 1
ATOM 5140 O O . ILE B 1 278 ? 0.49 -22.859 8.742 1 96.38 278 ILE B O 1
ATOM 5144 N N . VAL B 1 279 ? -1.349 -23.234 7.488 1 97.19 279 VAL B N 1
ATOM 5145 C CA . VAL B 1 279 ? -1.927 -21.922 7.746 1 97.19 279 VAL B CA 1
ATOM 5146 C C . VAL B 1 279 ? -2.326 -21.797 9.211 1 97.19 279 VAL B C 1
ATOM 5148 O O . VAL B 1 279 ? -2.977 -22.703 9.758 1 97.19 279 VAL B O 1
ATOM 5151 N N . THR B 1 280 ? -1.886 -20.734 9.867 1 95.56 280 THR B N 1
ATOM 5152 C CA . THR B 1 280 ? -2.191 -20.516 11.273 1 95.56 280 THR B CA 1
ATOM 5153 C C . THR B 1 280 ? -3.199 -19.375 11.445 1 95.56 280 THR B C 1
ATOM 5155 O O . THR B 1 280 ? -3.955 -19.359 12.414 1 95.56 280 THR B O 1
ATOM 5158 N N . GLU B 1 281 ? -3.133 -18.453 10.562 1 94.81 281 GLU B N 1
ATOM 5159 C CA . GLU B 1 281 ? -3.992 -17.281 10.664 1 94.81 281 GLU B CA 1
ATOM 5160 C C . GLU B 1 281 ? -4.285 -16.688 9.289 1 94.81 281 GLU B C 1
ATOM 5162 O O . GLU B 1 281 ? -3.447 -16.766 8.383 1 94.81 281 GLU B O 1
ATOM 5167 N N . ILE B 1 282 ? -5.469 -16.219 9.141 1 94.38 282 ILE B N 1
ATOM 5168 C CA . ILE B 1 282 ? -5.84 -15.414 7.988 1 94.38 282 ILE B CA 1
ATOM 5169 C C . ILE B 1 282 ? -6.461 -14.102 8.453 1 94.38 282 ILE B C 1
ATOM 5171 O O . ILE B 1 282 ? -7.418 -14.102 9.234 1 94.38 282 ILE B O 1
ATOM 5175 N N . GLU B 1 283 ? -5.887 -13.047 8.117 1 93.5 283 GLU B N 1
ATOM 5176 C CA . GLU B 1 283 ? -6.418 -11.719 8.422 1 93.5 283 GLU B CA 1
ATOM 5177 C C . GLU B 1 283 ? -7.016 -11.062 7.184 1 93.5 283 GLU B C 1
ATOM 5179 O O . GLU B 1 283 ? -6.285 -10.641 6.285 1 93.5 283 GLU B O 1
ATOM 5184 N N . GLU B 1 284 ? -8.32 -10.992 7.164 1 91.56 284 GLU B N 1
ATOM 5185 C CA . GLU B 1 284 ? -8.992 -10.461 5.98 1 91.56 284 GLU B CA 1
ATOM 5186 C C . GLU B 1 284 ? -8.836 -8.945 5.898 1 91.56 284 GLU B C 1
ATOM 5188 O O . GLU B 1 284 ? -9.203 -8.227 6.832 1 91.56 284 GLU B O 1
ATOM 5193 N N . LYS B 1 285 ? -8.242 -8.5 4.801 1 90 285 LYS B N 1
ATOM 5194 C CA . LYS B 1 285 ? -8.094 -7.09 4.457 1 90 285 LYS B CA 1
ATOM 5195 C C . LYS B 1 285 ? -7.582 -6.285 5.648 1 90 285 LYS B C 1
ATOM 5197 O O . LYS B 1 285 ? -8.211 -5.309 6.062 1 90 285 LYS B O 1
ATOM 5202 N N . PRO B 1 286 ? -6.43 -6.727 6.211 1 91.62 286 PRO B N 1
ATOM 5203 C CA . PRO B 1 286 ? -5.875 -6.004 7.355 1 91.62 286 PRO B CA 1
ATOM 5204 C C . PRO B 1 286 ? -5.508 -4.559 7.02 1 91.62 286 PRO B C 1
ATOM 5206 O O . PRO B 1 286 ? -5.188 -4.254 5.871 1 91.62 286 PRO B O 1
ATOM 5209 N N . GLU B 1 287 ? -5.648 -3.715 7.965 1 88.94 287 GLU B N 1
ATOM 5210 C CA . GLU B 1 287 ? -5.266 -2.311 7.871 1 88.94 287 GLU B CA 1
ATOM 5211 C C . GLU B 1 287 ? -4.066 -2.004 8.766 1 88.94 287 GLU B C 1
ATOM 5213 O O . GLU B 1 287 ? -4.047 -2.391 9.938 1 88.94 287 GLU B O 1
ATOM 5218 N N . TYR B 1 288 ? -3.088 -1.379 8.203 1 87.44 288 TYR B N 1
ATOM 5219 C CA . TYR B 1 288 ? -1.893 -0.969 8.938 1 87.44 288 TYR B CA 1
ATOM 5220 C C . TYR B 1 288 ? -1.791 0.55 9.008 1 87.44 288 TYR B C 1
ATOM 5222 O O . TYR B 1 288 ? -1.948 1.236 7.992 1 87.44 288 TYR B O 1
ATOM 5230 N N . SER B 1 289 ? -1.639 1.096 10.195 1 89.12 289 SER B N 1
ATOM 5231 C CA . SER B 1 289 ? -1.429 2.525 10.391 1 89.12 289 SER B CA 1
ATOM 5232 C C . SER B 1 289 ? 0.018 2.826 10.766 1 89.12 289 SER B C 1
ATOM 5234 O O . SER B 1 289 ? 0.629 2.086 11.539 1 89.12 289 SER B O 1
ATOM 5236 N N . MET B 1 290 ? 0.571 3.828 10.148 1 91.75 290 MET B N 1
ATOM 5237 C CA . MET B 1 290 ? 1.947 4.223 10.438 1 91.75 290 MET B CA 1
ATOM 5238 C C . MET B 1 290 ? 2.121 5.73 10.305 1 91.75 290 MET B C 1
ATOM 5240 O O . MET B 1 290 ? 1.319 6.398 9.648 1 91.75 290 MET B O 1
ATOM 5244 N N . CYS B 1 291 ? 3.145 6.27 10.992 1 94.19 291 CYS B N 1
ATOM 5245 C CA . CYS B 1 291 ? 3.533 7.668 10.852 1 94.19 291 CYS B CA 1
ATOM 5246 C C . CYS B 1 291 ? 4.66 7.828 9.836 1 94.19 291 CYS B C 1
ATOM 5248 O O . CYS B 1 291 ? 5.707 7.188 9.961 1 94.19 291 CYS B O 1
ATOM 5250 N N . VAL B 1 292 ? 4.383 8.633 8.867 1 96.56 292 VAL B N 1
ATOM 5251 C CA . VAL B 1 292 ? 5.402 8.766 7.836 1 96.56 292 VAL B CA 1
ATOM 5252 C C . VAL B 1 292 ? 5.988 10.18 7.863 1 96.56 292 VAL B C 1
ATOM 5254 O O . VAL B 1 292 ? 5.328 11.125 8.305 1 96.56 292 VAL B O 1
ATOM 5257 N N . ASN B 1 293 ? 7.211 10.289 7.418 1 96.94 293 ASN B N 1
ATOM 5258 C CA . ASN B 1 293 ? 7.918 11.555 7.246 1 96.94 293 ASN B CA 1
ATOM 5259 C C . ASN B 1 293 ? 7.383 12.336 6.047 1 96.94 293 ASN B C 1
ATOM 5261 O O . ASN B 1 293 ? 7.508 11.891 4.906 1 96.94 293 ASN B O 1
ATOM 5265 N N . THR B 1 294 ? 6.836 13.508 6.285 1 96.88 294 THR B N 1
ATOM 5266 C CA . THR B 1 294 ? 6.184 14.25 5.211 1 96.88 294 THR B CA 1
ATOM 5267 C C . THR B 1 294 ? 7.215 15 4.367 1 96.88 294 THR B C 1
ATOM 5269 O O . THR B 1 294 ? 6.926 15.398 3.236 1 96.88 294 THR B O 1
ATOM 5272 N N . GLY B 1 295 ? 8.336 15.281 4.949 1 96.31 295 GLY B N 1
ATOM 5273 C CA . GLY B 1 295 ? 9.305 16.125 4.27 1 96.31 295 GLY B CA 1
ATOM 5274 C C . GLY B 1 295 ? 9.227 17.578 4.684 1 96.31 295 GLY B C 1
ATOM 5275 O O . GLY B 1 295 ? 9.766 18.453 4.004 1 96.31 295 GLY B O 1
ATOM 5276 N N . VAL B 1 296 ? 8.492 17.891 5.715 1 97.81 296 VAL B N 1
ATOM 5277 C CA . VAL B 1 296 ? 8.414 19.219 6.312 1 97.81 296 VAL B CA 1
ATOM 5278 C C . VAL B 1 296 ? 8.922 19.172 7.75 1 97.81 296 VAL B C 1
ATOM 5280 O O . VAL B 1 296 ? 8.547 18.281 8.516 1 97.81 296 VAL B O 1
ATOM 5283 N N . TYR B 1 297 ? 9.75 20.156 8.125 1 98.19 297 TYR B N 1
ATOM 5284 C CA . TYR B 1 297 ? 10.438 20.125 9.406 1 98.19 297 TYR B CA 1
ATOM 5285 C C . TYR B 1 297 ? 10.492 21.516 10.031 1 98.19 297 TYR B C 1
ATOM 5287 O O . TYR B 1 297 ? 10.445 22.516 9.32 1 98.19 297 TYR B O 1
ATOM 5295 N N . VAL B 1 298 ? 10.531 21.531 11.312 1 98.19 298 VAL B N 1
ATOM 5296 C CA . VAL B 1 298 ? 11.023 22.688 12.047 1 98.19 298 VAL B CA 1
ATOM 5297 C C . VAL B 1 298 ? 12.398 22.359 12.648 1 98.19 298 VAL B C 1
ATOM 5299 O O . VAL B 1 298 ? 12.562 21.359 13.336 1 98.19 298 VAL B O 1
ATOM 5302 N N . VAL B 1 299 ? 13.367 23.156 12.336 1 97.56 299 VAL B N 1
ATOM 5303 C CA . VAL B 1 299 ? 14.727 22.875 12.789 1 97.56 299 VAL B CA 1
ATOM 5304 C C . VAL B 1 299 ? 15.352 24.141 13.375 1 97.56 299 VAL B C 1
ATOM 5306 O O . VAL B 1 299 ? 15.18 25.234 12.828 1 97.56 299 VAL B O 1
ATOM 5309 N N . ASN B 1 300 ? 16.016 23.969 14.5 1 97 300 ASN B N 1
ATOM 5310 C CA . ASN B 1 300 ? 16.812 25.094 14.992 1 97 300 ASN B CA 1
ATOM 5311 C C . ASN B 1 300 ? 18 25.375 14.086 1 97 300 ASN B C 1
ATOM 5313 O O . ASN B 1 300 ? 18.734 24.453 13.711 1 97 300 ASN B O 1
ATOM 5317 N N . ALA B 1 301 ? 18.219 26.625 13.797 1 95 301 ALA B N 1
ATOM 5318 C CA . ALA B 1 301 ? 19.25 27.031 12.852 1 95 301 ALA B CA 1
ATOM 5319 C C . ALA B 1 301 ? 20.625 26.531 13.297 1 95 301 ALA B C 1
ATOM 5321 O O . ALA B 1 301 ? 21.484 26.219 12.461 1 95 301 ALA B O 1
ATOM 5322 N N . GLU B 1 302 ? 20.875 26.406 14.539 1 93.62 302 GLU B N 1
ATOM 5323 C CA . GLU B 1 302 ? 22.156 25.984 15.078 1 93.62 302 GLU B CA 1
ATOM 5324 C C . GLU B 1 302 ? 22.484 24.547 14.641 1 93.62 302 GLU B C 1
ATOM 5326 O O . GLU B 1 302 ? 23.656 24.172 14.57 1 93.62 302 GLU B O 1
ATOM 5331 N N . CYS B 1 303 ? 21.484 23.75 14.383 1 95.19 303 CYS B N 1
ATOM 5332 C CA . CYS B 1 303 ? 21.672 22.344 14.008 1 95.19 303 CYS B CA 1
ATOM 5333 C C . CYS B 1 303 ? 22.25 22.234 12.602 1 95.19 303 CYS B C 1
ATOM 5335 O O . CYS B 1 303 ? 22.781 21.188 12.227 1 95.19 303 CYS B O 1
ATOM 5337 N N . LEU B 1 304 ? 22.156 23.281 11.812 1 93.06 304 LEU B N 1
ATOM 5338 C CA . LEU B 1 304 ? 22.594 23.25 10.422 1 93.06 304 LEU B CA 1
ATOM 5339 C C . LEU B 1 304 ? 24.109 23.125 10.336 1 93.06 304 LEU B C 1
ATOM 5341 O O . LEU B 1 304 ? 24.656 22.766 9.289 1 93.06 304 LEU B O 1
ATOM 5345 N N . SER B 1 305 ? 24.781 23.469 11.398 1 91.38 305 SER B N 1
ATOM 5346 C CA . SER B 1 305 ? 26.234 23.359 11.445 1 91.38 305 SER B CA 1
ATOM 5347 C C . SER B 1 305 ? 26.672 21.891 11.367 1 91.38 305 SER B C 1
ATOM 5349 O O . SER B 1 305 ? 27.828 21.609 11.047 1 91.38 305 SER B O 1
ATOM 5351 N N . LEU B 1 306 ? 25.812 20.984 11.68 1 92.88 306 LEU B N 1
ATOM 5352 C CA . LEU B 1 306 ? 26.125 19.562 11.68 1 92.88 306 LEU B CA 1
ATOM 5353 C C . LEU B 1 306 ? 26.125 19 10.266 1 92.88 306 LEU B C 1
ATOM 5355 O O . LEU B 1 306 ? 26.578 17.875 10.039 1 92.88 306 LEU B O 1
ATOM 5359 N N . ILE B 1 307 ? 25.625 19.719 9.305 1 92.62 307 ILE B N 1
ATOM 5360 C CA . ILE B 1 307 ? 25.594 19.281 7.918 1 92.62 307 ILE B CA 1
ATOM 5361 C C . ILE B 1 307 ? 27 19.359 7.32 1 92.62 307 ILE B C 1
ATOM 5363 O O . ILE B 1 307 ? 27.641 20.406 7.379 1 92.62 307 ILE B O 1
ATOM 5367 N N . PRO B 1 308 ? 27.469 18.266 6.781 1 91.12 308 PRO B N 1
ATOM 5368 C CA . PRO B 1 308 ? 28.812 18.281 6.207 1 91.12 308 PRO B CA 1
ATOM 5369 C C . PRO B 1 308 ? 28.906 19.109 4.934 1 91.12 308 PRO B C 1
ATOM 5371 O O . PRO B 1 308 ? 27.906 19.328 4.258 1 91.12 308 PRO B O 1
ATOM 5374 N N . ASP B 1 309 ? 30.156 19.5 4.652 1 85.38 309 ASP B N 1
ATOM 5375 C CA . ASP B 1 309 ? 30.406 20.297 3.449 1 85.38 309 ASP B CA 1
ATOM 5376 C C . ASP B 1 309 ? 30.594 19.406 2.229 1 85.38 309 ASP B C 1
ATOM 5378 O O . ASP B 1 309 ? 31.297 18.391 2.289 1 85.38 309 ASP B O 1
ATOM 5382 N N . LYS B 1 310 ? 29.891 19.781 1.061 1 79.69 310 LYS B N 1
ATOM 5383 C CA . LYS B 1 310 ? 30.125 19.203 -0.259 1 79.69 310 LYS B CA 1
ATOM 5384 C C . LYS B 1 310 ? 29.891 17.703 -0.243 1 79.69 310 LYS B C 1
ATOM 5386 O O . LYS B 1 310 ? 30.672 16.938 -0.819 1 79.69 310 LYS B O 1
ATOM 5391 N N . LYS B 1 311 ? 29.094 17.203 0.537 1 85.12 311 LYS B N 1
ATOM 5392 C CA . LYS B 1 311 ? 28.656 15.812 0.544 1 85.12 311 LYS B CA 1
ATOM 5393 C C . LYS B 1 311 ? 27.141 15.703 0.436 1 85.12 311 LYS B C 1
ATOM 5395 O O . LYS B 1 311 ? 26.422 16.578 0.911 1 85.12 311 LYS B O 1
ATOM 5400 N N . VAL B 1 312 ? 26.781 14.719 -0.236 1 87.69 312 VAL B N 1
ATOM 5401 C CA . VAL B 1 312 ? 25.359 14.453 -0.32 1 87.69 312 VAL B CA 1
ATOM 5402 C C . VAL B 1 312 ? 24.797 14.164 1.072 1 87.69 312 VAL B C 1
ATOM 5404 O O . VAL B 1 312 ? 25.297 13.281 1.771 1 87.69 312 VAL B O 1
ATOM 5407 N N . PHE B 1 313 ? 23.875 14.969 1.497 1 90.12 313 PHE B N 1
ATOM 5408 C CA . PHE B 1 313 ? 23.312 14.922 2.842 1 90.12 313 PHE B CA 1
ATOM 5409 C C . PHE B 1 313 ? 21.828 15.25 2.82 1 90.12 313 PHE B C 1
ATOM 5411 O O . PHE B 1 313 ? 21.438 16.312 2.338 1 90.12 313 PHE B O 1
ATOM 5418 N N . HIS B 1 314 ? 21.031 14.266 3.309 1 91.69 314 HIS B N 1
ATOM 5419 C CA . HIS B 1 314 ? 19.594 14.445 3.305 1 91.69 314 HIS B CA 1
ATOM 5420 C C . HIS B 1 314 ? 19.078 14.789 4.699 1 91.69 314 HIS B C 1
ATOM 5422 O O . HIS B 1 314 ? 19.797 14.656 5.684 1 91.69 314 HIS B O 1
ATOM 5428 N N . MET B 1 315 ? 17.859 15.273 4.734 1 93.69 315 MET B N 1
ATOM 5429 C CA . MET B 1 315 ? 17.25 15.625 6.016 1 93.69 315 MET B CA 1
ATOM 5430 C C . MET B 1 315 ? 17.234 14.414 6.949 1 93.69 315 MET B C 1
ATOM 5432 O O . MET B 1 315 ? 17.391 14.562 8.164 1 93.69 315 MET B O 1
ATOM 5436 N N . THR B 1 316 ? 17.016 13.219 6.383 1 93.25 316 THR B N 1
ATOM 5437 C CA . THR B 1 316 ? 17 12 7.191 1 93.25 316 THR B CA 1
ATOM 5438 C C . THR B 1 316 ? 18.359 11.766 7.836 1 93.25 316 THR B C 1
ATOM 5440 O O . THR B 1 316 ? 18.438 11.281 8.969 1 93.25 316 THR B O 1
ATOM 5443 N N . ASP B 1 317 ? 19.438 12.102 7.094 1 94.12 317 ASP B N 1
ATOM 5444 C CA . ASP B 1 317 ? 20.781 12.016 7.656 1 94.12 317 ASP B CA 1
ATOM 5445 C C . ASP B 1 317 ? 20.953 12.969 8.836 1 94.12 317 ASP B C 1
ATOM 5447 O O . ASP B 1 317 ? 21.531 12.609 9.859 1 94.12 317 ASP B O 1
ATOM 5451 N N . LEU B 1 318 ? 20.5 14.172 8.648 1 95.31 318 LEU B N 1
ATOM 5452 C CA . LEU B 1 318 ? 20.578 15.164 9.727 1 95.31 318 LEU B CA 1
ATOM 5453 C C . LEU B 1 318 ? 19.844 14.664 10.969 1 95.31 318 LEU B C 1
ATOM 5455 O O . LEU B 1 318 ? 20.359 14.789 12.086 1 95.31 318 LEU B O 1
ATOM 5459 N N . ILE B 1 319 ? 18.656 14.102 10.789 1 96.56 319 ILE B N 1
ATOM 5460 C CA . ILE B 1 319 ? 17.859 13.562 11.891 1 96.56 319 ILE B CA 1
ATOM 5461 C C . ILE B 1 319 ? 18.656 12.5 12.633 1 96.56 319 ILE B C 1
ATOM 5463 O O . ILE B 1 319 ? 18.734 12.508 13.859 1 96.56 319 ILE B O 1
ATOM 5467 N N . GLU B 1 320 ? 19.297 11.617 11.906 1 95.25 320 GLU B N 1
ATOM 5468 C CA . GLU B 1 320 ? 20.078 10.539 12.5 1 95.25 320 GLU B CA 1
ATOM 5469 C C . GLU B 1 320 ? 21.25 11.102 13.297 1 95.25 320 GLU B C 1
ATOM 5471 O O . GLU B 1 320 ? 21.547 10.625 14.398 1 95.25 320 GLU B O 1
ATOM 5476 N N . VAL B 1 321 ? 21.953 12.047 12.742 1 95.88 321 VAL B N 1
ATOM 5477 C CA . VAL B 1 321 ? 23.094 12.672 13.406 1 95.88 321 VAL B CA 1
ATOM 5478 C C . VAL B 1 321 ? 22.625 13.336 14.695 1 95.88 321 VAL B C 1
ATOM 5480 O O . VAL B 1 321 ? 23.281 13.219 15.734 1 95.88 321 VAL B O 1
ATOM 5483 N N . LEU B 1 322 ? 21.531 14.086 14.641 1 97.25 322 LEU B N 1
ATOM 5484 C CA . LEU B 1 322 ? 21 14.75 15.828 1 97.25 322 LEU B CA 1
ATOM 5485 C C . LEU B 1 322 ? 20.688 13.727 16.922 1 97.25 322 LEU B C 1
ATOM 5487 O O . LEU B 1 322 ? 21.062 13.914 18.078 1 97.25 322 LEU B O 1
ATOM 5491 N N . MET B 1 323 ? 20 12.664 16.516 1 96.19 323 MET B N 1
ATOM 5492 C CA . MET B 1 323 ? 19.641 11.625 17.484 1 96.19 323 MET B CA 1
ATOM 5493 C C . MET B 1 323 ? 20.891 10.992 18.078 1 96.19 323 MET B C 1
ATOM 5495 O O . MET B 1 323 ? 20.969 10.773 19.297 1 96.19 323 MET B O 1
ATOM 5499 N N . LYS B 1 324 ? 21.859 10.68 17.297 1 95.75 324 LYS B N 1
ATOM 5500 C CA . LYS B 1 324 ? 23.109 10.07 17.75 1 95.75 324 LYS B CA 1
ATOM 5501 C C . LYS B 1 324 ? 23.859 10.992 18.703 1 95.75 324 LYS B C 1
ATOM 5503 O O . LYS B 1 324 ? 24.547 10.531 19.625 1 95.75 324 LYS B O 1
ATOM 5508 N N . ASN B 1 325 ? 23.719 12.297 18.531 1 96 325 ASN B N 1
ATOM 5509 C CA . ASN B 1 325 ? 24.375 13.289 19.375 1 96 325 ASN B CA 1
ATOM 5510 C C . ASN B 1 325 ? 23.562 13.617 20.609 1 96 325 ASN B C 1
ATOM 5512 O O . ASN B 1 325 ? 23.844 14.586 21.312 1 96 325 ASN B O 1
ATOM 5516 N N . GLY B 1 326 ? 22.484 12.977 20.828 1 94.81 326 GLY B N 1
ATOM 5517 C CA . GLY B 1 326 ? 21.672 13.141 22.016 1 94.81 326 GLY B CA 1
ATOM 5518 C C . GLY B 1 326 ? 20.734 14.328 21.938 1 94.81 326 GLY B C 1
ATOM 5519 O O . GLY B 1 326 ? 20.203 14.773 22.969 1 94.81 326 GLY B O 1
ATOM 5520 N N . LYS B 1 327 ? 20.656 14.922 20.766 1 96.69 327 LYS B N 1
ATOM 5521 C CA . LYS B 1 327 ? 19.719 16.016 20.594 1 96.69 327 LYS B CA 1
ATOM 5522 C C . LYS B 1 327 ? 18.281 15.492 20.453 1 96.69 327 LYS B C 1
ATOM 5524 O O . LYS B 1 327 ? 18.062 14.367 20 1 96.69 327 LYS B O 1
ATOM 5529 N N . LYS B 1 328 ? 17.375 16.281 20.844 1 97.19 328 LYS B N 1
ATOM 5530 C CA . LYS B 1 328 ? 15.977 15.852 20.875 1 97.19 328 LYS B CA 1
ATOM 5531 C C . LYS B 1 328 ? 15.305 16.078 19.516 1 97.19 328 LYS B C 1
ATOM 5533 O O . LYS B 1 328 ? 15.234 17.203 19.031 1 97.19 328 LYS B O 1
ATOM 5538 N N . VAL B 1 329 ? 14.883 15.023 18.906 1 98.31 329 VAL B N 1
ATOM 5539 C CA . VAL B 1 329 ? 14.055 15.047 17.703 1 98.31 329 VAL B CA 1
ATOM 5540 C C . VAL B 1 329 ? 12.648 14.562 18.031 1 98.31 329 VAL B C 1
ATOM 5542 O O . VAL B 1 329 ? 12.477 13.508 18.656 1 98.31 329 VAL B O 1
ATOM 5545 N N . VAL B 1 330 ? 11.617 15.359 17.656 1 98.12 330 VAL B N 1
ATOM 5546 C CA . VAL B 1 330 ? 10.25 14.984 18 1 98.12 330 VAL B CA 1
ATOM 5547 C C . VAL B 1 330 ? 9.398 14.938 16.734 1 98.12 330 VAL B C 1
ATOM 5549 O O . VAL B 1 330 ? 9.766 15.516 15.703 1 98.12 330 VAL B O 1
ATOM 5552 N N . ALA B 1 331 ? 8.344 14.156 16.844 1 97.81 331 ALA B N 1
ATOM 5553 C CA . ALA B 1 331 ? 7.379 14.062 15.75 1 97.81 331 ALA B CA 1
ATOM 5554 C C . ALA B 1 331 ? 6.078 14.781 16.109 1 97.81 331 ALA B C 1
ATOM 5556 O O . ALA B 1 331 ? 5.602 14.688 17.234 1 97.81 331 ALA B O 1
ATOM 5557 N N . TYR B 1 332 ? 5.59 15.57 15.195 1 97.25 332 TYR B N 1
ATOM 5558 C CA . TYR B 1 332 ? 4.281 16.203 15.266 1 97.25 332 TYR B CA 1
ATOM 5559 C C . TYR B 1 332 ? 3.305 15.562 14.289 1 97.25 332 TYR B C 1
ATOM 5561 O O . TYR B 1 332 ? 3.289 15.898 13.102 1 97.25 332 TYR B O 1
ATOM 5569 N N . PRO B 1 333 ? 2.477 14.648 14.797 1 95.06 333 PRO B N 1
ATOM 5570 C CA . PRO B 1 333 ? 1.596 13.891 13.906 1 95.06 333 PRO B CA 1
ATOM 5571 C C . PRO B 1 333 ? 0.429 14.727 13.383 1 95.06 333 PRO B C 1
ATOM 5573 O O . PRO B 1 333 ? -0.201 15.461 14.148 1 95.06 333 PRO B O 1
ATOM 5576 N N . ILE B 1 334 ? 0.255 14.641 12.086 1 93.19 334 ILE B N 1
ATOM 5577 C CA . ILE B 1 334 ? -0.912 15.25 11.453 1 93.19 334 ILE B CA 1
ATOM 5578 C C . ILE B 1 334 ? -1.738 14.172 10.75 1 93.19 334 ILE B C 1
ATOM 5580 O O . ILE B 1 334 ? -1.277 13.039 10.578 1 93.19 334 ILE B O 1
ATOM 5584 N N . ASN B 1 335 ? -2.93 14.539 10.375 1 89.44 335 ASN B N 1
ATOM 5585 C CA . ASN B 1 335 ? -3.832 13.602 9.719 1 89.44 335 ASN B CA 1
ATOM 5586 C C . ASN B 1 335 ? -3.426 13.359 8.266 1 89.44 335 ASN B C 1
ATOM 5588 O O . ASN B 1 335 ? -2.764 14.195 7.652 1 89.44 335 ASN B O 1
ATOM 5592 N N . GLU B 1 336 ? -3.885 12.242 7.766 1 90.31 336 GLU B N 1
ATOM 5593 C CA . GLU B 1 336 ? -3.555 11.844 6.402 1 90.31 336 GLU B CA 1
ATOM 5594 C C . GLU B 1 336 ? -4.035 12.883 5.391 1 90.31 336 GLU B C 1
ATOM 5596 O O . GLU B 1 336 ? -3.342 13.172 4.414 1 90.31 336 GLU B O 1
ATOM 5601 N N . ASN B 1 337 ? -5.195 13.492 5.66 1 87.12 337 ASN B N 1
ATOM 5602 C CA . ASN B 1 337 ? -5.785 14.43 4.711 1 87.12 337 ASN B CA 1
ATOM 5603 C C . ASN B 1 337 ? -5.055 15.773 4.727 1 87.12 337 ASN B C 1
ATOM 5605 O O . ASN B 1 337 ? -5.258 16.609 3.838 1 87.12 337 ASN B O 1
ATOM 5609 N N . GLU B 1 338 ? -4.262 15.969 5.672 1 90.38 338 GLU B N 1
ATOM 5610 C CA . GLU B 1 338 ? -3.506 17.203 5.805 1 90.38 338 GLU B CA 1
ATOM 5611 C C . GLU B 1 338 ? -2.164 17.125 5.086 1 90.38 338 GLU B C 1
ATOM 5613 O O . GLU B 1 338 ? -1.411 18.094 5.039 1 90.38 338 GLU B O 1
ATOM 5618 N N . PHE B 1 339 ? -1.871 16.031 4.59 1 93 339 PHE B N 1
ATOM 5619 C CA . PHE B 1 339 ? -0.63 15.758 3.873 1 93 339 PHE B CA 1
ATOM 5620 C C . PHE B 1 339 ? -0.904 15.461 2.404 1 93 339 PHE B C 1
ATOM 5622 O O . PHE B 1 339 ? -1.632 14.523 2.08 1 93 339 PHE B O 1
ATOM 5629 N N . ILE B 1 340 ? -0.298 16.281 1.538 1 91.88 340 ILE B N 1
ATOM 5630 C CA . ILE B 1 340 ? -0.477 16.094 0.102 1 91.88 340 ILE B CA 1
ATOM 5631 C C . ILE B 1 340 ? 0.885 16.047 -0.587 1 91.88 340 ILE B C 1
ATOM 5633 O O . ILE B 1 340 ? 1.637 17.031 -0.546 1 91.88 340 ILE B O 1
ATOM 5637 N N . ASP B 1 341 ? 1.182 14.898 -1.152 1 90.69 341 ASP B N 1
ATOM 5638 C CA . ASP B 1 341 ? 2.391 14.742 -1.956 1 90.69 341 ASP B CA 1
ATOM 5639 C C . ASP B 1 341 ? 2.098 14.969 -3.438 1 90.69 341 ASP B C 1
ATOM 5641 O O . ASP B 1 341 ? 1.784 14.023 -4.164 1 90.69 341 ASP B O 1
ATOM 5645 N N . ILE B 1 342 ? 2.301 16.109 -3.873 1 83.81 342 ILE B N 1
ATOM 5646 C CA . ILE B 1 342 ? 1.929 16.5 -5.227 1 83.81 342 ILE B CA 1
ATOM 5647 C C . ILE B 1 342 ? 2.906 15.906 -6.23 1 83.81 342 ILE B C 1
ATOM 5649 O O . ILE B 1 342 ? 2.617 15.844 -7.43 1 83.81 342 ILE B O 1
ATOM 5653 N N . GLY B 1 343 ? 4.027 15.438 -5.746 1 77.19 343 GLY B N 1
ATOM 5654 C CA . GLY B 1 343 ? 5.008 14.82 -6.625 1 77.19 343 GLY B CA 1
ATOM 5655 C C . GLY B 1 343 ? 4.574 13.469 -7.148 1 77.19 343 GLY B C 1
ATOM 5656 O O . GLY B 1 343 ? 5.172 12.938 -8.086 1 77.19 343 GLY B O 1
ATOM 5657 N N . GLN B 1 344 ? 3.529 12.969 -6.531 1 75.12 344 GLN B N 1
ATOM 5658 C CA . GLN B 1 344 ? 2.947 11.719 -7.008 1 75.12 344 GLN B CA 1
ATOM 5659 C C . GLN B 1 344 ? 1.796 11.984 -7.973 1 75.12 344 GLN B C 1
ATOM 5661 O O . GLN B 1 344 ? 0.897 12.773 -7.676 1 75.12 344 GLN B O 1
ATOM 5666 N N . TRP B 1 345 ? 1.786 11.258 -9.055 1 72.25 345 TRP B N 1
ATOM 5667 C CA . TRP B 1 345 ? 0.821 11.508 -10.125 1 72.25 345 TRP B CA 1
ATOM 5668 C C . TRP B 1 345 ? -0.607 11.375 -9.602 1 72.25 345 TRP B C 1
ATOM 5670 O O . TRP B 1 345 ? -1.467 12.203 -9.922 1 72.25 345 TRP B O 1
ATOM 5680 N N . ASP B 1 346 ? -0.812 10.32 -8.875 1 73.5 346 ASP B N 1
ATOM 5681 C CA . ASP B 1 346 ? -2.164 10.102 -8.375 1 73.5 346 ASP B CA 1
ATOM 5682 C C . ASP B 1 346 ? -2.619 11.258 -7.492 1 73.5 346 ASP B C 1
ATOM 5684 O O . ASP B 1 346 ? -3.766 11.703 -7.582 1 73.5 346 ASP B O 1
ATOM 5688 N N . GLU B 1 347 ? -1.76 11.742 -6.691 1 77.38 347 GLU B N 1
ATOM 5689 C CA . GLU B 1 347 ? -2.082 12.859 -5.816 1 77.38 347 GLU B CA 1
ATOM 5690 C C . GLU B 1 347 ? -2.254 14.148 -6.609 1 77.38 347 GLU B C 1
ATOM 5692 O O . GLU B 1 347 ? -3.141 14.953 -6.316 1 77.38 347 GLU B O 1
ATOM 5697 N N . TYR B 1 348 ? -1.336 14.336 -7.582 1 74.5 348 TYR B N 1
ATOM 5698 C CA . TYR B 1 348 ? -1.436 15.5 -8.453 1 74.5 348 TYR B CA 1
ATOM 5699 C C . TYR B 1 348 ? -2.809 15.57 -9.109 1 74.5 348 TYR B C 1
ATOM 5701 O O . TYR B 1 348 ? -3.455 16.625 -9.102 1 74.5 348 TYR B O 1
ATOM 5709 N N . ARG B 1 349 ? -3.213 14.43 -9.531 1 73.38 349 ARG B N 1
ATOM 5710 C CA . ARG B 1 349 ? -4.504 14.359 -10.203 1 73.38 349 ARG B CA 1
ATOM 5711 C C . ARG B 1 349 ? -5.641 14.703 -9.25 1 73.38 349 ARG B C 1
ATOM 5713 O O . ARG B 1 349 ? -6.574 15.422 -9.617 1 73.38 349 ARG B O 1
ATOM 5720 N N . LYS B 1 350 ? -5.551 14.227 -8.102 1 77.19 350 LYS B N 1
ATOM 5721 C CA . LYS B 1 350 ? -6.566 14.492 -7.086 1 77.19 350 LYS B CA 1
ATOM 5722 C C . LYS B 1 350 ? -6.66 15.984 -6.777 1 77.19 350 LYS B C 1
ATOM 5724 O O . LYS B 1 350 ? -7.762 16.531 -6.672 1 77.19 350 LYS B O 1
ATOM 5729 N N . VAL B 1 351 ? -5.52 16.562 -6.684 1 75.44 351 VAL B N 1
ATOM 5730 C CA . VAL B 1 351 ? -5.461 17.984 -6.363 1 75.44 351 VAL B CA 1
ATOM 5731 C C . VAL B 1 351 ? -6.039 18.797 -7.516 1 75.44 351 VAL B C 1
ATOM 5733 O O . VAL B 1 351 ? -6.809 19.734 -7.297 1 75.44 351 VAL B O 1
ATOM 5736 N N . VAL B 1 352 ? -5.707 18.422 -8.695 1 72.5 352 VAL B N 1
ATOM 5737 C CA . VAL B 1 352 ? -6.191 19.094 -9.891 1 72.5 352 VAL B CA 1
ATOM 5738 C C . VAL B 1 352 ? -7.715 19 -9.961 1 72.5 352 VAL B C 1
ATOM 5740 O O . VAL B 1 352 ? -8.398 19.984 -10.266 1 72.5 352 VAL B O 1
ATOM 5743 N N . GLN B 1 353 ? -8.164 17.812 -9.609 1 70.06 353 GLN B N 1
ATOM 5744 C CA . GLN B 1 353 ? -9.602 17.594 -9.664 1 70.06 353 GLN B CA 1
ATOM 5745 C C . GLN B 1 353 ? -10.328 18.406 -8.602 1 70.06 353 GLN B C 1
ATOM 5747 O O . GLN B 1 353 ? -11.414 18.938 -8.852 1 70.06 353 GLN B O 1
ATOM 5752 N N . LYS B 1 354 ? -9.797 18.5 -7.5 1 72.12 354 LYS B N 1
ATOM 5753 C CA . LYS B 1 354 ? -10.398 19.25 -6.398 1 72.12 354 LYS B CA 1
ATOM 5754 C C . LYS B 1 354 ? -10.414 20.734 -6.695 1 72.12 354 LYS B C 1
ATOM 5756 O O . LYS B 1 354 ? -11.383 21.438 -6.367 1 72.12 354 LYS B O 1
ATOM 5761 N N . ILE B 1 355 ? -9.359 21.156 -7.246 1 65.88 355 ILE B N 1
ATOM 5762 C CA . ILE B 1 355 ? -9.25 22.578 -7.555 1 65.88 355 ILE B CA 1
ATOM 5763 C C . ILE B 1 355 ? -10.133 22.922 -8.75 1 65.88 355 ILE B C 1
ATOM 5765 O O . ILE B 1 355 ? -10.75 23.984 -8.789 1 65.88 355 ILE B O 1
ATOM 5769 N N . SER B 1 356 ? -10.008 22.016 -9.734 1 53.09 356 SER B N 1
ATOM 5770 C CA . SER B 1 356 ? -10.859 22.281 -10.898 1 53.09 356 SER B CA 1
ATOM 5771 C C . SER B 1 356 ? -12.328 22.344 -10.5 1 53.09 356 SER B C 1
ATOM 5773 O O . SER B 1 356 ? -13.117 23.047 -11.141 1 53.09 356 SER B O 1
ATOM 5775 N N . VAL B 1 357 ? -12.68 21.625 -9.539 1 46.81 357 VAL B N 1
ATOM 5776 C CA . VAL B 1 357 ? -14.062 21.703 -9.094 1 46.81 357 VAL B CA 1
ATOM 5777 C C . VAL B 1 357 ? -14.297 23.031 -8.367 1 46.81 357 VAL B C 1
ATOM 5779 O O . VAL B 1 357 ? -15.414 23.547 -8.352 1 46.81 357 VAL B O 1
ATOM 5782 N N . ASP B 1 358 ? -13.328 23.266 -7.602 1 43.72 358 ASP B N 1
ATOM 5783 C CA . ASP B 1 358 ? -13.523 24.547 -6.918 1 43.72 358 ASP B CA 1
ATOM 5784 C C . ASP B 1 358 ? -13.508 25.703 -7.91 1 43.72 358 ASP B C 1
ATOM 5786 O O . ASP B 1 358 ? -13.961 26.812 -7.59 1 43.72 358 ASP B O 1
ATOM 5790 N N . PHE B 1 359 ? -12.828 25.562 -9.109 1 35.91 359 PHE B N 1
ATOM 5791 C CA . PHE B 1 359 ? -12.977 26.609 -10.109 1 35.91 359 PHE B CA 1
ATOM 5792 C C . PHE B 1 359 ? -14.016 26.219 -11.156 1 35.91 359 PHE B C 1
ATOM 5794 O O . PHE B 1 359 ? -14.086 25.062 -11.57 1 35.91 359 PHE B O 1
#

Radius of gyration: 30.54 Å; Cα contacts (8 Å, |Δi|>4): 1415; chains: 2; bounding box: 73×78×59 Å

=== Feature glossary ===
The record interleaves many kinds of information about one protein. Here is each kind framed as the question it answers.

Q: What does the local fold look like, residue by residue?
A: The Foldseek 3Di string encodes local tertiary geometry as a 20-letter alphabet — one character per residue — derived from the relative positions of nearby Cα atoms. Unlike the amino-acid sequence, 3Di is a direct function of the 3D structure, so two proteins with the same fold have similar 3Di strings even at low sequence identity.

Q: Which residues are in helices, strands, or loops?
A: The SS8 string is DSSP's per-residue secondary-structure call. α-helix (H) means an i→i+4 H-bond ladder; β-strand (E) means the residue participates in a β-sheet; 3₁₀ (G) and π (I) are tighter and wider helices; T/S are turns/bends; '-' is loop.

Q: How big and how compact is the whole molecule?
A: Radius of gyration (Rg) is the root-mean-square distance of Cα atoms from their centroid — a single number for overall size and compactness. A globular domain of N residues has Rg ≈ 2.2·N^0.38 Å; an extended or disordered chain has a much larger Rg. The Cα contact count is the number of residue pairs whose Cα atoms are within 8 Å and are more than four positions apart in sequence — a standard proxy for tertiary packing density. The bounding box is the smallest axis-aligned box enclosing all Cα atoms.

Q: Where is each backbone atom in 3D?
A: Structure coordinates are given as an mmCIF _atom_site loop: one row per atom with element, residue name, chain id, sequence number, and x/y/z position in Å. Only the four main-chain atoms per residue are included here; side chains are omitted to keep the record compact.

Q: What is the amino-acid chain?
A: Primary structure: the covalent order of the twenty standard amino acids along the backbone. Two proteins with the same sequence will (almost always) fold to the same structure; two with 30% identity often share a fold but not the details.

Q: What if only a Cα trace is available?
A: Three-state secondary structure (P-SEA) collapses the eight DSSP classes into helix (a), strand (b), and coil (c). P-SEA assigns these from Cα geometry alone — distances and angles — without requiring backbone oxygens, so it works on any Cα trace.

Q: What family and function is it annotated with?
A: Database cross-references. InterPro integrates a dozen domain/family signature databases into unified entries with residue-range hits. GO terms attach function/process/location labels with evidence codes. CATH codes position the fold in a four-level structural taxonomy. Organism is the NCBI-taxonomy species name.

Q: How confident is the AlphaFold model at each residue?
A: pLDDT is the predicted lDDT-Cα score: AlphaFold's confidence that the local environment of each residue (all inter-atomic distances within 15 Å) is correctly placed. It is a per-residue number between 0 and 100, with higher meaning more reliable.

Q: How mobile is each atom in the crystal?
A: B-factor (Debye–Waller factor) reflects atomic displacement in the crystal lattice. It is an experimental observable (units Å²), not a prediction; low values mean the atom is pinned down, high values mean it moves or is heterogeneous across the crystal.

Q: Which residues are buried vs exposed?
A: SASA measures how much of the protein is reachable by solvent. It is computed by rolling a water-sized probe over the atomic surface and summing the exposed area (Å²). Per-residue SASA distinguishes core (buried, low SASA) from surface (exposed, high SASA) residues; total SASA is a whole-molecule size measure.

Q: What do the diagnostic plots show?
A: Plot images: a contact map (which residues are close in 3D, as an N×N binary image), a Ramachandran scatter (backbone torsion angles, revealing secondary-structure composition at a glance), and — for AlphaFold structures — a PAE heatmap (pairwise prediction confidence).

Q: What known structures does this most resemble?
A: The Foldseek neighbor list gives the closest experimentally determined structures in the PDB, ranked by structural alignment. TM-score near 1 means near-identical fold; near 0.3 means only rough topology match. This is how one finds what a novel AlphaFold prediction most resembles in the solved-structure universe.

Q: Are the domains correctly placed relative to each other?
A: Predicted aligned error is AlphaFold's pairwise confidence. Unlike pLDDT (per-residue), PAE is per-residue-pair and captures whether two parts of the structure are correctly placed relative to each other. Units are ångströms of expected positional error.

Q: What do the rendered images show?
A: Structure images are PyMOL renders from six orthogonal camera directions. Cartoon representation draws helices as coils and strands as arrows; sticks shows the backbone as bonds; surface shows the solvent-excluded envelope. Rainbow coloring maps sequence position to hue (blue→red, N→C); chain coloring assigns a distinct color per polypeptide.

Q: What are the backbone torsion angles?
A: φ (phi) and ψ (psi) are the two rotatable backbone dihedrals per residue: φ is the C(i-1)–N–Cα–C torsion, ψ is the N–Cα–C–N(i+1) torsion, both in degrees on (−180°, 180°]. α-helical residues cluster near (−60°, −45°); β-strand residues near (−120°, +130°). A Ramachandran plot is simply a scatter of (φ, ψ) for every residue.